Protein AF-A0A9N9BQC6-F1 (afdb_monomer)

Structure (mmCIF, N/CA/C/O backbone):
data_AF-A0A9N9BQC6-F1
#
_entry.id   AF-A0A9N9BQC6-F1
#
loop_
_atom_site.group_PDB
_atom_site.id
_atom_site.type_symbol
_atom_site.label_atom_id
_atom_site.label_alt_id
_atom_site.label_comp_id
_atom_site.label_asym_id
_atom_site.label_entity_id
_atom_site.label_seq_id
_atom_site.pdbx_PDB_ins_code
_atom_site.Cartn_x
_atom_site.Cartn_y
_atom_site.Cartn_z
_atom_site.occupancy
_atom_site.B_iso_or_equiv
_atom_site.auth_seq_id
_atom_site.auth_comp_id
_atom_site.auth_asym_id
_atom_site.auth_atom_id
_atom_site.pdbx_PDB_model_num
ATOM 1 N N . MET A 1 1 ? -3.089 3.682 -12.539 1.00 89.94 1 MET A N 1
ATOM 2 C CA . MET A 1 1 ? -2.833 3.115 -11.193 1.00 89.94 1 MET A CA 1
ATOM 3 C C . MET A 1 1 ? -2.821 1.589 -11.256 1.00 89.94 1 MET A C 1
ATOM 5 O O . MET A 1 1 ? -1.767 1.017 -11.018 1.00 89.94 1 MET A O 1
ATOM 9 N N . GLU A 1 2 ? -3.945 0.979 -11.651 1.00 93.81 2 GLU A N 1
ATOM 10 C CA . GLU A 1 2 ? -4.177 -0.428 -12.052 1.00 93.81 2 GLU A CA 1
ATOM 11 C C . GLU A 1 2 ? -3.036 -1.427 -11.804 1.00 93.81 2 GLU A C 1
ATOM 13 O O . GLU A 1 2 ? -3.035 -2.042 -10.744 1.00 93.81 2 GLU A O 1
ATOM 18 N N . LYS A 1 3 ? -2.029 -1.511 -12.689 1.00 95.06 3 LYS A N 1
ATOM 19 C CA . LYS A 1 3 ? -0.877 -2.435 -12.582 1.00 95.06 3 LYS A CA 1
ATOM 20 C C . LYS A 1 3 ? -0.222 -2.513 -11.191 1.00 95.06 3 LYS A C 1
ATOM 22 O O . LYS A 1 3 ? 0.252 -3.571 -10.793 1.00 95.06 3 LYS A O 1
ATOM 27 N N . ARG A 1 4 ? -0.201 -1.418 -10.416 1.00 94.94 4 ARG A N 1
ATOM 28 C CA . ARG A 1 4 ? 0.322 -1.412 -9.030 1.00 94.94 4 ARG A CA 1
ATOM 29 C C . ARG A 1 4 ? -0.627 -2.074 -8.020 1.00 94.94 4 ARG A C 1
ATOM 31 O O . ARG A 1 4 ? -0.155 -2.677 -7.064 1.00 94.94 4 ARG A O 1
ATOM 38 N N . LEU A 1 5 ? -1.939 -1.966 -8.227 1.00 96.00 5 LEU A N 1
ATOM 39 C CA . LEU A 1 5 ? -2.973 -2.595 -7.397 1.00 96.00 5 LEU A CA 1
ATOM 40 C C . LEU A 1 5 ? -3.122 -4.089 -7.711 1.00 96.00 5 LEU A C 1
ATOM 42 O O . LEU A 1 5 ? -3.321 -4.888 -6.805 1.00 96.00 5 LEU A O 1
ATOM 46 N N . GLU A 1 6 ? -2.975 -4.474 -8.979 1.00 94.44 6 GLU A N 1
ATOM 47 C CA . GLU A 1 6 ? -2.933 -5.881 -9.399 1.00 94.44 6 GLU A CA 1
ATOM 48 C C . GLU A 1 6 ? -1.739 -6.597 -8.745 1.00 94.44 6 GLU A C 1
ATOM 50 O O . GLU A 1 6 ? -1.896 -7.635 -8.102 1.00 94.44 6 GLU A O 1
ATOM 55 N N . LEU A 1 7 ? -0.551 -5.981 -8.801 1.00 93.75 7 LEU A N 1
ATOM 56 C CA . LEU A 1 7 ? 0.637 -6.482 -8.108 1.00 93.75 7 LEU A CA 1
ATOM 57 C C . LEU A 1 7 ? 0.471 -6.492 -6.577 1.00 93.75 7 LEU A C 1
ATOM 59 O O . LEU A 1 7 ? 0.868 -7.467 -5.942 1.00 93.75 7 LEU A O 1
ATOM 63 N N . SER A 1 8 ? -0.143 -5.473 -5.962 1.00 94.69 8 SER A N 1
ATOM 64 C CA . SER A 1 8 ? -0.345 -5.477 -4.504 1.00 94.69 8 SER A CA 1
ATOM 65 C C . SER A 1 8 ? -1.367 -6.526 -4.045 1.00 94.69 8 SER A C 1
ATOM 67 O O . SER A 1 8 ? -1.135 -7.175 -3.026 1.00 94.69 8 SER A O 1
ATOM 69 N N . LYS A 1 9 ? -2.429 -6.800 -4.820 1.00 95.25 9 LYS A N 1
ATOM 70 C CA . LYS A 1 9 ? -3.349 -7.930 -4.577 1.00 95.25 9 LYS A CA 1
ATOM 71 C C . LYS A 1 9 ? -2.626 -9.281 -4.610 1.00 95.25 9 LYS A C 1
ATOM 73 O O . LYS A 1 9 ? -2.943 -10.170 -3.816 1.00 95.25 9 LYS A O 1
ATOM 78 N N . ASN A 1 10 ? -1.632 -9.438 -5.482 1.00 93.38 10 ASN A N 1
ATOM 79 C CA . ASN A 1 10 ? -0.826 -10.658 -5.540 1.00 93.38 10 ASN A CA 1
ATOM 80 C C . ASN A 1 10 ? 0.089 -10.810 -4.310 1.00 93.38 10 ASN A C 1
ATOM 82 O O . ASN A 1 10 ? 0.260 -11.927 -3.830 1.00 93.38 10 ASN A O 1
ATOM 86 N N . LEU A 1 11 ? 0.607 -9.704 -3.760 1.00 95.00 11 LEU A N 1
ATOM 87 C CA . LEU A 1 11 ? 1.479 -9.691 -2.573 1.00 95.00 11 LEU A CA 1
ATOM 88 C C . LEU A 1 11 ? 0.736 -9.821 -1.227 1.00 95.00 11 LEU A C 1
ATOM 90 O O . LEU A 1 11 ? 1.334 -10.255 -0.244 1.00 95.00 11 LEU A O 1
ATOM 94 N N . LEU A 1 12 ? -0.546 -9.452 -1.153 1.00 95.38 12 LEU A N 1
ATOM 95 C CA . LEU A 1 12 ? -1.357 -9.624 0.060 1.00 95.38 12 LEU A CA 1
ATOM 96 C C . LEU A 1 12 ? -1.617 -11.110 0.376 1.00 95.38 12 LEU A C 1
ATOM 98 O O . LEU A 1 12 ? -1.884 -11.912 -0.522 1.00 95.38 12 LEU A O 1
ATOM 102 N N . LYS A 1 13 ? -1.644 -11.457 1.669 1.00 94.62 13 LYS A N 1
ATOM 103 C CA . LYS A 1 13 ? -2.303 -12.681 2.162 1.00 94.62 13 LYS A CA 1
ATOM 104 C C . LYS A 1 13 ? -3.829 -12.565 2.011 1.00 94.62 13 LYS A C 1
ATOM 106 O O . LYS A 1 13 ? -4.344 -11.456 1.883 1.00 94.62 13 LYS A O 1
ATOM 111 N N . ASP A 1 14 ? -4.560 -13.678 2.049 1.00 94.38 14 ASP A N 1
ATOM 112 C CA . ASP A 1 14 ? -6.025 -13.695 1.871 1.00 94.38 14 ASP A CA 1
ATOM 113 C C . ASP A 1 14 ? -6.797 -12.899 2.940 1.00 94.38 14 ASP A C 1
ATOM 115 O O . ASP A 1 14 ? -7.799 -12.257 2.629 1.00 94.38 14 ASP A O 1
ATOM 119 N N . ASP A 1 15 ? -6.309 -12.906 4.181 1.00 92.81 15 ASP A N 1
ATOM 120 C CA . ASP A 1 15 ? -6.756 -12.083 5.315 1.00 92.81 15 ASP A CA 1
ATOM 121 C C . ASP A 1 15 ? -6.269 -10.619 5.236 1.00 92.81 15 ASP A C 1
ATOM 123 O O . ASP A 1 15 ? -6.654 -9.779 6.049 1.00 92.81 15 ASP A O 1
ATOM 127 N N . GLY A 1 16 ? -5.432 -10.295 4.248 1.00 94.38 16 GLY A N 1
ATOM 128 C CA . GLY A 1 16 ? -4.809 -8.991 4.068 1.00 94.38 16 GLY A CA 1
ATOM 129 C C . GLY A 1 16 ? -5.772 -7.883 3.632 1.00 94.38 16 GLY A C 1
ATOM 130 O O . GLY A 1 16 ? -6.731 -8.100 2.885 1.00 94.38 16 GLY A O 1
ATOM 131 N N . VAL A 1 17 ? -5.457 -6.662 4.067 1.00 95.50 17 VAL A N 1
ATOM 132 C CA . VAL A 1 17 ? -6.222 -5.432 3.818 1.00 95.50 17 VAL A CA 1
ATOM 133 C C . VAL A 1 17 ? -5.331 -4.392 3.144 1.00 95.50 17 VAL A C 1
ATOM 135 O O . VAL A 1 17 ? -4.152 -4.268 3.476 1.00 95.50 17 VAL A O 1
ATOM 138 N N . ILE A 1 18 ? -5.902 -3.616 2.222 1.00 97.50 18 ILE A N 1
ATOM 139 C CA . ILE A 1 18 ? -5.273 -2.435 1.626 1.00 97.50 18 ILE A CA 1
ATOM 140 C C . ILE A 1 18 ? -6.043 -1.164 1.998 1.00 97.50 18 ILE A C 1
ATOM 142 O O . ILE A 1 18 ? -7.263 -1.084 1.844 1.00 97.50 18 ILE A O 1
ATOM 146 N N . PHE A 1 19 ? -5.300 -0.153 2.450 1.00 97.94 19 PHE A N 1
ATOM 147 C CA . PHE A 1 19 ? -5.783 1.202 2.707 1.00 97.94 19 PHE A CA 1
ATOM 148 C C . PHE A 1 19 ? -5.157 2.163 1.695 1.00 97.94 19 PHE A C 1
ATOM 150 O O . PHE A 1 19 ? -3.938 2.176 1.534 1.00 97.94 19 PHE A O 1
ATOM 157 N N . ILE A 1 20 ? -5.966 2.993 1.035 1.00 98.25 20 ILE A N 1
ATOM 158 C CA . ILE A 1 20 ? -5.485 3.938 0.019 1.00 98.25 20 ILE A CA 1
ATOM 159 C C . ILE A 1 20 ? -6.014 5.338 0.330 1.00 98.25 20 ILE A C 1
ATOM 161 O O . ILE A 1 20 ? -7.209 5.597 0.203 1.00 98.25 20 ILE A O 1
ATOM 165 N N . SER A 1 21 ? -5.119 6.245 0.731 1.00 97.06 21 SER A N 1
ATOM 166 C CA . SER A 1 21 ? -5.439 7.672 0.885 1.00 97.06 21 SER A CA 1
ATOM 167 C C . SER A 1 21 ? -5.648 8.327 -0.484 1.00 97.06 21 SER A C 1
ATOM 169 O O . SER A 1 21 ? -4.770 8.226 -1.339 1.00 97.06 21 SER A O 1
ATOM 171 N N . ILE A 1 22 ? -6.756 9.043 -0.676 1.00 96.81 22 ILE A N 1
ATOM 172 C CA . ILE A 1 22 ? -7.112 9.691 -1.943 1.00 96.81 22 ILE A CA 1
ATOM 173 C C . ILE A 1 22 ? -7.822 11.035 -1.720 1.00 96.81 22 ILE A C 1
ATOM 175 O O . ILE A 1 22 ? -8.500 11.242 -0.713 1.00 96.81 22 ILE A O 1
ATOM 179 N N . GLY A 1 23 ? -7.654 11.964 -2.664 1.00 93.31 23 GLY A N 1
ATOM 180 C CA . GLY A 1 23 ? -8.445 13.195 -2.721 1.00 93.31 23 GLY A CA 1
ATOM 181 C C . GLY A 1 23 ? -9.868 12.942 -3.226 1.00 93.31 23 GLY A C 1
ATOM 182 O O . GLY A 1 23 ? -10.173 11.881 -3.766 1.00 93.31 23 GLY A O 1
ATOM 183 N N . GLU A 1 24 ? -10.737 13.939 -3.081 1.00 91.44 24 GLU A N 1
ATOM 184 C CA . GLU A 1 24 ? -12.124 13.899 -3.568 1.00 91.44 24 GLU A CA 1
ATOM 185 C C . GLU A 1 24 ? -12.213 13.639 -5.082 1.00 91.44 24 GLU A C 1
ATOM 187 O O . GLU A 1 24 ? -13.051 12.863 -5.532 1.00 91.44 24 GLU A O 1
ATOM 192 N N . GLN A 1 25 ? -11.293 14.235 -5.847 1.00 92.38 25 GLN A N 1
ATOM 193 C CA . GLN A 1 25 ? -11.275 14.258 -7.313 1.00 92.38 25 GLN A CA 1
ATOM 194 C C . GLN A 1 25 ? -11.221 12.857 -7.938 1.00 92.38 25 GLN A C 1
ATOM 196 O O . GLN A 1 25 ? -11.857 12.607 -8.955 1.00 92.38 25 GLN A O 1
ATOM 201 N N . GLU A 1 26 ? -10.478 11.944 -7.311 1.00 96.06 26 GLU A N 1
ATOM 202 C CA . GLU A 1 26 ? -10.211 10.594 -7.825 1.00 96.06 26 GLU A CA 1
ATOM 203 C C . GLU A 1 26 ? -10.883 9.496 -6.986 1.00 96.06 26 GLU A C 1
ATOM 205 O O . GLU A 1 26 ? -10.674 8.310 -7.236 1.00 96.06 26 GLU A O 1
ATOM 210 N N . LEU A 1 27 ? -11.702 9.857 -5.987 1.00 96.94 27 LEU A N 1
ATOM 211 C CA . LEU A 1 27 ? -12.331 8.895 -5.077 1.00 96.94 27 LEU A CA 1
ATOM 212 C C . LEU A 1 27 ? -13.209 7.878 -5.823 1.00 96.94 27 LEU A C 1
ATOM 214 O O . LEU A 1 27 ? -13.118 6.676 -5.567 1.00 96.94 27 LEU A O 1
ATOM 218 N N . ALA A 1 28 ? -14.048 8.354 -6.748 1.00 97.50 28 ALA A N 1
ATOM 219 C CA . ALA A 1 28 ? -14.933 7.502 -7.539 1.00 97.50 28 ALA A CA 1
ATOM 220 C C . ALA A 1 28 ? -14.134 6.577 -8.471 1.00 97.50 28 ALA A C 1
ATOM 222 O O . ALA A 1 28 ? -14.326 5.360 -8.445 1.00 97.50 28 ALA A O 1
ATOM 223 N N . ASN A 1 29 ? -13.183 7.144 -9.220 1.00 97.69 29 ASN A N 1
ATOM 224 C CA . ASN A 1 29 ? -12.319 6.423 -10.156 1.00 97.69 29 ASN A CA 1
ATOM 225 C C . ASN A 1 29 ? -11.505 5.331 -9.445 1.00 97.69 29 ASN A C 1
ATOM 227 O O . ASN A 1 29 ? -11.464 4.185 -9.894 1.00 97.69 29 ASN A O 1
ATOM 231 N N . LEU A 1 30 ? -10.905 5.662 -8.296 1.00 98.19 30 LEU A N 1
ATOM 232 C CA . LEU A 1 30 ? -10.158 4.713 -7.479 1.00 98.19 30 LEU A CA 1
ATOM 233 C C . LEU A 1 30 ? -11.061 3.615 -6.909 1.00 98.19 30 LEU A C 1
ATOM 235 O O . LEU A 1 30 ? -10.663 2.455 -6.923 1.00 98.19 30 LEU A O 1
ATOM 239 N N . ASN A 1 31 ? -12.263 3.938 -6.422 1.00 98.12 31 ASN A N 1
ATOM 240 C CA . ASN A 1 31 ? -13.158 2.923 -5.867 1.00 98.12 31 ASN A CA 1
ATOM 241 C C . ASN A 1 31 ? -13.678 1.950 -6.941 1.00 98.12 31 ASN A C 1
ATOM 243 O O . ASN A 1 31 ? -13.741 0.750 -6.688 1.00 98.12 31 ASN A O 1
ATOM 247 N N . LEU A 1 32 ? -13.987 2.437 -8.149 1.00 97.88 32 LEU A N 1
ATOM 248 C CA . LEU A 1 32 ? -14.343 1.588 -9.294 1.00 97.88 32 LEU A CA 1
ATOM 249 C C . LEU A 1 32 ? -13.171 0.687 -9.712 1.00 97.88 32 LEU A C 1
ATOM 251 O O . LEU A 1 32 ? -13.346 -0.516 -9.902 1.00 97.88 32 LEU A O 1
ATOM 255 N N . LEU A 1 33 ? -11.959 1.242 -9.781 1.00 98.19 33 LEU A N 1
ATOM 256 C CA . LEU A 1 33 ? -10.749 0.485 -10.097 1.00 98.19 33 LEU A CA 1
ATOM 257 C C . LEU A 1 33 ? -10.419 -0.570 -9.026 1.00 98.19 33 LEU A C 1
ATOM 259 O O . LEU A 1 33 ? -10.071 -1.699 -9.364 1.00 98.19 33 LEU A O 1
ATOM 263 N N . CYS A 1 34 ? -10.559 -0.242 -7.740 1.00 98.25 34 CYS A N 1
ATOM 264 C CA . CYS A 1 34 ? -10.424 -1.221 -6.662 1.00 98.25 34 CYS A CA 1
ATOM 265 C C . CYS A 1 34 ? -11.523 -2.289 -6.726 1.00 98.25 34 CYS A C 1
ATOM 267 O O . CYS A 1 34 ? -11.229 -3.454 -6.488 1.00 98.25 34 CYS A O 1
ATOM 269 N N . GLY A 1 35 ? -12.745 -1.933 -7.129 1.00 97.69 35 GLY A N 1
ATOM 270 C CA . GLY A 1 35 ? -13.813 -2.886 -7.431 1.00 97.69 35 GLY A CA 1
ATOM 271 C C . GLY A 1 35 ? -13.430 -3.891 -8.519 1.00 97.69 35 GLY A C 1
ATOM 272 O O . GLY A 1 35 ? -13.573 -5.093 -8.309 1.00 97.69 35 GLY A O 1
ATOM 273 N N . LYS A 1 36 ? -12.853 -3.416 -9.634 1.00 97.50 36 LYS A N 1
ATOM 274 C CA . LYS A 1 36 ? -12.312 -4.267 -10.713 1.00 97.50 36 LYS A CA 1
ATOM 275 C C . LYS A 1 36 ? -11.181 -5.180 -10.222 1.00 97.50 36 LYS A C 1
ATOM 277 O O . LYS A 1 36 ? -11.172 -6.363 -10.542 1.00 97.50 36 LYS A O 1
ATOM 282 N N . VAL A 1 37 ? -10.221 -4.642 -9.464 1.00 97.19 37 VAL A N 1
ATOM 283 C CA . VAL A 1 37 ? -9.020 -5.389 -9.048 1.00 97.19 37 VAL A CA 1
ATOM 284 C C . VAL A 1 37 ? -9.310 -6.363 -7.903 1.00 97.19 37 VAL A C 1
ATOM 286 O O . VAL A 1 37 ? -8.919 -7.526 -7.978 1.00 97.19 37 VAL A O 1
ATOM 289 N N . PHE A 1 38 ? -9.976 -5.921 -6.836 1.00 96.94 38 PHE A N 1
ATOM 290 C CA . PHE A 1 38 ? -10.190 -6.695 -5.605 1.00 96.94 38 PHE A CA 1
ATOM 291 C C . PHE A 1 38 ? -11.531 -7.435 -5.560 1.00 96.94 38 PHE A C 1
ATOM 293 O O . PHE A 1 38 ? -11.636 -8.398 -4.806 1.00 96.94 38 PHE A O 1
ATOM 300 N N . GLY A 1 39 ? -12.513 -7.047 -6.377 1.00 97.00 39 GLY A N 1
ATOM 301 C CA . GLY A 1 39 ? -13.901 -7.502 -6.276 1.00 97.00 39 GLY A CA 1
ATOM 302 C C . GLY A 1 39 ? -14.712 -6.587 -5.355 1.00 97.00 39 GLY A C 1
ATOM 303 O O . GLY A 1 39 ? -14.292 -6.276 -4.235 1.00 97.00 39 GLY A O 1
ATOM 304 N N . HIS A 1 40 ? -15.880 -6.125 -5.812 1.00 96.00 40 HIS A N 1
ATOM 305 C CA . HIS A 1 40 ? -16.753 -5.235 -5.034 1.00 96.00 40 HIS A CA 1
ATOM 306 C C . HIS A 1 40 ? -17.267 -5.884 -3.738 1.00 96.00 40 HIS A C 1
ATOM 308 O O . HIS A 1 40 ? -17.511 -5.191 -2.753 1.00 96.00 40 HIS A O 1
ATOM 314 N N . GLU A 1 41 ? -17.378 -7.210 -3.694 1.00 96.62 41 GLU A N 1
ATOM 315 C CA . GLU A 1 41 ? -17.707 -7.976 -2.494 1.00 96.62 41 GLU A CA 1
ATOM 316 C C . GLU A 1 41 ? -16.627 -7.876 -1.403 1.00 96.62 41 GLU A C 1
ATOM 318 O O . GLU A 1 41 ? -16.941 -8.009 -0.219 1.00 96.62 41 GLU A O 1
ATOM 323 N N . ASN A 1 42 ? -15.378 -7.571 -1.781 1.00 97.56 42 ASN A N 1
ATOM 324 C CA . ASN A 1 42 ? -14.252 -7.380 -0.864 1.00 97.56 42 ASN A CA 1
ATOM 325 C C . ASN A 1 42 ? -14.077 -5.926 -0.390 1.00 97.56 42 ASN A C 1
ATOM 327 O O . ASN A 1 42 ? -13.179 -5.643 0.406 1.00 97.56 42 ASN A O 1
ATOM 331 N N . PHE A 1 43 ? -14.957 -5.011 -0.809 1.00 97.69 43 PHE A N 1
ATOM 332 C CA . PHE A 1 43 ? -15.029 -3.652 -0.271 1.00 97.69 43 PHE A CA 1
ATOM 333 C C . PHE A 1 43 ? -15.316 -3.669 1.236 1.00 97.69 43 PHE A C 1
ATOM 335 O O . PHE A 1 43 ? -16.248 -4.342 1.691 1.00 97.69 43 PHE A O 1
ATOM 342 N N . LEU A 1 44 ? -14.548 -2.908 2.019 1.00 94.00 44 LEU A N 1
ATOM 343 C CA . LEU A 1 44 ? -14.745 -2.780 3.465 1.00 94.00 44 LEU A CA 1
ATOM 344 C C . LEU A 1 44 ? -15.436 -1.462 3.815 1.00 94.00 44 LEU A C 1
ATOM 346 O O . LEU A 1 44 ? -16.521 -1.486 4.391 1.00 94.00 44 LEU A O 1
ATOM 350 N N . THR A 1 45 ? -14.828 -0.324 3.468 1.00 95.00 45 THR A N 1
ATOM 351 C CA . THR A 1 45 ? -15.406 1.009 3.702 1.00 95.00 45 THR A CA 1
ATOM 352 C C . THR A 1 45 ? -14.662 2.105 2.924 1.00 95.00 45 THR A C 1
ATOM 354 O O . THR A 1 45 ? -13.543 1.902 2.447 1.00 95.00 45 THR A O 1
ATOM 357 N N . ILE A 1 46 ? -15.265 3.292 2.839 1.00 97.44 46 ILE A N 1
ATOM 358 C CA . ILE A 1 46 ? -14.554 4.553 2.608 1.00 97.44 46 ILE A CA 1
ATOM 359 C C . ILE A 1 46 ? -14.613 5.327 3.924 1.00 97.44 46 ILE A C 1
ATOM 361 O O . ILE A 1 46 ? -15.700 5.599 4.442 1.00 97.44 46 ILE A O 1
ATOM 365 N N . MET A 1 47 ? -13.448 5.692 4.453 1.00 96.38 47 MET A N 1
ATOM 366 C CA . MET A 1 47 ? -13.337 6.584 5.605 1.00 96.38 47 MET A CA 1
ATOM 367 C C . MET A 1 47 ? -13.100 8.010 5.120 1.00 96.38 47 MET A C 1
ATOM 369 O O . MET A 1 47 ? -12.172 8.242 4.348 1.00 96.38 47 MET A O 1
ATOM 373 N N . ALA A 1 48 ? -13.904 8.969 5.573 1.00 96.25 48 ALA A N 1
ATOM 374 C CA . ALA A 1 48 ? -13.656 10.389 5.327 1.00 96.25 48 ALA A CA 1
ATOM 375 C C . ALA A 1 48 ? -12.886 10.990 6.514 1.00 96.25 48 ALA A C 1
ATOM 377 O O . ALA A 1 48 ? -13.249 10.770 7.670 1.00 96.25 48 ALA A O 1
ATOM 378 N N . ARG A 1 49 ? -11.811 11.733 6.245 1.00 94.94 49 ARG A N 1
ATOM 379 C CA . ARG A 1 49 ? -10.886 12.292 7.241 1.00 94.94 49 ARG A CA 1
ATOM 380 C C . ARG A 1 49 ? -10.825 13.806 7.115 1.00 94.94 49 ARG A C 1
ATOM 382 O O . ARG A 1 49 ? -10.514 14.314 6.042 1.00 94.94 49 ARG A O 1
ATOM 389 N N . ILE A 1 50 ? -11.008 14.530 8.220 1.00 93.12 50 ILE A N 1
ATOM 390 C CA . ILE A 1 50 ? -10.695 15.964 8.263 1.00 93.12 50 ILE A CA 1
ATOM 391 C C . ILE A 1 50 ? -9.171 16.101 8.211 1.00 93.12 50 ILE A C 1
ATOM 393 O O . ILE A 1 50 ? -8.469 15.739 9.154 1.00 93.12 50 ILE A O 1
ATOM 397 N N . SER A 1 51 ? -8.646 16.605 7.097 1.00 89.38 51 SER A N 1
ATOM 398 C CA . SER A 1 51 ? -7.205 16.664 6.838 1.00 89.38 51 SER A CA 1
ATOM 399 C C . SER A 1 51 ? -6.609 18.051 7.100 1.00 89.38 51 SER A C 1
ATOM 401 O O . SER A 1 51 ? -5.419 18.159 7.422 1.00 89.38 51 SER A O 1
ATOM 403 N N . LYS A 1 52 ? -7.438 19.107 7.055 1.00 87.56 52 LYS A N 1
ATOM 404 C CA . LYS A 1 52 ? -7.120 20.477 7.501 1.00 87.56 52 LYS A CA 1
ATOM 405 C C . LYS A 1 52 ? -8.373 21.209 8.012 1.00 87.56 52 LYS A C 1
ATOM 407 O O . LYS A 1 52 ? -9.439 21.106 7.420 1.00 87.56 52 LYS A O 1
ATOM 412 N N . THR A 1 53 ? -8.240 21.988 9.089 1.00 80.75 53 THR A N 1
ATOM 413 C CA . THR A 1 53 ? -9.373 22.678 9.752 1.00 80.75 53 THR A CA 1
ATOM 414 C C . THR A 1 53 ? -9.609 24.124 9.308 1.00 80.75 53 THR A C 1
ATOM 416 O O . THR A 1 53 ? -10.608 24.713 9.703 1.00 80.75 53 THR A O 1
ATOM 419 N N . ALA A 1 54 ? -8.696 24.732 8.545 1.00 65.25 54 ALA A N 1
ATOM 420 C CA . ALA A 1 54 ? -8.785 26.135 8.137 1.00 65.25 54 ALA A CA 1
ATOM 421 C C . ALA A 1 54 ? -8.230 26.317 6.717 1.00 65.25 54 ALA A C 1
ATOM 423 O O . ALA A 1 54 ? -7.039 26.113 6.490 1.00 65.25 54 ALA A O 1
ATOM 424 N N . SER A 1 55 ? -9.095 26.656 5.753 1.00 61.75 55 SER A N 1
ATOM 425 C CA . SER A 1 55 ? -8.711 26.929 4.358 1.00 61.75 55 SER A CA 1
ATOM 426 C C . SER A 1 55 ? -9.881 27.557 3.583 1.00 61.75 55 SER A C 1
ATOM 428 O O . SER A 1 55 ? -10.544 26.876 2.809 1.00 61.75 55 SER A O 1
ATOM 430 N N . ASN A 1 56 ? -10.142 28.860 3.752 1.00 69.00 56 ASN A N 1
ATOM 431 C CA . ASN A 1 56 ? -11.200 29.562 2.999 1.00 69.00 56 ASN A CA 1
ATOM 432 C C . ASN A 1 56 ? -10.787 29.902 1.545 1.00 69.00 56 ASN A C 1
ATOM 434 O O . ASN A 1 56 ? -11.104 30.967 1.030 1.00 69.00 56 ASN A O 1
ATOM 438 N N . GLN A 1 57 ? -10.018 29.017 0.903 1.00 72.25 57 GLN A N 1
ATOM 439 C CA . GLN A 1 57 ? -9.485 29.166 -0.460 1.00 72.25 57 GLN A CA 1
ATOM 440 C C . GLN A 1 57 ? -10.190 28.219 -1.447 1.00 72.25 57 GLN A C 1
ATOM 442 O O . GLN A 1 57 ? -9.583 27.677 -2.366 1.00 72.25 57 GLN A O 1
ATOM 447 N N . GLY A 1 58 ? -11.480 27.973 -1.220 1.00 71.69 58 GLY A N 1
ATOM 448 C CA . GLY A 1 58 ? -12.336 27.219 -2.128 1.00 71.69 58 GLY A CA 1
ATOM 449 C C . GLY A 1 58 ? -13.219 28.150 -2.953 1.00 71.69 58 GLY A C 1
ATOM 450 O O . GLY A 1 58 ? -13.753 29.114 -2.416 1.00 71.69 58 GLY A O 1
ATOM 451 N N . LYS A 1 59 ? -13.411 27.851 -4.245 1.00 78.62 59 LYS A N 1
ATOM 452 C CA . LYS A 1 59 ? -14.301 28.637 -5.123 1.00 78.62 59 LYS A CA 1
ATOM 453 C C . LYS A 1 59 ? -15.790 28.477 -4.769 1.00 78.62 59 LYS A C 1
ATOM 455 O O . LYS A 1 59 ? -16.568 29.397 -4.993 1.00 78.62 59 LYS A O 1
ATOM 460 N N . TYR A 1 60 ? -16.169 27.311 -4.243 1.00 83.88 60 TYR A N 1
ATOM 461 C CA . TYR A 1 60 ? -17.555 26.960 -3.896 1.00 83.88 60 TYR A CA 1
ATOM 462 C C . TYR A 1 60 ? -17.658 26.423 -2.463 1.00 83.88 60 TYR A C 1
ATOM 464 O O . TYR A 1 60 ? -18.446 26.920 -1.667 1.00 83.88 60 TYR A O 1
ATOM 472 N N . PHE A 1 61 ? -16.800 25.462 -2.111 1.00 83.56 61 PHE A N 1
ATOM 473 C CA . PHE A 1 61 ? -16.653 24.926 -0.758 1.00 83.56 61 PHE A CA 1
ATOM 474 C C . PHE A 1 61 ? -15.188 24.980 -0.344 1.00 83.56 61 PHE A C 1
ATOM 476 O O . PHE A 1 61 ? -14.316 24.738 -1.175 1.00 83.56 61 PHE A O 1
ATOM 483 N N . ALA A 1 62 ? -14.915 25.261 0.930 1.00 84.62 62 ALA A N 1
ATOM 484 C CA . ALA A 1 62 ? -13.585 25.153 1.522 1.00 84.62 62 ALA A CA 1
ATOM 485 C C . ALA A 1 62 ? -13.190 23.664 1.646 1.00 84.62 62 ALA A C 1
ATOM 487 O O . ALA A 1 62 ? -13.711 22.986 2.536 1.00 84.62 62 ALA A O 1
ATOM 488 N N . PRO A 1 63 ? -12.291 23.121 0.796 1.00 82.69 63 PRO A N 1
ATOM 489 C CA . PRO A 1 63 ? -11.968 21.699 0.845 1.00 82.69 63 PRO A CA 1
ATOM 490 C C . PRO A 1 63 ? -11.196 21.419 2.135 1.00 82.69 63 PRO A C 1
ATOM 492 O O . PRO A 1 63 ? -10.137 22.001 2.352 1.00 82.69 63 PRO A O 1
ATOM 495 N N . SER A 1 64 ? -11.721 20.562 3.007 1.00 89.25 64 SER A N 1
ATOM 496 C CA . SER A 1 64 ? -11.180 20.301 4.355 1.00 89.25 64 SER A CA 1
ATOM 497 C C . SER A 1 64 ? -10.911 18.821 4.634 1.00 89.25 64 SER A C 1
ATOM 499 O O . SER A 1 64 ? -10.195 18.491 5.585 1.00 89.25 64 SER A O 1
ATOM 501 N N . CYS A 1 65 ? -11.466 17.941 3.798 1.00 90.19 65 CYS A N 1
ATOM 502 C CA . CYS A 1 65 ? -11.420 16.496 3.953 1.00 90.19 65 CYS A CA 1
ATOM 503 C C . CYS A 1 65 ? -10.601 15.827 2.843 1.00 90.19 65 CYS A C 1
ATOM 505 O O . CYS A 1 65 ? -10.467 16.355 1.740 1.00 90.19 65 CYS A O 1
ATOM 507 N N . ASP A 1 66 ? -10.081 14.644 3.144 1.00 93.69 66 ASP A N 1
ATOM 508 C CA . ASP A 1 66 ? -9.682 13.638 2.160 1.00 93.69 66 ASP A CA 1
ATOM 509 C C . ASP A 1 66 ? -10.183 12.255 2.611 1.00 93.69 66 ASP A C 1
ATOM 511 O O . ASP A 1 66 ? -10.841 12.133 3.648 1.00 93.69 66 ASP A O 1
ATOM 515 N N . TYR A 1 67 ? -9.964 11.225 1.798 1.00 97.38 67 TYR A N 1
ATOM 516 C CA . TYR A 1 67 ? -10.625 9.930 1.941 1.00 97.38 67 TYR A CA 1
ATOM 517 C C . TYR A 1 67 ? -9.619 8.785 2.021 1.00 97.38 67 TYR A C 1
ATOM 519 O O . TYR A 1 67 ? -8.497 8.886 1.528 1.00 97.38 67 TYR A O 1
ATOM 527 N N . ILE A 1 68 ? -10.029 7.674 2.628 1.00 98.06 68 ILE A N 1
ATOM 528 C CA . ILE A 1 68 ? -9.247 6.441 2.710 1.00 98.06 68 ILE A CA 1
ATOM 529 C C . ILE A 1 68 ? -10.142 5.291 2.255 1.00 98.06 68 ILE A C 1
ATOM 531 O O . ILE A 1 68 ? -11.088 4.912 2.947 1.00 98.06 68 ILE A O 1
ATOM 535 N N . VAL A 1 69 ? -9.851 4.759 1.070 1.00 98.19 69 VAL A N 1
ATOM 536 C CA . VAL A 1 69 ? -10.537 3.600 0.487 1.00 98.19 69 VAL A CA 1
ATOM 537 C C . VAL A 1 69 ? -9.956 2.329 1.109 1.00 98.19 69 VAL A C 1
ATOM 539 O O . VAL A 1 69 ? -8.734 2.197 1.185 1.00 98.19 69 VAL A O 1
ATOM 542 N N . CYS A 1 70 ? -10.812 1.412 1.562 1.00 97.12 70 CYS A N 1
ATOM 543 C CA . CYS A 1 70 ? -10.416 0.194 2.269 1.00 97.12 70 CYS A CA 1
ATOM 544 C C . CYS A 1 70 ? -11.027 -1.061 1.617 1.00 97.12 70 CYS A C 1
ATOM 546 O O . CYS A 1 70 ? -12.251 -1.164 1.486 1.00 97.12 70 CYS A O 1
ATOM 548 N N . TYR A 1 71 ? -10.173 -2.013 1.226 1.00 97.94 71 TYR A N 1
ATOM 549 C CA . TYR A 1 71 ? -10.543 -3.297 0.610 1.00 97.94 71 TYR A CA 1
ATOM 550 C C . TYR A 1 71 ? -9.783 -4.461 1.258 1.00 97.94 71 TYR A C 1
ATOM 552 O O . TYR A 1 71 ? -8.635 -4.315 1.675 1.00 97.94 71 TYR A O 1
ATOM 560 N N . ALA A 1 72 ? -10.415 -5.631 1.291 1.00 96.75 72 ALA A N 1
ATOM 561 C CA . ALA A 1 72 ? -9.781 -6.909 1.603 1.00 96.75 72 ALA A CA 1
ATOM 562 C C . ALA A 1 72 ? -9.175 -7.557 0.345 1.00 96.75 72 ALA A C 1
ATOM 564 O O . ALA A 1 72 ? -9.603 -7.258 -0.772 1.00 96.75 72 ALA A O 1
ATOM 565 N N . LYS A 1 73 ? -8.276 -8.537 0.514 1.00 96.44 73 LYS A N 1
ATOM 566 C CA . LYS A 1 73 ? -8.049 -9.565 -0.518 1.00 96.44 73 LYS A CA 1
ATOM 567 C C . LYS A 1 73 ? -9.185 -10.590 -0.538 1.00 96.44 73 LYS A C 1
ATOM 569 O O . LYS A 1 73 ? -9.683 -10.910 -1.611 1.00 96.44 73 LYS A O 1
ATOM 574 N N . ASN A 1 74 ? -9.618 -11.063 0.632 1.00 96.12 74 ASN A N 1
ATOM 575 C CA . ASN A 1 74 ? -10.815 -11.883 0.798 1.00 96.12 74 ASN A CA 1
ATOM 576 C C . ASN A 1 74 ? -11.544 -11.498 2.095 1.00 96.12 74 ASN A C 1
ATOM 578 O O . ASN A 1 74 ? -11.152 -11.878 3.198 1.00 96.12 74 ASN A O 1
ATOM 582 N N . LYS A 1 75 ? -12.655 -10.765 1.975 1.00 94.38 75 LYS A N 1
ATOM 583 C CA . LYS A 1 75 ? -13.421 -10.239 3.119 1.00 94.38 75 LYS A CA 1
ATOM 584 C C . LYS A 1 75 ? -13.972 -11.329 4.046 1.00 94.38 75 LYS A C 1
ATOM 586 O O . LYS A 1 75 ? -14.201 -11.060 5.218 1.00 94.38 75 LYS A O 1
ATOM 591 N N . LYS A 1 76 ? -14.137 -12.564 3.555 1.00 94.00 76 LYS A N 1
ATOM 592 C CA . LYS A 1 76 ? -14.579 -13.724 4.353 1.00 94.00 76 LYS A CA 1
ATOM 593 C C . LYS A 1 76 ? -13.458 -14.341 5.207 1.00 94.00 76 LYS A C 1
ATOM 595 O O . LYS A 1 76 ? -13.729 -15.267 5.963 1.00 94.00 76 LYS A O 1
ATOM 600 N N . ARG A 1 77 ? -12.209 -13.880 5.058 1.00 92.38 77 ARG A N 1
ATOM 601 C CA . ARG A 1 77 ? -11.029 -14.344 5.812 1.00 92.38 77 ARG A CA 1
ATOM 602 C C . ARG A 1 77 ? -10.552 -13.359 6.883 1.00 92.38 77 ARG A C 1
ATOM 604 O O . ARG A 1 77 ? -9.673 -13.716 7.656 1.00 92.38 77 ARG A O 1
ATOM 611 N N . ILE A 1 78 ? -11.111 -12.149 6.933 1.00 88.75 78 ILE A N 1
ATOM 612 C CA . ILE A 1 78 ? -10.730 -11.134 7.920 1.00 88.75 78 ILE A CA 1
ATOM 613 C C . ILE A 1 78 ? -11.308 -11.484 9.289 1.00 88.75 78 ILE A C 1
ATOM 615 O O . ILE A 1 78 ? -12.519 -11.638 9.440 1.00 88.75 78 ILE A O 1
ATOM 619 N N . ASP A 1 79 ? -10.438 -11.526 10.293 1.00 83.69 79 ASP A N 1
ATOM 620 C CA . ASP A 1 79 ? -10.847 -11.531 11.692 1.00 83.69 79 ASP A CA 1
ATOM 621 C C . ASP A 1 79 ? -11.361 -10.140 12.111 1.00 83.69 79 ASP A C 1
ATOM 623 O O . ASP A 1 79 ? -10.668 -9.126 11.995 1.00 83.69 79 ASP A O 1
ATOM 627 N N . THR A 1 80 ? -12.600 -10.100 12.606 1.00 76.56 80 THR A N 1
ATOM 628 C CA . THR A 1 80 ? -13.271 -8.885 13.084 1.00 76.56 80 THR A CA 1
ATOM 629 C C . THR A 1 80 ? -13.176 -8.674 14.599 1.00 76.56 80 THR A C 1
ATOM 631 O O . THR A 1 80 ? -13.825 -7.757 15.111 1.00 76.56 80 THR A O 1
ATOM 634 N N . SER A 1 81 ? -12.398 -9.489 15.321 1.00 72.12 81 SER A N 1
ATOM 635 C CA . SER A 1 81 ? -12.175 -9.362 16.771 1.00 72.12 81 SER A CA 1
ATOM 636 C C . SER A 1 81 ? -11.598 -7.996 17.160 1.00 72.12 81 SER A C 1
ATOM 638 O O . SER A 1 81 ? -12.094 -7.369 18.087 1.00 72.12 81 SER A O 1
ATOM 640 N N . ASN A 1 82 ? -10.640 -7.474 16.388 1.00 67.31 82 ASN A N 1
ATOM 641 C CA . ASN A 1 82 ? -10.004 -6.172 16.623 1.00 67.31 82 ASN A CA 1
ATOM 642 C C . ASN A 1 82 ? -10.764 -4.981 16.001 1.00 67.31 82 ASN A C 1
ATOM 644 O O . ASN A 1 82 ? -10.319 -3.839 16.101 1.00 67.31 82 ASN A O 1
ATOM 648 N N . PHE A 1 83 ? -11.915 -5.201 15.352 1.00 72.44 83 PHE A N 1
ATOM 649 C CA . PHE A 1 83 ? -12.716 -4.116 14.767 1.00 72.44 83 PHE A CA 1
ATOM 650 C C . PHE A 1 83 ? -13.529 -3.384 15.847 1.00 72.44 83 PHE A C 1
ATOM 652 O O . PHE A 1 83 ? -14.758 -3.469 15.863 1.00 72.44 83 PHE A O 1
ATOM 659 N N . TYR A 1 84 ? -12.848 -2.654 16.734 1.00 75.81 84 TYR A N 1
ATOM 660 C CA . TYR A 1 84 ? -13.453 -1.814 17.771 1.00 75.81 84 TYR A CA 1
ATOM 661 C C . TYR A 1 84 ? -12.708 -0.476 17.963 1.00 75.81 84 TYR A C 1
ATOM 663 O O . TYR A 1 84 ? -11.530 -0.342 17.634 1.00 75.81 84 TYR A O 1
ATOM 671 N N . ASP A 1 85 ? -13.418 0.536 18.461 1.00 78.38 85 ASP A N 1
ATOM 672 C CA . ASP A 1 85 ? -12.921 1.840 18.915 1.00 78.38 85 ASP A CA 1
ATOM 673 C C . ASP A 1 85 ? -12.933 1.926 20.449 1.00 78.38 85 ASP A C 1
ATOM 675 O O . ASP A 1 85 ? -13.721 1.252 21.117 1.00 78.38 85 ASP A O 1
ATOM 679 N N . GLU A 1 86 ? -12.069 2.784 20.996 1.00 78.31 86 GLU A N 1
ATOM 680 C CA . GLU A 1 86 ? -12.013 3.080 22.430 1.00 78.31 86 GLU A CA 1
ATOM 681 C C . GLU A 1 86 ? -13.337 3.675 22.931 1.00 78.31 86 GLU A C 1
ATOM 683 O O . GLU A 1 86 ? -13.989 4.487 22.264 1.00 78.31 86 GLU A O 1
ATOM 688 N N . ILE A 1 87 ? -13.721 3.299 24.149 1.00 83.50 87 ILE A N 1
ATOM 689 C CA . ILE A 1 87 ? -14.922 3.818 24.797 1.00 83.50 87 ILE A CA 1
ATOM 690 C C . ILE A 1 87 ? -14.548 5.101 25.527 1.00 83.50 87 ILE A C 1
ATOM 692 O O . ILE A 1 87 ? -13.768 5.080 26.475 1.00 83.50 87 ILE A O 1
ATOM 696 N N . ASN A 1 88 ? -15.142 6.220 25.116 1.00 85.75 88 ASN A N 1
ATOM 697 C CA . ASN A 1 88 ? -15.036 7.457 25.877 1.00 85.75 88 ASN A CA 1
ATOM 698 C C . ASN A 1 88 ? -15.838 7.323 27.187 1.00 85.75 88 ASN A C 1
ATOM 700 O O . ASN A 1 88 ? -17.065 7.468 27.186 1.00 85.75 88 ASN A O 1
ATOM 704 N N . GLU A 1 89 ? -15.133 7.030 28.283 1.00 89.06 89 GLU A N 1
ATOM 705 C CA . GLU A 1 89 ? -15.706 6.892 29.623 1.00 89.06 89 GLU A CA 1
ATOM 706 C C . GLU A 1 89 ? -16.311 8.195 30.168 1.00 89.06 89 GLU A C 1
ATOM 708 O O . GLU A 1 89 ? -17.260 8.121 30.947 1.00 89.06 89 GLU A O 1
ATOM 713 N N . ASP A 1 90 ? -15.842 9.373 29.738 1.00 89.19 90 ASP A N 1
ATOM 714 C CA . ASP A 1 90 ? -16.330 10.681 30.218 1.00 89.19 90 ASP A CA 1
ATOM 715 C C . ASP A 1 90 ? -17.814 10.913 29.884 1.00 89.19 90 ASP A C 1
ATOM 717 O O . ASP A 1 90 ? -18.465 11.786 30.453 1.00 89.19 90 ASP A O 1
ATOM 721 N N . LEU A 1 91 ? -18.369 10.127 28.955 1.00 86.69 91 LEU A N 1
ATOM 722 C CA . LEU A 1 91 ? -19.785 10.158 28.588 1.00 86.69 91 LEU A CA 1
ATOM 723 C C . LEU A 1 91 ? -20.677 9.379 29.575 1.00 86.69 91 LEU A C 1
ATOM 725 O O . LEU A 1 91 ? -21.892 9.554 29.550 1.00 86.69 91 LEU A O 1
ATOM 729 N N . TYR A 1 92 ? -20.097 8.541 30.441 1.00 90.75 92 TYR A N 1
ATOM 730 C CA . TYR A 1 92 ? -20.793 7.700 31.422 1.00 90.75 92 TYR A CA 1
ATOM 731 C C . TYR A 1 92 ? -20.705 8.359 32.805 1.00 90.75 92 TYR A C 1
ATOM 733 O O . TYR A 1 92 ? -19.870 8.007 33.644 1.00 90.75 92 TYR A O 1
ATOM 741 N N . THR A 1 93 ? -21.540 9.386 32.985 1.00 92.06 93 THR A N 1
ATOM 742 C CA . THR A 1 93 ? -21.522 10.339 34.112 1.00 92.06 93 THR A CA 1
ATOM 743 C C . THR A 1 93 ? -22.519 10.023 35.228 1.00 92.06 93 THR A C 1
ATOM 745 O O . THR A 1 93 ? -22.582 10.757 36.213 1.00 92.06 93 THR A O 1
ATOM 748 N N . LYS A 1 94 ? -23.318 8.961 35.081 1.00 91.06 94 LYS A N 1
ATOM 749 C CA . LYS A 1 94 ? -24.335 8.520 36.049 1.00 91.06 94 LYS A CA 1
ATOM 750 C C . LYS A 1 94 ? -24.037 7.101 36.511 1.00 91.06 94 LYS A C 1
ATOM 752 O O . LYS A 1 94 ? -23.291 6.388 35.848 1.00 91.06 94 LYS A O 1
ATOM 757 N N . GLU A 1 95 ? -24.619 6.693 37.630 1.00 94.19 95 GLU A N 1
ATOM 758 C CA . GLU A 1 95 ? -24.367 5.394 38.259 1.00 94.19 95 GLU A CA 1
ATOM 759 C C . GLU A 1 95 ? -25.629 4.885 38.972 1.00 94.19 95 GLU A C 1
ATOM 761 O O . GLU A 1 95 ? -26.453 5.682 39.430 1.00 94.19 95 GLU A O 1
ATOM 766 N N . ASP A 1 96 ? -25.817 3.566 38.997 1.00 92.25 96 ASP A N 1
ATOM 767 C CA . ASP A 1 96 ? -26.814 2.865 39.815 1.00 92.25 96 ASP A CA 1
ATOM 768 C C . ASP A 1 96 ? -26.279 1.489 40.257 1.00 92.25 96 ASP A C 1
ATOM 770 O O . ASP A 1 96 ? -25.087 1.221 40.140 1.00 92.25 96 ASP A O 1
ATOM 774 N N . GLU A 1 97 ? -27.144 0.618 40.780 1.00 92.44 97 GLU A N 1
ATOM 775 C CA . GLU A 1 97 ? -26.801 -0.737 41.244 1.00 92.44 97 GLU A CA 1
ATOM 776 C C . GLU A 1 97 ? -26.134 -1.635 40.178 1.00 92.44 97 GLU A C 1
ATOM 778 O O . GLU A 1 97 ? -25.441 -2.585 40.531 1.00 92.44 97 GLU A O 1
ATOM 783 N N . ASN A 1 98 ? -26.282 -1.308 38.888 1.00 87.75 98 ASN A N 1
ATOM 784 C CA . ASN A 1 98 ? -25.643 -1.992 37.757 1.00 87.75 98 ASN A CA 1
ATOM 785 C C . ASN A 1 98 ? -24.389 -1.240 37.243 1.00 87.75 98 ASN A C 1
ATOM 787 O O . ASN A 1 98 ? -23.865 -1.544 36.169 1.00 87.75 98 ASN A O 1
ATOM 791 N N . GLY A 1 99 ? -23.903 -0.246 37.993 1.00 92.00 99 GLY A N 1
ATOM 792 C CA . GLY A 1 99 ? -22.693 0.526 37.707 1.00 92.00 99 GLY A CA 1
ATOM 793 C C . GLY A 1 99 ? -22.913 1.769 36.837 1.00 92.00 99 GLY A C 1
ATOM 794 O O . GLY A 1 99 ? -24.023 2.293 36.697 1.00 92.00 99 GLY A O 1
ATOM 795 N N . ARG A 1 100 ? -21.814 2.283 36.269 1.00 94.44 100 ARG A N 1
ATOM 796 C CA . ARG A 1 100 ? -21.796 3.539 35.502 1.00 94.44 100 ARG A CA 1
ATOM 797 C C . ARG A 1 100 ? -22.558 3.429 34.179 1.00 94.44 100 ARG A C 1
ATOM 799 O O . ARG A 1 100 ? -22.344 2.496 33.407 1.00 94.44 100 ARG A O 1
ATOM 806 N N . TYR A 1 101 ? -23.391 4.422 33.872 1.00 90.31 101 TYR A N 1
ATOM 807 C CA . TYR A 1 101 ? -24.193 4.499 32.650 1.00 90.31 101 TYR A CA 1
ATOM 808 C C . TYR A 1 101 ? -24.264 5.908 32.048 1.00 90.31 101 TYR A C 1
ATOM 810 O O . TYR A 1 101 ? -23.908 6.917 32.661 1.00 90.31 101 TYR A O 1
ATOM 818 N N . ARG A 1 102 ? -24.775 5.952 30.816 1.00 88.62 102 ARG A N 1
ATOM 819 C CA . ARG A 1 102 ? -25.219 7.157 30.104 1.00 88.62 102 ARG A CA 1
ATOM 820 C C . ARG A 1 102 ? -26.664 6.999 29.640 1.00 88.62 102 ARG A C 1
ATOM 822 O O . ARG A 1 102 ? -27.086 5.888 29.323 1.00 88.62 102 ARG A O 1
ATOM 829 N N . ASP A 1 103 ? -27.405 8.099 29.591 1.00 80.69 103 ASP A N 1
ATOM 830 C CA . ASP A 1 103 ? -28.831 8.157 29.235 1.00 80.69 103 ASP A CA 1
ATOM 831 C C . ASP A 1 103 ? -29.163 9.231 28.179 1.00 80.69 103 ASP A C 1
ATOM 833 O O . ASP A 1 103 ? -30.327 9.479 27.871 1.00 80.69 103 ASP A O 1
ATOM 837 N N . ASP A 1 104 ? -28.143 9.832 27.563 1.00 72.75 104 ASP A N 1
ATOM 838 C CA . ASP A 1 104 ? -28.272 10.739 26.416 1.00 72.75 104 ASP A CA 1
ATOM 839 C C . ASP A 1 104 ? -28.597 10.008 25.097 1.00 72.75 104 ASP A C 1
ATOM 841 O O . ASP A 1 104 ? -28.792 10.642 24.057 1.00 72.75 104 ASP A O 1
ATOM 845 N N . ILE A 1 105 ? -28.678 8.671 25.123 1.00 68.44 105 ILE A N 1
ATOM 846 C CA . ILE A 1 105 ? -29.121 7.875 23.980 1.00 68.44 105 ILE A CA 1
ATOM 847 C C . ILE A 1 105 ? -30.610 8.127 23.754 1.00 68.44 105 ILE A C 1
ATOM 849 O O . ILE A 1 105 ? -31.479 7.570 24.431 1.00 68.44 105 ILE A O 1
ATOM 853 N N . ALA A 1 106 ? -30.886 8.954 22.745 1.00 60.72 106 ALA A N 1
ATOM 854 C CA . ALA A 1 106 ? -32.221 9.175 22.224 1.00 60.72 106 ALA A CA 1
ATOM 855 C C . ALA A 1 106 ? -32.869 7.834 21.849 1.00 60.72 106 ALA A C 1
ATOM 857 O O . ALA A 1 106 ? -32.430 7.124 20.942 1.00 60.72 106 ALA A O 1
ATOM 858 N N . LEU A 1 107 ? -33.946 7.526 22.568 1.00 58.47 107 LEU A N 1
ATOM 859 C CA . LEU A 1 107 ? -34.739 6.305 22.460 1.00 58.47 107 LEU A CA 1
ATOM 860 C C . LEU A 1 107 ? -35.338 6.097 21.056 1.00 58.47 107 LEU A C 1
ATOM 862 O O . LEU A 1 107 ? -35.552 4.970 20.620 1.00 58.47 107 LEU A O 1
ATOM 866 N N . TYR A 1 108 ? -35.568 7.196 20.333 1.00 58.53 108 TYR A N 1
ATOM 867 C CA . TYR A 1 108 ? -35.809 7.185 18.896 1.00 58.53 108 TYR A CA 1
ATOM 868 C C . TYR A 1 108 ? -34.493 7.420 18.147 1.00 58.53 108 TYR A C 1
ATOM 870 O O . TYR A 1 108 ? -33.966 8.534 18.138 1.00 58.53 108 TYR A O 1
ATOM 878 N N . GLN A 1 109 ? -34.003 6.387 17.461 1.00 55.38 109 GLN A N 1
ATOM 879 C CA . GLN A 1 109 ? -32.978 6.527 16.428 1.00 55.38 109 GLN A CA 1
ATOM 880 C C . GLN A 1 109 ? -33.650 6.599 15.052 1.00 55.38 109 GLN A C 1
ATOM 882 O O . GLN A 1 109 ? -34.532 5.800 14.732 1.00 55.38 109 GLN A O 1
ATOM 887 N N . SER A 1 110 ? -33.238 7.560 14.227 1.00 48.59 110 SER A N 1
ATOM 888 C CA . SER A 1 110 ? -33.836 7.854 12.921 1.00 48.59 110 SER A CA 1
ATOM 889 C C . SER A 1 110 ? -33.472 6.816 11.852 1.00 48.59 110 SER A C 1
ATOM 891 O O . SER A 1 110 ? -32.630 7.043 10.985 1.00 48.59 110 SER A O 1
ATOM 893 N N . GLY A 1 111 ? -34.153 5.669 11.884 1.00 51.16 111 GLY A N 1
ATOM 894 C CA . GLY A 1 111 ? -34.123 4.693 10.797 1.00 51.16 111 GLY A CA 1
ATOM 895 C C . GLY A 1 111 ? -34.722 5.253 9.499 1.00 51.16 111 GLY A C 1
ATOM 896 O O . GLY A 1 111 ? -35.737 5.945 9.515 1.00 51.16 111 GLY A O 1
ATOM 897 N N . LEU A 1 112 ? -34.135 4.895 8.352 1.00 41.91 112 LEU A N 1
ATOM 898 C CA . LEU A 1 112 ? -34.537 5.368 7.012 1.00 41.91 112 LEU A CA 1
ATOM 899 C C . LEU A 1 112 ? -35.922 4.875 6.528 1.00 41.91 112 LEU A C 1
ATOM 901 O O . LEU A 1 112 ? -36.308 5.145 5.395 1.00 41.91 112 LEU A O 1
ATOM 905 N N . THR A 1 113 ? -36.676 4.135 7.348 1.00 41.28 113 THR A N 1
ATOM 906 C CA . THR A 1 113 ? -37.985 3.568 6.977 1.00 41.28 113 THR A CA 1
ATOM 907 C C . THR A 1 113 ? -39.005 3.764 8.094 1.00 41.28 113 THR A C 1
ATOM 909 O O . THR A 1 113 ? -38.734 3.438 9.250 1.00 41.28 113 THR A O 1
ATOM 912 N N . LYS A 1 114 ? -40.212 4.238 7.753 1.00 49.31 114 LYS A N 1
ATOM 913 C CA . LYS A 1 114 ? -41.363 4.154 8.663 1.00 49.31 114 LYS A CA 1
ATOM 914 C C . LYS A 1 114 ? -41.725 2.681 8.848 1.00 49.31 114 LYS A C 1
ATOM 916 O O . LYS A 1 114 ? -42.042 2.007 7.872 1.00 49.31 114 LYS A O 1
ATOM 921 N N . ARG A 1 115 ? -41.719 2.199 10.090 1.00 54.44 115 ARG A N 1
ATOM 922 C CA . ARG A 1 115 ? -42.198 0.860 10.458 1.00 54.44 115 ARG A CA 1
ATOM 923 C C . ARG A 1 115 ? -43.334 1.007 11.464 1.00 54.44 115 ARG A C 1
ATOM 925 O O . ARG A 1 115 ? -43.149 1.612 12.516 1.00 54.44 115 ARG A O 1
ATOM 932 N N . SER A 1 116 ? -44.511 0.488 11.126 1.00 48.44 116 SER A N 1
ATOM 933 C CA . SER A 1 116 ? -45.739 0.636 11.923 1.00 48.44 116 SER A CA 1
ATOM 934 C C . SER A 1 116 ? -45.658 -0.026 13.302 1.00 48.44 116 SER A C 1
ATOM 936 O O . SER A 1 116 ? -46.329 0.420 14.224 1.00 48.44 116 SER A O 1
ATOM 938 N N . ASN A 1 117 ? -44.805 -1.040 13.460 1.00 57.56 117 ASN A N 1
ATOM 939 C CA . ASN A 1 117 ? -44.588 -1.773 14.708 1.00 57.56 117 ASN A CA 1
ATOM 940 C C . ASN A 1 117 ? -43.537 -1.149 15.652 1.00 57.56 117 ASN A C 1
ATOM 942 O O . ASN A 1 117 ? -43.244 -1.746 16.681 1.00 57.56 117 ASN A O 1
ATOM 946 N N . LEU A 1 118 ? -42.963 0.018 15.326 1.00 55.75 118 LEU A N 1
ATOM 947 C CA . LEU A 1 118 ? -41.997 0.726 16.187 1.00 55.75 118 LEU A CA 1
ATOM 948 C C . LEU A 1 118 ? -42.611 1.903 16.970 1.00 55.75 118 LEU A C 1
ATOM 950 O O . LEU A 1 118 ? -41.880 2.708 17.546 1.00 55.75 118 LEU A O 1
ATOM 954 N N . ARG A 1 119 ? -43.943 2.039 16.981 1.00 65.06 119 ARG A N 1
ATOM 955 C CA . ARG A 1 119 ? -44.654 3.094 17.717 1.00 65.06 119 ARG A CA 1
ATOM 956 C C . ARG A 1 119 ? -45.848 2.511 18.463 1.00 65.06 119 ARG A C 1
ATOM 958 O O . ARG A 1 119 ? -46.766 1.976 17.850 1.00 65.06 119 ARG A O 1
ATOM 965 N N . TYR A 1 120 ? -45.805 2.636 19.780 1.00 64.31 120 TYR A N 1
ATOM 966 C CA . TYR A 1 120 ? -46.677 1.978 20.737 1.00 64.31 120 TYR A CA 1
ATOM 967 C C . TYR A 1 120 ? -46.856 2.919 21.969 1.00 64.31 120 TYR A C 1
ATOM 969 O O . TYR A 1 120 ? -46.314 4.018 21.945 1.00 64.31 120 TYR A O 1
ATOM 977 N N . TYR A 1 121 ? -47.659 2.595 22.994 1.00 69.44 121 TYR A N 1
ATOM 978 C CA . TYR A 1 121 ? -47.922 3.475 24.168 1.00 69.44 121 TYR A CA 1
ATOM 979 C C . TYR A 1 121 ? -46.844 3.513 25.299 1.00 69.44 121 TYR A C 1
ATOM 981 O O . TYR A 1 121 ? -45.852 4.203 25.123 1.00 69.44 121 TYR A O 1
ATOM 989 N N . ILE A 1 122 ? -46.953 2.730 26.386 1.00 68.31 122 ILE A N 1
ATOM 990 C CA . ILE A 1 122 ? -46.223 2.743 27.690 1.00 68.31 122 ILE A CA 1
ATOM 991 C C . ILE A 1 122 ? -46.975 3.430 28.823 1.00 68.31 122 ILE A C 1
ATOM 993 O O . ILE A 1 122 ? -47.301 4.612 28.758 1.00 68.31 122 ILE A O 1
ATOM 997 N N . GLN A 1 123 ? -47.121 2.661 29.903 1.00 74.81 123 GLN A N 1
ATOM 998 C CA . GLN A 1 123 ? -47.584 3.065 31.219 1.00 74.81 123 GLN A CA 1
ATOM 999 C C . GLN A 1 123 ? -46.419 3.601 32.067 1.00 74.81 123 GLN A C 1
ATOM 1001 O O . GLN A 1 123 ? -45.445 2.898 32.337 1.00 74.81 123 GLN A O 1
ATOM 1006 N N . CYS A 1 124 ? -46.515 4.859 32.493 1.00 73.94 124 CYS A N 1
ATOM 1007 C CA . CYS A 1 124 ? -45.629 5.459 33.486 1.00 73.94 124 CYS A CA 1
ATOM 1008 C C . CYS A 1 124 ? -45.990 4.988 34.914 1.00 73.94 124 CYS A C 1
ATOM 1010 O O . CYS A 1 124 ? -47.077 4.447 35.124 1.00 73.94 124 CYS A O 1
ATOM 1012 N N . PRO A 1 125 ? -45.122 5.208 35.926 1.00 79.31 125 PRO A N 1
ATOM 1013 C CA . PRO A 1 125 ? -45.356 4.736 37.300 1.00 79.31 125 PRO A CA 1
ATOM 1014 C C . PRO A 1 125 ? -46.610 5.290 38.002 1.00 79.31 125 PRO A C 1
ATOM 1016 O O . PRO A 1 125 ? -47.008 4.756 39.031 1.00 79.31 125 PRO A O 1
ATOM 1019 N N . ASP A 1 126 ? -47.226 6.351 37.474 1.00 79.31 126 ASP A N 1
ATOM 1020 C CA . ASP A 1 126 ? -48.507 6.907 37.939 1.00 79.31 126 ASP A CA 1
ATOM 1021 C C . ASP A 1 126 ? -49.731 6.352 37.181 1.00 79.31 126 ASP A C 1
ATOM 1023 O O . ASP A 1 126 ? -50.855 6.800 37.394 1.00 79.31 126 ASP A O 1
ATOM 1027 N N . GLY A 1 127 ? -49.523 5.391 36.276 1.00 74.88 127 GLY A N 1
ATOM 1028 C CA . GLY A 1 127 ? -50.552 4.817 35.414 1.00 74.88 127 GLY A CA 1
ATOM 1029 C C . GLY A 1 127 ? -50.851 5.618 34.142 1.00 74.88 127 GLY A C 1
ATOM 1030 O O . GLY A 1 127 ? -51.656 5.158 33.333 1.00 74.88 127 GLY A O 1
ATOM 1031 N N . SER A 1 128 ? -50.224 6.781 33.926 1.00 73.50 128 SER A N 1
ATOM 1032 C CA . SER A 1 128 ? -50.431 7.571 32.705 1.00 73.50 128 SER A CA 1
ATOM 1033 C C . SER A 1 128 ? -49.817 6.898 31.468 1.00 73.50 128 SER A C 1
ATOM 1035 O O . SER A 1 128 ? -48.801 6.213 31.566 1.00 73.50 128 SER A O 1
ATOM 1037 N N . LEU A 1 129 ? -50.440 7.082 30.296 1.00 66.81 129 LEU A N 1
ATOM 1038 C CA . LEU A 1 129 ? -49.948 6.552 29.017 1.00 66.81 129 LEU A CA 1
ATOM 1039 C C . LEU A 1 129 ? -49.248 7.631 28.185 1.00 66.81 129 LEU A C 1
ATOM 1041 O O . LEU A 1 129 ? -49.696 8.779 28.141 1.00 66.81 129 LEU A O 1
ATOM 1045 N N . VAL A 1 130 ? -48.186 7.238 27.483 1.00 66.12 130 VAL A N 1
ATOM 1046 C CA . VAL A 1 130 ? -47.347 8.107 26.635 1.00 66.12 130 VAL A CA 1
ATOM 1047 C C . VAL A 1 130 ? -47.191 7.507 25.227 1.00 66.12 130 VAL A C 1
ATOM 1049 O O . VAL A 1 130 ? -47.679 6.410 25.001 1.00 66.12 130 VAL A O 1
ATOM 1052 N N . ILE A 1 131 ? -46.620 8.221 24.245 1.00 64.88 131 ILE A N 1
ATOM 1053 C CA . ILE A 1 131 ? -46.398 7.701 22.873 1.00 64.88 131 ILE A CA 1
ATOM 1054 C C . ILE A 1 131 ? -45.265 8.476 22.150 1.00 64.88 131 ILE A C 1
ATOM 1056 O O . ILE A 1 131 ? -45.161 9.691 22.355 1.00 64.88 131 ILE A O 1
ATOM 1060 N N . PRO A 1 132 ? -44.450 7.851 21.263 1.00 63.00 132 PRO A N 1
ATOM 1061 C CA . PRO A 1 132 ? -43.413 8.535 20.475 1.00 63.00 132 PRO A CA 1
ATOM 1062 C C . PRO A 1 132 ? -43.943 9.640 19.550 1.00 63.00 132 PRO A C 1
ATOM 1064 O O . PRO A 1 132 ? -45.083 9.533 19.081 1.00 63.00 132 PRO A O 1
ATOM 1067 N N . PRO A 1 133 ? -43.132 10.645 19.164 1.00 58.09 133 PRO A N 1
ATOM 1068 C CA . PRO A 1 133 ? -43.506 11.591 18.114 1.00 58.09 133 PRO A CA 1
ATOM 1069 C C . PRO A 1 133 ? -43.647 10.878 16.759 1.00 58.09 133 PRO A C 1
ATOM 1071 O O . PRO A 1 133 ? -42.798 10.081 16.365 1.00 58.09 133 PRO A O 1
ATOM 1074 N N . GLY A 1 134 ? -44.722 11.164 16.020 1.00 59.72 134 GLY A N 1
ATOM 1075 C CA . GLY A 1 134 ? -44.966 10.579 14.698 1.00 59.72 134 GLY A CA 1
ATOM 1076 C C . GLY A 1 134 ? -46.431 10.654 14.262 1.00 59.72 134 GLY A C 1
ATOM 1077 O O . GLY A 1 134 ? -47.319 10.848 15.088 1.00 59.72 134 GLY A O 1
ATOM 1078 N N . SER A 1 135 ? -46.688 10.499 12.959 1.00 56.38 135 SER A N 1
ATOM 1079 C CA . SER A 1 135 ? -48.027 10.679 12.365 1.00 56.38 135 SER A CA 1
ATOM 1080 C C . SER A 1 135 ? -48.807 9.394 12.064 1.00 56.38 135 SER A C 1
ATOM 1082 O O . SER A 1 135 ? -50.004 9.466 11.815 1.00 56.38 135 SER A O 1
ATOM 1084 N N . SER A 1 136 ? -48.179 8.215 12.104 1.00 53.78 136 SER A N 1
ATOM 1085 C CA . SER A 1 136 ? -48.876 6.925 11.984 1.00 53.78 136 SER A CA 1
ATOM 1086 C C . SER A 1 136 ? -49.251 6.385 13.364 1.00 53.78 136 SER A C 1
ATOM 1088 O O . SER A 1 136 ? -48.387 6.307 14.238 1.00 53.78 136 SER A O 1
ATOM 1090 N N . LEU A 1 137 ? -50.511 5.998 13.563 1.00 52.69 137 LEU A N 1
ATOM 1091 C CA . LEU A 1 137 ? -50.975 5.284 14.758 1.00 52.69 137 LEU A CA 1
ATOM 1092 C C . LEU A 1 137 ? -50.960 3.763 14.509 1.00 52.69 137 LEU A C 1
ATOM 1094 O O . LEU A 1 137 ? -51.247 3.347 13.383 1.00 52.69 137 LEU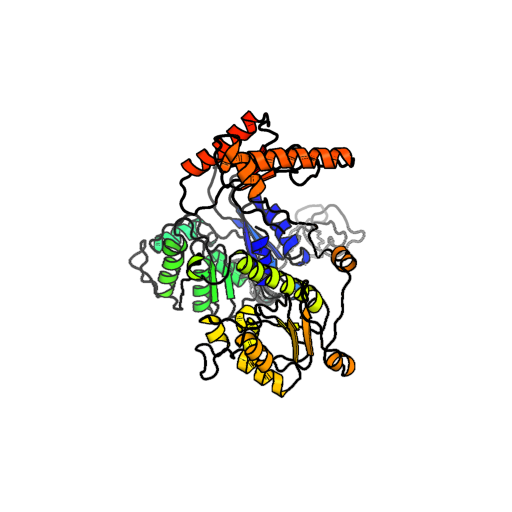 A O 1
ATOM 1098 N N . PRO A 1 138 ? -50.654 2.928 15.520 1.00 47.50 138 PRO A N 1
ATOM 1099 C CA . PRO A 1 138 ? -50.985 1.506 15.475 1.00 47.50 138 PRO A CA 1
ATOM 1100 C C . PRO A 1 138 ? -52.517 1.305 15.544 1.00 47.50 138 PRO A C 1
ATOM 1102 O O . PRO A 1 138 ? -53.214 2.155 16.103 1.00 47.50 138 PRO A O 1
ATOM 1105 N N . PRO A 1 139 ? -53.061 0.193 15.012 1.00 45.59 139 PRO A N 1
ATOM 1106 C CA . PRO A 1 139 ? -54.500 -0.092 15.061 1.00 45.59 139 PRO A CA 1
ATOM 1107 C C . PRO A 1 139 ? -55.011 -0.494 16.460 1.00 45.59 139 PRO A C 1
ATOM 1109 O O . PRO A 1 139 ? -56.211 -0.420 16.705 1.00 45.59 139 PRO A O 1
ATOM 1112 N N . GLU A 1 140 ? -54.125 -0.882 17.386 1.00 50.59 140 GLU A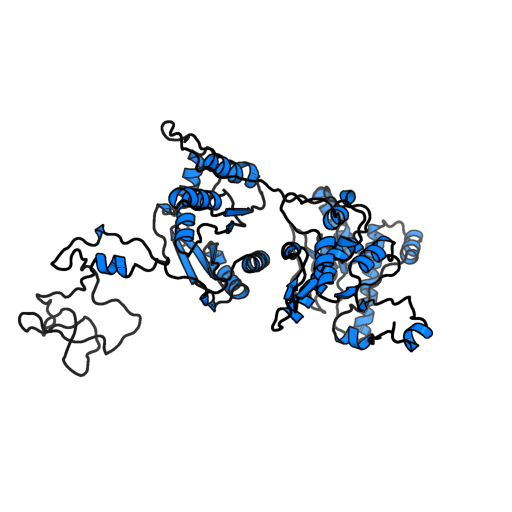 N 1
ATOM 1113 C CA . GLU A 1 140 ? -54.444 -1.172 18.793 1.00 50.59 140 GLU A CA 1
ATOM 1114 C C . GLU A 1 140 ? -53.669 -0.254 19.754 1.00 50.59 140 GLU A C 1
ATOM 1116 O O . GLU A 1 140 ? -52.547 0.166 19.463 1.00 50.59 140 GLU A O 1
ATOM 1121 N N . LYS A 1 141 ? -54.237 0.014 20.939 1.00 51.91 141 LYS A N 1
ATOM 1122 C CA . LYS A 1 141 ? -53.605 0.824 21.995 1.00 51.91 141 LYS A CA 1
ATOM 1123 C C . LYS A 1 141 ? -52.847 -0.047 23.010 1.00 51.91 141 LYS A C 1
ATOM 1125 O O . LYS A 1 141 ? -53.452 -0.528 23.962 1.00 51.91 141 LYS A O 1
ATOM 1130 N N . LYS A 1 142 ? -51.536 -0.218 22.802 1.00 53.69 142 LYS A N 1
ATOM 1131 C CA . LYS A 1 142 ? -50.535 -0.801 23.730 1.00 53.69 142 LYS A CA 1
ATOM 1132 C C . LYS A 1 142 ? -49.155 -0.193 23.426 1.00 53.69 142 LYS A C 1
ATOM 1134 O O . LYS A 1 142 ? -48.924 0.098 22.260 1.00 53.69 142 LYS A O 1
ATOM 1139 N N . GLU A 1 143 ? -48.242 0.026 24.381 1.00 31.80 143 GLU A N 1
ATOM 1140 C CA . GLU A 1 143 ? -46.952 -0.713 24.497 1.00 31.80 143 GLU A CA 1
ATOM 1141 C C . GLU A 1 143 ? -45.550 0.008 24.526 1.00 31.80 143 GLU A C 1
ATOM 1143 O O . GLU A 1 143 ? -44.584 -0.649 24.912 1.00 31.80 143 GLU A O 1
ATOM 1148 N N . GLY A 1 144 ? -45.330 1.265 24.086 1.00 38.22 144 GLY A N 1
ATOM 1149 C CA . GLY A 1 144 ? -43.959 1.826 23.930 1.00 38.22 144 GLY A CA 1
ATOM 1150 C C . GLY A 1 144 ? -43.656 3.261 23.403 1.00 38.22 144 GLY A C 1
ATOM 1151 O O . GLY A 1 144 ? -43.593 3.480 22.190 1.00 38.22 144 GLY A O 1
ATOM 1152 N N . LEU A 1 145 ? -43.091 4.083 24.314 1.00 36.38 145 LEU A N 1
ATOM 1153 C CA . LEU A 1 145 ? -42.042 5.132 24.155 1.00 36.38 145 LEU A CA 1
ATOM 1154 C C . LEU A 1 145 ? -42.580 6.637 24.060 1.00 36.38 145 LEU A C 1
ATOM 1156 O O . LEU A 1 145 ? -43.742 6.834 24.395 1.00 36.38 145 LEU A O 1
ATOM 1160 N N . PRO A 1 146 ? -41.834 7.761 23.809 1.00 42.78 146 PRO A N 1
ATOM 1161 C CA . PRO A 1 146 ? -41.989 9.033 24.598 1.00 42.78 146 PRO A CA 1
ATOM 1162 C C . PRO A 1 146 ? -42.438 10.341 23.861 1.00 42.78 146 PRO A C 1
ATOM 1164 O O . PRO A 1 146 ? -42.077 10.519 22.707 1.00 42.78 146 PRO A O 1
ATOM 1167 N N . VAL A 1 147 ? -43.026 11.423 24.424 1.00 51.41 147 VAL A N 1
ATOM 1168 C CA . VAL A 1 147 ? -43.797 11.719 25.665 1.00 51.41 147 VAL A CA 1
ATOM 1169 C C . VAL A 1 147 ? -44.651 13.016 25.498 1.00 51.41 147 VAL A C 1
ATOM 1171 O O . VAL A 1 147 ? -44.344 14.083 26.041 1.00 51.41 147 VAL A O 1
ATOM 1174 N N . LEU A 1 148 ? -45.766 12.941 24.764 1.00 51.12 148 LEU A N 1
ATOM 1175 C CA . LEU A 1 148 ? -46.909 13.846 24.996 1.00 51.12 148 LEU A CA 1
ATOM 1176 C C . LEU A 1 148 ? -47.955 13.115 25.848 1.00 51.12 148 LEU A C 1
ATOM 1178 O O . LEU A 1 148 ? -48.039 11.887 25.788 1.00 51.12 148 LEU A O 1
ATOM 1182 N N . ASN A 1 149 ? -48.726 13.853 26.647 1.00 53.78 149 ASN A N 1
ATOM 1183 C CA . ASN A 1 149 ? -49.896 13.318 27.337 1.00 53.78 149 ASN A CA 1
ATOM 1184 C C . ASN A 1 149 ? -51.075 13.152 26.352 1.00 53.78 149 ASN A C 1
ATOM 1186 O O . ASN A 1 149 ? -50.963 13.478 25.168 1.00 53.78 149 ASN A O 1
ATOM 1190 N N . GLN A 1 150 ? -52.218 12.663 26.841 1.00 52.88 150 GLN A N 1
ATOM 1191 C CA . GLN A 1 150 ? -53.389 12.363 26.002 1.00 52.88 150 GLN A CA 1
ATOM 1192 C C . GLN A 1 150 ? -53.953 13.590 25.255 1.00 52.88 150 GLN A C 1
ATOM 1194 O O . GLN A 1 150 ? -54.551 13.424 24.195 1.00 52.88 150 GLN A O 1
ATOM 1199 N N . ASP A 1 151 ? -53.696 14.801 25.759 1.00 57.34 151 ASP A N 1
ATOM 1200 C CA . ASP A 1 151 ? -54.163 16.078 25.203 1.00 57.34 151 ASP A CA 1
ATOM 1201 C C . ASP A 1 151 ? -53.129 16.749 24.273 1.00 57.34 151 ASP A C 1
ATOM 1203 O O . ASP A 1 151 ? -53.364 17.844 23.767 1.00 57.34 151 ASP A O 1
ATOM 1207 N N . GLY A 1 152 ? -51.955 16.135 24.068 1.00 57.97 152 GLY A N 1
ATOM 1208 C CA . GLY A 1 152 ? -50.855 16.720 23.291 1.00 57.97 152 GLY A CA 1
ATOM 1209 C C . GLY A 1 152 ? -49.925 17.661 24.073 1.00 57.97 152 GLY A C 1
ATOM 1210 O O . GLY A 1 152 ? -49.062 18.296 23.468 1.00 57.97 152 GLY A O 1
ATOM 1211 N N . ASN A 1 153 ? -50.047 17.742 25.401 1.00 61.94 153 ASN A N 1
ATOM 1212 C CA . ASN A 1 153 ? -49.157 18.530 26.259 1.00 61.94 153 ASN A CA 1
ATOM 1213 C C . ASN A 1 153 ? -47.882 17.754 26.633 1.00 61.94 153 ASN A C 1
ATOM 1215 O O . ASN A 1 153 ? -47.869 16.524 26.671 1.00 61.94 153 ASN A O 1
ATOM 1219 N N . LYS A 1 154 ? -46.795 18.465 26.956 1.00 57.53 154 LYS A N 1
ATOM 1220 C CA . LYS A 1 154 ? -45.523 17.861 27.399 1.00 57.53 154 LYS A CA 1
ATOM 1221 C C . LYS A 1 154 ? -45.730 17.038 28.681 1.00 57.53 154 LYS A C 1
ATOM 1223 O O . LYS A 1 154 ? -46.136 17.596 29.698 1.00 57.53 154 LYS A O 1
ATOM 1228 N N . SER A 1 155 ? -45.429 15.736 28.646 1.00 63.50 155 SER A N 1
ATOM 1229 C CA . SER A 1 155 ? -45.594 14.868 29.823 1.00 63.50 155 SER A CA 1
ATOM 1230 C C . SER A 1 155 ? -44.567 15.165 30.928 1.00 63.50 155 SER A C 1
ATOM 1232 O O . SER A 1 155 ? -43.495 15.724 30.685 1.00 63.50 155 SER A O 1
ATOM 1234 N N . LYS A 1 156 ? -44.910 14.759 32.155 1.00 64.94 156 LYS A N 1
ATOM 1235 C CA . LYS A 1 156 ? -44.080 14.843 33.368 1.00 64.94 156 LYS A CA 1
ATOM 1236 C C . LYS A 1 156 ? -42.901 13.862 33.346 1.00 64.94 156 LYS A C 1
ATOM 1238 O O . LYS A 1 156 ? -41.857 14.147 33.928 1.00 64.94 156 LYS A O 1
ATOM 1243 N N . TYR A 1 157 ? -43.077 12.715 32.695 1.00 62.94 157 TYR A N 1
ATOM 1244 C CA . TYR A 1 157 ? -42.055 11.678 32.565 1.00 62.94 157 TYR A CA 1
ATOM 1245 C C . TYR A 1 157 ? -41.262 11.853 31.266 1.00 62.94 157 TYR A C 1
ATOM 1247 O O . TYR A 1 157 ? -41.737 12.456 30.306 1.00 62.94 157 TYR A O 1
ATOM 1255 N N . ASN A 1 158 ? -40.054 11.296 31.230 1.00 62.69 158 ASN A N 1
ATOM 1256 C CA . ASN A 1 158 ? -39.256 11.139 30.019 1.00 62.69 158 ASN A CA 1
ATOM 1257 C C . ASN A 1 158 ? -38.687 9.716 29.987 1.00 62.69 158 ASN A C 1
ATOM 1259 O O . ASN A 1 158 ? -38.455 9.136 31.047 1.00 62.69 158 ASN A O 1
ATOM 1263 N N . ILE A 1 159 ? -38.460 9.162 28.795 1.00 67.31 159 ILE A N 1
ATOM 1264 C CA . ILE A 1 159 ? -37.948 7.797 28.629 1.00 67.31 159 ILE A CA 1
ATOM 1265 C C . ILE A 1 159 ? -36.648 7.853 27.832 1.00 67.31 159 ILE A C 1
ATOM 1267 O O . ILE A 1 159 ? -36.570 8.480 26.776 1.00 67.31 159 ILE A O 1
ATOM 1271 N N . TYR A 1 160 ? -35.636 7.176 28.358 1.00 69.19 160 TYR A N 1
ATOM 1272 C CA . TYR A 1 160 ? -34.279 7.099 27.838 1.00 69.19 160 TYR A CA 1
ATOM 1273 C C . TYR A 1 160 ? -33.780 5.655 27.922 1.00 69.19 160 TYR A C 1
ATOM 1275 O O . TYR A 1 160 ? -34.267 4.869 28.736 1.00 69.19 160 TYR A O 1
ATOM 1283 N N . THR A 1 161 ? -32.788 5.299 27.108 1.00 77.50 161 THR A N 1
ATOM 1284 C CA . THR A 1 161 ? -32.090 4.014 27.241 1.00 77.50 161 THR A CA 1
ATOM 1285 C C . THR A 1 161 ? -30.830 4.217 28.071 1.00 77.50 161 THR A C 1
ATOM 1287 O O . THR A 1 161 ? -29.932 4.944 27.646 1.00 77.50 161 THR A O 1
ATOM 1290 N N . LYS A 1 162 ? -30.729 3.552 29.229 1.00 85.31 162 LYS A N 1
ATOM 1291 C CA . LYS A 1 162 ? -29.448 3.437 29.937 1.00 85.31 162 LYS A CA 1
ATOM 1292 C C . LYS A 1 162 ? -28.513 2.545 29.121 1.00 85.31 162 LYS A C 1
ATOM 1294 O O . LYS A 1 162 ? -28.849 1.398 28.839 1.00 85.31 162 LYS A O 1
ATOM 1299 N N . SER A 1 163 ? -27.346 3.059 28.751 1.00 87.62 163 SER A N 1
ATOM 1300 C CA . SER A 1 163 ? -26.236 2.248 28.246 1.00 87.62 163 SER A CA 1
ATOM 1301 C C . SER A 1 163 ? -25.165 2.199 29.321 1.00 87.62 163 SER A C 1
ATOM 1303 O O . SER A 1 163 ? -24.544 3.220 29.616 1.00 87.62 163 SER A O 1
ATOM 1305 N N . TYR A 1 164 ? -24.957 1.018 29.892 1.00 90.75 164 TYR A N 1
ATOM 1306 C CA . TYR A 1 164 ? -23.944 0.774 30.913 1.00 90.75 164 TYR A CA 1
ATOM 1307 C C . TYR A 1 164 ? -22.540 0.709 30.304 1.00 90.75 164 TYR A C 1
ATOM 1309 O O . TYR A 1 164 ? -22.368 0.348 29.137 1.00 90.75 164 TYR A O 1
ATOM 1317 N N . LEU A 1 165 ? -21.542 1.113 31.087 1.00 90.50 165 LEU A N 1
ATOM 1318 C CA . LEU A 1 165 ? -20.148 1.199 30.663 1.00 90.50 165 LEU A CA 1
ATOM 1319 C C . LEU A 1 165 ? -19.520 -0.188 30.498 1.00 90.50 165 LEU A C 1
ATOM 1321 O O . LEU A 1 165 ? -18.908 -0.459 29.468 1.00 90.50 165 LEU A O 1
ATOM 1325 N N . GLU A 1 166 ? -19.715 -1.078 31.472 1.00 89.94 166 GLU A N 1
ATOM 1326 C CA . GLU A 1 166 ? -19.098 -2.409 31.458 1.00 89.94 166 GLU A CA 1
ATOM 1327 C C . GLU A 1 166 ? -19.688 -3.294 30.349 1.00 89.94 166 GLU A C 1
ATOM 1329 O O . GLU A 1 166 ? -18.933 -3.843 29.552 1.00 89.94 166 GLU A O 1
ATOM 1334 N N . THR A 1 167 ? -21.012 -3.277 30.143 1.00 87.25 167 THR A N 1
ATOM 1335 C CA . THR A 1 167 ? -21.651 -3.914 28.971 1.00 87.25 167 THR A CA 1
ATOM 1336 C C . THR A 1 167 ? -21.062 -3.413 27.648 1.00 87.25 167 THR A C 1
ATOM 1338 O O . THR A 1 167 ? -20.912 -4.171 26.695 1.00 87.25 167 THR A O 1
ATOM 1341 N N . ARG A 1 168 ? -20.680 -2.130 27.564 1.00 85.81 168 ARG A N 1
ATOM 1342 C CA . ARG A 1 168 ? -20.037 -1.577 26.362 1.00 85.81 168 ARG A CA 1
ATOM 1343 C C . ARG A 1 168 ? -18.570 -1.972 26.228 1.00 85.81 168 ARG A C 1
ATOM 1345 O O . ARG A 1 168 ? -18.113 -2.069 25.092 1.00 85.81 168 ARG A O 1
ATOM 1352 N N . LYS A 1 169 ? -17.856 -2.227 27.330 1.00 86.56 169 LYS A N 1
ATOM 1353 C CA . LYS A 1 169 ? -16.505 -2.823 27.328 1.00 86.56 169 LYS A CA 1
ATOM 1354 C C . LYS A 1 169 ? -16.532 -4.276 26.853 1.00 86.56 169 LYS A C 1
ATOM 1356 O O . LYS A 1 169 ? -15.617 -4.681 26.146 1.00 86.56 169 LYS A O 1
ATOM 1361 N N . GLU A 1 170 ? -17.593 -5.014 27.173 1.00 85.12 170 GLU A N 1
ATOM 1362 C CA . GLU A 1 170 ? -17.829 -6.384 26.699 1.00 85.12 170 GLU A CA 1
ATOM 1363 C C . GLU A 1 170 ? -18.256 -6.436 25.218 1.00 85.12 170 GLU A C 1
ATOM 1365 O O . GLU A 1 170 ? -17.684 -7.192 24.437 1.00 85.12 170 GLU A O 1
ATOM 1370 N N . GLU A 1 171 ? -19.233 -5.619 24.799 1.00 82.88 171 GLU A N 1
ATOM 1371 C CA . GLU A 1 171 ? -19.714 -5.572 23.404 1.00 82.88 171 GLU A CA 1
ATOM 1372 C C . GLU A 1 171 ? -18.696 -4.960 22.423 1.00 82.88 171 GLU A C 1
ATOM 1374 O O . GLU A 1 171 ? -18.640 -5.344 21.247 1.00 82.88 171 GLU A O 1
ATOM 1379 N N . GLY A 1 172 ? -17.944 -3.960 22.896 1.00 79.62 172 GLY A N 1
ATOM 1380 C CA . GLY A 1 172 ? -17.120 -3.054 22.100 1.00 79.62 172 GLY A CA 1
ATOM 1381 C C . GLY A 1 172 ? -17.926 -2.071 21.228 1.00 79.62 172 GLY A C 1
ATOM 1382 O O . GLY A 1 172 ? -19.098 -2.270 20.903 1.00 79.62 172 GLY A O 1
ATOM 1383 N N . ILE A 1 173 ? -17.289 -0.978 20.791 1.00 80.12 173 ILE A N 1
ATOM 1384 C CA . ILE A 1 173 ? -17.887 0.004 19.864 1.00 80.12 173 ILE A CA 1
ATOM 1385 C C . ILE A 1 173 ? -17.302 -0.198 18.466 1.00 80.12 173 ILE A C 1
ATOM 1387 O O . ILE A 1 173 ? -16.095 -0.081 18.299 1.00 80.12 173 ILE A O 1
ATOM 1391 N N . LYS A 1 174 ? -18.110 -0.491 17.437 1.00 81.25 174 LYS A N 1
ATOM 1392 C CA . LYS A 1 174 ? -17.585 -0.637 16.063 1.00 81.25 174 LYS A CA 1
ATOM 1393 C C . LYS A 1 174 ? -17.024 0.696 15.527 1.00 81.25 174 LYS A C 1
ATOM 1395 O O . LYS A 1 174 ? -17.656 1.734 15.740 1.00 81.25 174 LYS A O 1
ATOM 1400 N N . PRO A 1 175 ? -15.858 0.683 14.845 1.00 81.94 175 PRO A N 1
ATOM 1401 C CA . PRO A 1 175 ? -15.116 1.901 14.552 1.00 81.94 175 PRO A CA 1
ATOM 1402 C C . PRO A 1 175 ? -15.821 2.791 13.528 1.00 81.94 175 PRO A C 1
ATOM 1404 O O . PRO A 1 175 ? -16.440 2.308 12.576 1.00 81.94 175 PRO A O 1
ATOM 1407 N N . ARG A 1 176 ? -15.723 4.111 13.713 1.00 85.19 176 ARG A N 1
ATOM 1408 C CA . ARG A 1 176 ? -16.401 5.083 12.839 1.00 85.19 176 ARG A CA 1
ATOM 1409 C C . ARG A 1 176 ? -15.595 5.364 11.575 1.00 85.19 176 ARG A C 1
ATOM 1411 O O . ARG A 1 176 ? -14.434 5.747 11.644 1.00 85.19 176 ARG A O 1
ATOM 1418 N N . ASN A 1 177 ? -16.250 5.349 10.414 1.00 87.38 177 ASN A N 1
ATOM 1419 C CA . ASN A 1 177 ? -15.635 5.743 9.142 1.00 87.38 177 ASN A CA 1
ATOM 1420 C C . ASN A 1 177 ? -15.569 7.274 8.920 1.00 87.38 177 ASN A C 1
ATOM 1422 O O . ASN A 1 177 ? -15.507 7.735 7.780 1.00 87.38 177 ASN A O 1
ATOM 1426 N N . PHE A 1 178 ? -15.570 8.071 9.995 1.00 91.12 178 PHE A N 1
ATOM 1427 C CA . PHE A 1 178 ? -15.444 9.527 9.933 1.00 91.12 178 PHE A CA 1
ATOM 1428 C C . PHE A 1 178 ? -14.417 10.031 10.954 1.00 91.12 178 PHE A C 1
ATOM 1430 O O . PHE A 1 178 ? -14.669 10.077 12.159 1.00 91.12 178 PHE A O 1
ATOM 1437 N N . LEU A 1 179 ? -13.231 10.381 10.455 1.00 92.56 179 LEU A N 1
ATOM 1438 C CA . LEU A 1 179 ? -12.027 10.647 11.238 1.00 92.56 179 LEU A CA 1
ATOM 1439 C C . LEU A 1 179 ? -11.857 12.158 11.464 1.00 92.56 179 LEU A C 1
ATOM 1441 O O . LEU A 1 179 ? -11.275 12.869 10.641 1.00 92.56 179 LEU A O 1
ATOM 1445 N N . ILE A 1 180 ? -12.385 12.644 12.590 1.00 91.06 180 ILE A N 1
ATOM 1446 C CA . ILE A 1 180 ? -12.449 14.078 12.941 1.00 91.06 180 ILE A CA 1
ATOM 1447 C C . ILE A 1 180 ? -11.368 14.550 13.932 1.00 91.06 180 ILE A C 1
ATOM 1449 O O . ILE A 1 180 ? -11.292 15.738 14.247 1.00 91.06 180 ILE A O 1
ATOM 1453 N N . ASP A 1 181 ? -10.549 13.635 14.456 1.00 89.88 181 ASP A N 1
ATOM 1454 C CA . ASP A 1 181 ? -9.554 13.935 15.491 1.00 89.88 181 ASP A CA 1
ATOM 1455 C C . ASP A 1 181 ? -8.424 14.844 14.960 1.00 89.88 181 ASP A C 1
ATOM 1457 O O . ASP A 1 181 ? -7.817 14.600 13.913 1.00 89.88 181 ASP A O 1
ATOM 1461 N N . LYS A 1 182 ? -8.087 15.885 15.733 1.00 91.12 182 LYS A N 1
ATOM 1462 C CA . LYS A 1 182 ? -7.021 16.858 15.441 1.00 91.12 182 LYS A CA 1
ATOM 1463 C C . LYS A 1 182 ? -5.608 16.243 15.416 1.00 91.12 182 LYS A C 1
ATOM 1465 O O . LYS A 1 182 ? -4.669 16.942 15.012 1.00 91.12 182 LYS A O 1
ATOM 1470 N N . LYS A 1 183 ? -5.429 14.978 15.825 1.00 92.88 183 LYS A N 1
ATOM 1471 C CA . LYS A 1 183 ? -4.194 14.199 15.604 1.00 92.88 183 LYS A CA 1
ATOM 1472 C C . LYS A 1 183 ? -4.014 13.770 14.142 1.00 92.88 183 LYS A C 1
ATOM 1474 O O . LYS A 1 183 ? -2.887 13.689 13.669 1.00 92.88 183 LYS A O 1
ATOM 1479 N N . PHE A 1 184 ? -5.103 13.605 13.387 1.00 94.06 184 PHE A N 1
ATOM 1480 C CA . PHE A 1 184 ? -5.070 13.140 11.996 1.00 94.06 184 PHE A CA 1
ATOM 1481 C C . PHE A 1 184 ? -4.850 14.246 10.947 1.00 94.06 184 PHE A C 1
ATOM 1483 O O . PHE A 1 184 ? -4.808 13.946 9.755 1.00 94.06 184 PHE A O 1
ATOM 1490 N N . LEU A 1 185 ? -4.678 15.511 11.346 1.00 92.38 185 LEU A N 1
ATOM 1491 C CA . LEU A 1 185 ? -4.476 16.638 10.423 1.00 92.38 185 LEU A CA 1
ATOM 1492 C C . LEU A 1 185 ? -3.103 16.575 9.732 1.00 92.38 185 LEU A C 1
ATOM 1494 O O . LEU A 1 185 ? -2.087 16.369 10.393 1.00 92.38 185 LEU A O 1
ATOM 1498 N N . ASN A 1 186 ? -3.037 16.868 8.428 1.00 89.06 186 ASN A N 1
ATOM 1499 C CA . ASN A 1 186 ? -1.786 16.834 7.645 1.00 89.06 186 ASN A CA 1
ATOM 1500 C C . ASN A 1 186 ? -0.692 17.746 8.236 1.00 89.06 186 ASN A C 1
ATOM 1502 O O . ASN A 1 186 ? 0.483 17.386 8.242 1.00 89.06 186 ASN A O 1
ATOM 1506 N N . ARG A 1 187 ? -1.079 18.886 8.829 1.00 89.81 187 ARG A N 1
ATOM 1507 C CA . ARG A 1 187 ? -0.150 19.782 9.535 1.00 89.81 187 ARG A CA 1
ATOM 1508 C C . ARG A 1 187 ? 0.633 19.074 10.652 1.00 89.81 187 ARG A C 1
ATOM 1510 O O . ARG A 1 187 ? 1.782 19.428 10.872 1.00 89.81 187 ARG A O 1
ATOM 1517 N N . ARG A 1 188 ? 0.066 18.067 11.332 1.00 92.31 188 ARG A N 1
ATOM 1518 C CA . ARG A 1 188 ? 0.774 17.320 12.391 1.00 92.31 188 ARG A CA 1
ATOM 1519 C C . ARG A 1 188 ? 1.974 16.549 11.843 1.00 92.31 188 ARG A C 1
ATOM 1521 O O . ARG A 1 188 ? 3.026 16.579 12.470 1.00 92.31 188 ARG A O 1
ATOM 1528 N N . GLY A 1 189 ? 1.848 15.933 10.665 1.00 91.06 189 GLY A N 1
ATOM 1529 C CA . GLY A 1 189 ? 2.958 15.240 10.006 1.00 91.06 189 GLY A CA 1
ATOM 1530 C C . GLY A 1 189 ? 4.081 16.195 9.590 1.00 91.06 189 GLY A C 1
ATOM 1531 O O . GLY A 1 189 ? 5.246 15.933 9.880 1.00 91.06 189 GLY A O 1
ATOM 1532 N N . THR A 1 190 ? 3.740 17.333 8.975 1.00 91.31 190 THR A N 1
ATOM 1533 C CA . THR A 1 190 ? 4.729 18.353 8.576 1.00 91.31 190 THR A CA 1
ATOM 1534 C C . THR A 1 190 ? 5.389 19.038 9.780 1.00 91.31 190 THR A C 1
ATOM 1536 O O . THR A 1 190 ? 6.614 19.139 9.819 1.00 91.31 190 THR A O 1
ATOM 1539 N N . ASP A 1 191 ? 4.621 19.456 10.793 1.00 91.25 191 ASP A N 1
ATOM 1540 C CA . ASP A 1 191 ? 5.173 20.059 12.017 1.00 91.25 191 ASP A CA 1
ATOM 1541 C C . ASP A 1 191 ? 6.067 19.052 12.778 1.00 91.25 191 ASP A C 1
ATOM 1543 O O . ASP A 1 191 ? 7.077 19.450 13.359 1.00 91.25 191 ASP A O 1
ATOM 1547 N N . TYR A 1 192 ? 5.753 17.747 12.737 1.00 92.00 192 TYR A N 1
ATOM 1548 C CA . TYR A 1 192 ? 6.576 16.697 13.348 1.00 92.00 192 TYR A CA 1
ATOM 1549 C C . TYR A 1 192 ? 7.925 16.504 12.639 1.00 92.00 192 TYR A C 1
ATOM 1551 O O . TYR A 1 192 ? 8.957 16.494 13.316 1.00 92.00 192 TYR A O 1
ATOM 1559 N N . LEU A 1 193 ? 7.953 16.422 11.301 1.00 92.62 193 LEU A N 1
ATOM 1560 C CA . LEU A 1 193 ? 9.206 16.307 10.536 1.00 92.62 193 LEU A CA 1
ATOM 1561 C C . LEU A 1 193 ? 10.174 17.462 10.831 1.00 92.62 193 LEU A C 1
ATOM 1563 O O . LEU A 1 193 ? 11.372 17.235 11.012 1.00 92.62 193 LEU A O 1
ATOM 1567 N N . LYS A 1 194 ? 9.653 18.680 11.021 1.00 92.00 194 LYS A N 1
ATOM 1568 C CA . LYS A 1 194 ? 10.471 19.841 11.404 1.00 92.00 194 LYS A CA 1
ATOM 1569 C C . LYS A 1 194 ? 11.151 19.671 12.767 1.00 92.00 194 LYS A C 1
ATOM 1571 O O . LYS A 1 194 ? 12.254 20.177 12.951 1.00 92.00 194 LYS A O 1
ATOM 1576 N N . THR A 1 195 ? 10.585 18.887 13.694 1.00 90.44 195 THR A N 1
ATOM 1577 C CA . THR A 1 195 ? 11.261 18.547 14.967 1.00 90.44 195 THR A CA 1
ATOM 1578 C C . THR A 1 195 ? 12.421 17.560 14.804 1.00 90.44 195 THR A C 1
ATOM 1580 O O . THR A 1 195 ? 13.349 17.594 15.610 1.00 90.44 195 THR A O 1
ATOM 1583 N N . LEU A 1 196 ? 12.415 16.748 13.738 1.00 90.50 196 LEU A N 1
ATOM 1584 C CA . LEU A 1 196 ? 13.535 15.892 13.314 1.00 90.50 196 LEU A CA 1
ATOM 1585 C C . LEU A 1 196 ? 14.596 16.665 12.505 1.00 90.50 196 LEU A C 1
ATOM 1587 O O . LEU A 1 196 ? 15.610 16.088 12.096 1.00 90.50 196 LEU A O 1
ATOM 1591 N N . GLY A 1 197 ? 14.363 17.952 12.221 1.00 90.62 197 GLY A N 1
ATOM 1592 C CA . GLY A 1 197 ? 15.189 18.736 11.308 1.00 90.62 197 GLY A CA 1
ATOM 1593 C C . GLY A 1 197 ? 15.142 18.214 9.870 1.00 90.62 197 GLY A C 1
ATOM 1594 O O . GLY A 1 197 ? 16.190 18.140 9.237 1.00 90.62 197 GLY A O 1
ATOM 1595 N N . LEU A 1 198 ? 13.961 17.798 9.405 1.00 92.25 198 LEU A N 1
ATOM 1596 C CA . LEU A 1 198 ? 13.660 17.432 8.019 1.00 92.25 198 LEU A CA 1
ATOM 1597 C C . LEU A 1 198 ? 12.535 18.348 7.518 1.00 92.25 198 LEU A C 1
ATOM 1599 O O . LEU A 1 198 ? 11.615 18.638 8.287 1.00 92.25 198 LEU A O 1
ATOM 1603 N N . ASP A 1 199 ? 12.571 18.777 6.256 1.00 88.50 199 ASP A N 1
ATOM 1604 C CA . ASP A 1 199 ? 11.440 19.476 5.634 1.00 88.50 199 ASP A CA 1
ATOM 1605 C C . ASP A 1 199 ? 10.877 18.646 4.481 1.00 88.50 199 ASP A C 1
ATOM 1607 O O . ASP A 1 199 ? 11.607 18.184 3.610 1.00 88.50 199 ASP A O 1
ATOM 1611 N N . PHE A 1 200 ? 9.567 18.417 4.517 1.00 89.50 200 PHE A N 1
ATOM 1612 C CA . PHE A 1 200 ? 8.824 17.717 3.474 1.00 89.50 200 PHE A CA 1
ATOM 1613 C C . PHE A 1 200 ? 7.335 18.077 3.603 1.00 89.50 200 PHE A C 1
ATOM 1615 O O . PHE A 1 200 ? 6.725 17.857 4.665 1.00 89.50 200 PHE A O 1
ATOM 1622 N N . PRO A 1 201 ? 6.717 18.646 2.557 1.00 84.94 201 PRO A N 1
ATOM 1623 C CA . PRO A 1 201 ? 5.331 19.081 2.618 1.00 84.94 201 PRO A CA 1
ATOM 1624 C C . PRO A 1 201 ? 4.370 17.882 2.595 1.00 84.94 201 PRO A C 1
ATOM 1626 O O . PRO A 1 201 ? 4.684 16.806 2.102 1.00 84.94 201 PRO A O 1
ATOM 1629 N N . TYR A 1 202 ? 3.163 18.064 3.134 1.00 81.38 202 TYR A N 1
ATOM 1630 C CA . TYR A 1 202 ? 2.051 17.098 3.041 1.00 81.38 202 TYR A CA 1
ATOM 1631 C C . TYR A 1 202 ? 2.285 15.690 3.634 1.00 81.38 202 TYR A C 1
ATOM 1633 O O . TYR A 1 202 ? 1.464 14.794 3.409 1.00 81.38 202 TYR A O 1
ATOM 1641 N N . SER A 1 203 ? 3.339 15.490 4.439 1.00 92.25 203 SER A N 1
ATOM 1642 C CA . SER A 1 203 ? 3.547 14.254 5.209 1.00 92.25 203 SER A CA 1
ATOM 1643 C C . SER A 1 203 ? 2.280 13.860 5.969 1.00 92.25 203 SER A C 1
ATOM 1645 O O . SER A 1 203 ? 1.728 14.658 6.730 1.00 92.25 203 SER A O 1
ATOM 1647 N N . LYS A 1 204 ? 1.850 12.601 5.833 1.00 95.06 204 LYS A N 1
ATOM 1648 C CA . LYS A 1 204 ? 0.800 12.054 6.699 1.00 95.06 204 LYS A CA 1
ATOM 1649 C C . LYS A 1 204 ? 1.283 12.065 8.165 1.00 95.06 204 LYS A C 1
ATOM 1651 O O . LYS A 1 204 ? 2.485 11.916 8.407 1.00 95.06 204 LYS A O 1
ATOM 1656 N N . PRO A 1 205 ? 0.388 12.273 9.146 1.00 95.00 205 PRO A N 1
ATOM 1657 C CA . PRO A 1 205 ? 0.703 12.041 10.552 1.00 95.00 205 PRO A CA 1
ATOM 1658 C C . PRO A 1 205 ? 0.786 10.536 10.829 1.00 95.00 205 PRO A C 1
ATOM 1660 O O . PRO A 1 205 ? 0.015 9.755 10.268 1.00 95.00 205 PRO A O 1
ATOM 1663 N N . LYS A 1 206 ? 1.706 10.122 11.703 1.00 95.50 206 LYS A N 1
ATOM 1664 C CA . LYS A 1 206 ? 1.896 8.702 12.052 1.00 95.50 206 LYS A CA 1
ATOM 1665 C C . LYS A 1 206 ? 0.718 8.145 12.839 1.00 95.50 206 LYS A C 1
ATOM 1667 O O . LYS A 1 206 ? 0.372 6.986 12.670 1.00 95.50 206 LYS A O 1
ATOM 1672 N N . GLU A 1 207 ? 0.054 8.999 13.609 1.00 95.75 207 GLU A N 1
ATOM 1673 C CA . GLU A 1 207 ? -1.137 8.697 14.397 1.00 95.75 207 GLU A CA 1
ATOM 1674 C C . GLU A 1 207 ? -2.278 8.173 13.512 1.00 95.75 207 GLU A C 1
ATOM 1676 O O . GLU A 1 207 ? -3.038 7.316 13.948 1.00 95.75 207 GLU A O 1
ATOM 1681 N N . LEU A 1 208 ? -2.367 8.625 12.251 1.00 96.00 208 LEU A N 1
ATOM 1682 C CA . LEU A 1 208 ? -3.310 8.068 11.277 1.00 96.00 208 LEU A CA 1
ATOM 1683 C C . LEU A 1 208 ? -2.929 6.642 10.869 1.00 96.00 208 LEU A C 1
ATOM 1685 O O . LEU A 1 208 ? -3.794 5.778 10.826 1.00 96.00 208 LEU A O 1
ATOM 1689 N N . ILE A 1 209 ? -1.657 6.392 10.551 1.00 97.00 209 ILE A N 1
ATOM 1690 C CA . ILE A 1 209 ? -1.219 5.068 10.089 1.00 97.00 209 ILE A CA 1
ATOM 1691 C C . ILE A 1 209 ? -1.297 4.046 11.226 1.00 97.00 209 ILE A C 1
ATOM 1693 O O . ILE A 1 209 ? -1.759 2.935 11.003 1.00 97.00 209 ILE A O 1
ATOM 1697 N N . ILE A 1 210 ? -0.938 4.452 12.447 1.00 95.25 210 ILE A N 1
ATOM 1698 C CA . ILE A 1 210 ? -1.145 3.682 13.680 1.00 95.25 210 ILE A CA 1
ATOM 1699 C C . ILE A 1 210 ? -2.622 3.285 13.806 1.00 95.25 210 ILE A C 1
ATOM 1701 O O . ILE A 1 210 ? -2.923 2.098 13.821 1.00 95.25 210 ILE A O 1
ATOM 1705 N N . HIS A 1 211 ? -3.541 4.253 13.749 1.00 93.12 211 HIS A N 1
ATOM 1706 C CA . HIS A 1 211 ? -4.981 3.992 13.822 1.00 93.12 211 HIS A CA 1
ATOM 1707 C C . HIS A 1 211 ? -5.481 3.019 12.738 1.00 93.12 211 HIS A C 1
ATOM 1709 O O . HIS A 1 211 ? -6.276 2.132 13.032 1.00 93.12 211 HIS A O 1
ATOM 1715 N N . LEU A 1 212 ? -5.006 3.133 11.491 1.00 93.50 212 LEU A N 1
ATOM 1716 C CA . LEU A 1 212 ? -5.370 2.196 10.416 1.00 93.50 212 LEU A CA 1
ATOM 1717 C C . LEU A 1 212 ? -4.851 0.770 10.677 1.00 93.50 212 LEU A C 1
ATOM 1719 O O . LEU A 1 212 ? -5.565 -0.195 10.413 1.00 93.50 212 LEU A O 1
ATOM 1723 N N . LEU A 1 213 ? -3.628 0.642 11.200 1.00 92.81 213 LEU A N 1
ATOM 1724 C CA . LEU A 1 213 ? -3.007 -0.638 11.557 1.00 92.81 213 LEU A CA 1
ATOM 1725 C C . LEU A 1 213 ? -3.689 -1.297 12.771 1.00 92.81 213 LEU A C 1
ATOM 1727 O O . LEU A 1 213 ? -3.806 -2.518 12.807 1.00 92.81 213 LEU A O 1
ATOM 1731 N N . GLU A 1 214 ? -4.192 -0.502 13.717 1.00 88.38 214 GLU A N 1
ATOM 1732 C CA . GLU A 1 214 ? -4.983 -0.954 14.872 1.00 88.38 214 GLU A CA 1
ATOM 1733 C C . GLU A 1 214 ? -6.389 -1.450 14.486 1.00 88.38 214 GLU A C 1
ATOM 1735 O O . GLU A 1 214 ? -6.961 -2.269 15.202 1.00 88.38 214 GLU A O 1
ATOM 1740 N N . LYS A 1 215 ? -6.973 -0.980 13.370 1.00 85.88 215 LYS A N 1
ATOM 1741 C CA . LYS A 1 215 ? -8.335 -1.374 12.935 1.00 85.88 215 LYS A CA 1
ATOM 1742 C C . LYS A 1 215 ? -8.392 -2.650 12.097 1.00 85.88 215 LYS A C 1
ATOM 1744 O O . LYS A 1 215 ? -9.427 -2.939 11.502 1.00 85.88 215 LYS A O 1
ATOM 1749 N N . VAL A 1 216 ? -7.316 -3.427 12.055 1.00 85.38 216 VAL A N 1
ATOM 1750 C CA . VAL A 1 216 ? -7.277 -4.756 11.433 1.00 85.38 216 VAL A CA 1
ATOM 1751 C C . VAL A 1 216 ? -6.640 -5.763 12.383 1.00 85.38 216 VAL A C 1
ATOM 1753 O O . VAL A 1 216 ? -5.887 -5.405 13.288 1.00 85.38 216 VAL A O 1
ATOM 1756 N N . HIS A 1 217 ? -6.909 -7.052 12.175 1.00 84.38 217 HIS A N 1
ATOM 1757 C CA . HIS A 1 217 ? -6.085 -8.084 12.790 1.00 84.38 217 HIS A CA 1
ATOM 1758 C C . HIS A 1 217 ? -4.674 -8.002 12.182 1.00 84.38 217 HIS A C 1
ATOM 1760 O O . HIS A 1 217 ? -4.460 -8.416 11.044 1.00 84.38 217 HIS A O 1
ATOM 1766 N N . LEU A 1 218 ? -3.718 -7.436 12.924 1.00 88.56 218 LEU A N 1
ATOM 1767 C CA . LEU A 1 218 ? -2.331 -7.270 12.489 1.00 88.56 218 LEU A CA 1
ATOM 1768 C C . LEU A 1 218 ? -1.398 -8.169 13.321 1.00 88.56 218 LEU A C 1
ATOM 1770 O O . LEU A 1 218 ? -1.012 -7.779 14.431 1.00 88.56 218 LEU A O 1
ATOM 1774 N N . PRO A 1 219 ? -0.997 -9.350 12.806 1.00 91.12 219 PRO A N 1
ATOM 1775 C CA . PRO A 1 219 ? -0.118 -10.277 13.516 1.00 91.12 219 PRO A CA 1
ATOM 1776 C C . PRO A 1 219 ? 1.176 -9.622 14.006 1.00 91.12 219 PRO A C 1
ATOM 1778 O O . PRO A 1 219 ? 1.673 -8.662 13.409 1.00 91.12 219 PRO A O 1
ATOM 1781 N N . LYS A 1 220 ? 1.759 -10.140 15.093 1.00 94.06 220 LYS A N 1
ATOM 1782 C CA . LYS A 1 220 ? 2.987 -9.571 15.679 1.00 94.06 220 LYS A CA 1
ATOM 1783 C C . LYS A 1 220 ? 4.242 -9.777 14.823 1.00 94.06 220 LYS A C 1
ATOM 1785 O O . LYS A 1 220 ? 5.262 -9.180 15.133 1.00 94.06 220 LYS A O 1
ATOM 1790 N N . ASP A 1 221 ? 4.172 -10.558 13.753 1.00 94.88 221 ASP A N 1
ATOM 1791 C CA . ASP A 1 221 ? 5.223 -10.804 12.757 1.00 94.88 221 ASP A CA 1
ATOM 1792 C C . ASP A 1 221 ? 4.876 -10.242 11.358 1.00 94.88 221 ASP A C 1
ATOM 1794 O O . ASP A 1 221 ? 5.608 -10.475 10.393 1.00 94.88 221 ASP A O 1
ATOM 1798 N N . ALA A 1 222 ? 3.758 -9.513 11.236 1.00 95.50 222 ALA A N 1
ATOM 1799 C CA . ALA A 1 222 ? 3.200 -9.062 9.962 1.00 95.50 222 ALA A CA 1
ATOM 1800 C C . ALA A 1 222 ? 4.169 -8.210 9.124 1.00 95.50 222 ALA A C 1
ATOM 1802 O O . ALA A 1 222 ? 5.002 -7.475 9.656 1.00 95.50 222 ALA A O 1
ATOM 1803 N N . ILE A 1 223 ? 4.003 -8.265 7.799 1.00 97.19 223 ILE A N 1
ATOM 1804 C CA . ILE A 1 223 ? 4.736 -7.434 6.838 1.00 97.19 223 ILE A CA 1
ATOM 1805 C C . ILE A 1 223 ? 3.796 -6.341 6.322 1.00 97.19 223 ILE A C 1
ATOM 1807 O O . ILE A 1 223 ? 2.765 -6.641 5.723 1.00 97.19 223 ILE A O 1
ATOM 1811 N N . ILE A 1 224 ? 4.163 -5.080 6.541 1.00 98.12 224 ILE A N 1
ATOM 1812 C CA . ILE A 1 224 ? 3.444 -3.897 6.065 1.00 98.12 224 ILE A CA 1
ATOM 1813 C C . ILE A 1 224 ? 4.167 -3.367 4.821 1.00 98.12 224 ILE A C 1
ATOM 1815 O O . ILE A 1 224 ? 5.348 -3.031 4.888 1.00 98.12 224 ILE A O 1
ATOM 1819 N N . LEU A 1 225 ? 3.472 -3.276 3.687 1.00 98.06 225 LEU A N 1
ATOM 1820 C CA . LEU A 1 225 ? 4.013 -2.730 2.439 1.00 98.06 225 LEU A CA 1
ATOM 1821 C C . LEU A 1 225 ? 3.406 -1.353 2.150 1.00 98.06 225 LEU A C 1
ATOM 1823 O O . LEU A 1 225 ? 2.189 -1.227 2.037 1.00 98.06 225 LEU A O 1
ATOM 1827 N N . ASP A 1 226 ? 4.258 -0.351 1.949 1.00 98.25 226 ASP A N 1
ATOM 1828 C CA . ASP A 1 226 ? 3.869 0.975 1.467 1.00 98.25 226 ASP A CA 1
ATOM 1829 C C . ASP A 1 226 ? 4.695 1.337 0.227 1.00 98.25 226 ASP A C 1
ATOM 1831 O O . ASP A 1 226 ? 5.861 1.725 0.309 1.00 98.25 226 ASP A O 1
ATOM 1835 N N . PHE A 1 227 ? 4.079 1.180 -0.945 1.00 96.12 227 PHE A N 1
ATOM 1836 C CA . PHE A 1 227 ? 4.698 1.457 -2.243 1.00 96.12 227 PHE A CA 1
ATOM 1837 C C . PHE A 1 227 ? 4.521 2.915 -2.718 1.00 96.12 227 PHE A C 1
ATOM 1839 O O . PHE A 1 227 ? 4.801 3.219 -3.878 1.00 96.12 227 PHE A O 1
ATOM 1846 N N . PHE A 1 228 ? 4.075 3.813 -1.829 1.00 95.81 228 PHE A N 1
ATOM 1847 C CA . PHE A 1 228 ? 4.038 5.269 -2.017 1.00 95.81 228 PHE A CA 1
ATOM 1848 C C . PHE A 1 228 ? 4.524 5.993 -0.742 1.00 95.81 228 PHE A C 1
ATOM 1850 O O . PHE A 1 228 ? 3.972 7.015 -0.332 1.00 95.81 228 PHE A O 1
ATOM 1857 N N . ALA A 1 229 ? 5.588 5.470 -0.122 1.00 95.19 229 ALA A N 1
ATOM 1858 C CA . ALA A 1 229 ? 5.976 5.768 1.260 1.00 95.19 229 ALA A CA 1
ATOM 1859 C C . ALA A 1 229 ? 6.273 7.246 1.571 1.00 95.19 229 ALA A C 1
ATOM 1861 O O . ALA A 1 229 ? 6.182 7.662 2.732 1.00 95.19 229 ALA A O 1
ATOM 1862 N N . GLY A 1 230 ? 6.647 8.040 0.561 1.00 94.44 230 GLY A N 1
ATOM 1863 C CA . GLY A 1 230 ? 6.949 9.466 0.698 1.00 94.44 230 GLY A CA 1
ATOM 1864 C C . GLY A 1 230 ? 7.958 9.724 1.819 1.00 94.44 230 GLY A C 1
ATOM 1865 O O . GLY A 1 230 ? 9.074 9.224 1.787 1.00 94.44 230 GLY A O 1
ATOM 1866 N N . SER A 1 231 ? 7.539 10.449 2.856 1.00 95.69 231 SER A N 1
ATOM 1867 C CA . SER A 1 231 ? 8.347 10.751 4.045 1.00 95.69 231 SER A CA 1
ATOM 1868 C C . SER A 1 231 ? 8.574 9.584 5.019 1.00 95.69 231 SER A C 1
ATOM 1870 O O . SER A 1 231 ? 9.009 9.826 6.143 1.00 95.69 231 SER A O 1
ATOM 1872 N N . GLY A 1 232 ? 8.217 8.343 4.681 1.00 96.56 232 GLY A N 1
ATOM 1873 C CA . GLY A 1 232 ? 8.466 7.161 5.517 1.00 96.56 232 GLY A CA 1
ATOM 1874 C C . GLY A 1 232 ? 7.575 7.014 6.757 1.00 96.56 232 GLY A C 1
ATOM 1875 O O . GLY A 1 232 ? 7.907 6.259 7.670 1.00 96.56 232 GLY A O 1
ATOM 1876 N N . THR A 1 233 ? 6.437 7.717 6.806 1.00 97.69 233 THR A N 1
ATOM 1877 C CA . THR A 1 233 ? 5.508 7.720 7.961 1.00 97.69 233 THR A CA 1
ATOM 1878 C C . THR A 1 233 ? 5.078 6.309 8.388 1.00 97.69 233 THR A C 1
ATOM 1880 O O . THR A 1 233 ? 4.980 6.032 9.582 1.00 97.69 233 THR A O 1
ATOM 1883 N N . THR A 1 234 ? 4.860 5.407 7.428 1.00 98.25 234 THR A N 1
ATOM 1884 C CA . THR A 1 234 ? 4.414 4.029 7.682 1.00 98.25 234 THR A CA 1
ATOM 1885 C C . THR A 1 234 ? 5.472 3.185 8.399 1.00 98.25 234 THR A C 1
ATOM 1887 O O . THR A 1 234 ? 5.130 2.432 9.308 1.00 98.25 234 THR A O 1
ATOM 1890 N N . GLY A 1 235 ? 6.761 3.362 8.083 1.00 97.69 235 GLY A N 1
ATOM 1891 C CA . GLY A 1 235 ? 7.844 2.679 8.801 1.00 97.69 235 GLY A CA 1
ATOM 1892 C C . GLY A 1 235 ? 7.955 3.137 10.259 1.00 97.69 235 GLY A C 1
ATOM 1893 O O . GLY A 1 235 ? 8.109 2.310 11.153 1.00 97.69 235 GLY A O 1
ATOM 1894 N N . GLU A 1 236 ? 7.780 4.436 10.532 1.00 97.12 236 GLU A N 1
ATOM 1895 C CA . GLU A 1 236 ? 7.750 4.952 11.909 1.00 97.12 236 GLU A CA 1
ATOM 1896 C C . GLU A 1 236 ? 6.557 4.408 12.713 1.00 97.12 236 GLU A C 1
ATOM 1898 O O . GLU A 1 236 ? 6.722 4.044 13.877 1.00 97.12 236 GLU A O 1
ATOM 1903 N N . ALA A 1 237 ? 5.369 4.319 12.104 1.00 97.56 237 ALA A N 1
ATOM 1904 C CA . ALA A 1 237 ? 4.194 3.736 12.751 1.00 97.56 237 ALA A CA 1
ATOM 1905 C C . ALA A 1 237 ? 4.440 2.274 13.168 1.00 97.56 237 ALA A C 1
ATOM 1907 O O . ALA A 1 237 ? 4.145 1.899 14.302 1.00 97.56 237 ALA A O 1
ATOM 1908 N N . VAL A 1 238 ? 5.056 1.473 12.290 1.00 97.75 238 VAL A N 1
ATOM 1909 C CA . VAL A 1 238 ? 5.419 0.076 12.581 1.00 97.75 238 VAL A CA 1
ATOM 1910 C C . VAL A 1 238 ? 6.505 -0.020 13.660 1.00 97.75 238 VAL A C 1
ATOM 1912 O O . VAL A 1 238 ? 6.378 -0.843 14.564 1.00 97.75 238 VAL A O 1
ATOM 1915 N N . LEU A 1 239 ? 7.534 0.839 13.638 1.00 97.00 239 LEU A N 1
ATOM 1916 C CA . LEU A 1 239 ? 8.559 0.887 14.695 1.00 97.00 239 LEU A CA 1
ATOM 1917 C C . LEU A 1 239 ? 7.958 1.209 16.072 1.00 97.00 239 LEU A C 1
ATOM 1919 O O . LEU A 1 239 ? 8.309 0.560 17.058 1.00 97.00 239 LEU A O 1
ATOM 1923 N N . LYS A 1 240 ? 7.018 2.161 16.142 1.00 95.31 240 LYS A N 1
ATOM 1924 C CA . LYS A 1 240 ? 6.327 2.513 17.391 1.00 95.31 240 LYS A CA 1
ATOM 1925 C C . LYS A 1 240 ? 5.465 1.353 17.912 1.00 95.31 240 LYS A C 1
ATOM 1927 O O . LYS A 1 240 ? 5.603 0.983 19.075 1.00 95.31 240 LYS A O 1
ATOM 1932 N N . LEU A 1 241 ? 4.665 0.716 17.053 1.00 95.00 241 LEU A N 1
ATOM 1933 C CA . LEU A 1 241 ? 3.851 -0.450 17.432 1.00 95.00 241 LEU A CA 1
ATOM 1934 C C . LEU A 1 241 ? 4.702 -1.677 17.825 1.00 95.00 241 LEU A C 1
ATOM 1936 O O . LEU A 1 241 ? 4.319 -2.440 18.713 1.00 95.00 241 LEU A O 1
ATOM 1940 N N . ASN A 1 242 ? 5.887 -1.856 17.230 1.00 95.62 242 ASN A N 1
ATOM 1941 C CA . ASN A 1 242 ? 6.858 -2.863 17.675 1.00 95.62 242 ASN A CA 1
ATOM 1942 C C . ASN A 1 242 ? 7.335 -2.604 19.109 1.00 95.62 242 ASN A C 1
ATOM 1944 O O . ASN A 1 242 ? 7.381 -3.538 19.912 1.00 95.62 242 ASN A O 1
ATOM 1948 N N . GLN A 1 243 ? 7.648 -1.348 19.439 1.00 93.94 243 GLN A N 1
ATOM 1949 C CA . GLN A 1 243 ? 8.099 -0.944 20.770 1.00 93.94 243 GLN A CA 1
ATOM 1950 C C . GLN A 1 243 ? 6.991 -1.066 21.830 1.00 93.94 243 GLN A C 1
ATOM 1952 O O . GLN A 1 243 ? 7.253 -1.556 22.928 1.00 93.94 243 GLN A O 1
ATOM 1957 N N . GLU A 1 244 ? 5.764 -0.651 21.509 1.00 92.94 244 GLU A N 1
ATOM 1958 C CA . GLU A 1 244 ? 4.638 -0.622 22.453 1.00 92.94 244 GLU A CA 1
ATOM 1959 C C . GLU A 1 244 ? 4.034 -2.014 22.697 1.00 92.94 244 GLU A C 1
ATOM 1961 O O . GLU A 1 244 ? 3.859 -2.420 23.845 1.00 92.94 244 GLU A O 1
ATOM 1966 N N . GLU A 1 245 ? 3.792 -2.804 21.645 1.00 93.50 245 GLU A N 1
ATOM 1967 C CA . GLU A 1 245 ? 3.204 -4.146 21.781 1.00 93.50 245 GLU A CA 1
ATOM 1968 C C . GLU A 1 245 ? 4.234 -5.264 22.011 1.00 93.50 245 GLU A C 1
ATOM 1970 O O . GLU A 1 245 ? 3.846 -6.433 22.138 1.00 93.50 245 GLU A O 1
ATOM 1975 N N . LYS A 1 246 ? 5.537 -4.949 22.013 1.00 92.69 246 LYS A N 1
ATOM 1976 C CA . LYS A 1 246 ? 6.640 -5.930 21.951 1.00 92.69 246 LYS A CA 1
ATOM 1977 C C . LYS A 1 246 ? 6.462 -6.885 20.762 1.00 92.69 246 LYS A C 1
ATOM 1979 O O . LYS A 1 246 ? 6.418 -8.105 20.924 1.00 92.69 246 LYS A O 1
ATOM 1984 N N . SER A 1 247 ? 6.282 -6.317 19.570 1.00 94.50 247 SER A N 1
ATOM 1985 C CA . SER A 1 247 ? 6.092 -7.064 18.320 1.00 94.50 247 SER A CA 1
ATOM 1986 C C . SER A 1 247 ? 7.332 -7.014 17.410 1.00 94.50 247 SER A C 1
ATOM 1988 O O . SER A 1 247 ? 8.334 -6.372 17.724 1.00 94.50 247 SER A O 1
ATOM 1990 N N . GLN A 1 248 ? 7.316 -7.812 16.343 1.00 95.25 248 GLN A N 1
ATOM 1991 C CA . GLN A 1 248 ? 8.403 -8.064 15.385 1.00 95.25 248 GLN A CA 1
ATOM 1992 C C . GLN A 1 248 ? 7.930 -7.812 13.941 1.00 95.25 248 GLN A C 1
ATOM 1994 O O . GLN A 1 248 ? 8.366 -8.473 12.993 1.00 95.25 248 GLN A O 1
ATOM 1999 N N . ARG A 1 249 ? 6.994 -6.871 13.773 1.00 96.69 249 ARG A N 1
ATOM 2000 C CA . ARG A 1 249 ? 6.404 -6.519 12.483 1.00 96.69 249 ARG A CA 1
ATOM 2001 C C . ARG A 1 249 ? 7.450 -5.853 11.599 1.00 96.69 249 ARG A C 1
ATOM 2003 O O . ARG A 1 249 ? 8.265 -5.053 12.061 1.00 96.69 249 ARG A O 1
ATOM 2010 N N . LYS A 1 250 ? 7.424 -6.179 10.315 1.00 97.56 250 LYS A N 1
ATOM 2011 C CA . LYS A 1 250 ? 8.384 -5.716 9.310 1.00 97.56 250 LYS A CA 1
ATOM 2012 C C . LYS A 1 250 ? 7.697 -4.718 8.394 1.00 97.56 250 LYS A C 1
ATOM 2014 O O . LYS A 1 250 ? 6.503 -4.839 8.135 1.00 97.56 250 LYS A O 1
ATOM 2019 N N . PHE A 1 251 ? 8.445 -3.759 7.866 1.00 98.00 251 PHE A N 1
ATOM 2020 C CA . PHE A 1 251 ? 7.942 -2.848 6.843 1.00 98.00 251 PHE A CA 1
ATOM 2021 C C . PHE A 1 251 ? 8.795 -2.924 5.577 1.00 98.00 251 PHE A C 1
ATOM 2023 O O . PHE A 1 251 ? 10.005 -3.132 5.638 1.00 98.00 251 PHE A O 1
ATOM 2030 N N . ILE A 1 252 ? 8.151 -2.732 4.432 1.00 98.12 252 ILE A N 1
ATOM 2031 C CA . ILE A 1 252 ? 8.784 -2.521 3.132 1.00 98.12 252 ILE A CA 1
ATOM 2032 C C . ILE A 1 252 ? 8.258 -1.182 2.625 1.00 98.12 252 ILE A C 1
ATOM 2034 O O . ILE A 1 252 ? 7.048 -1.003 2.489 1.00 98.12 252 ILE A O 1
ATOM 2038 N N . LEU A 1 253 ? 9.162 -0.236 2.380 1.00 97.94 253 LEU A N 1
ATOM 2039 C CA . LEU A 1 253 ? 8.831 1.082 1.846 1.00 97.94 253 LEU A CA 1
ATOM 2040 C C . LEU A 1 253 ? 9.402 1.218 0.438 1.00 97.94 253 LEU A C 1
ATOM 2042 O O . LEU A 1 253 ? 10.565 0.886 0.210 1.00 97.94 253 LEU A O 1
ATOM 2046 N N . CYS A 1 254 ? 8.610 1.748 -0.490 1.00 95.69 254 CYS A N 1
ATOM 2047 C CA . CYS A 1 254 ? 9.079 2.126 -1.819 1.00 95.69 254 CYS A CA 1
ATOM 2048 C C . CYS A 1 254 ? 8.649 3.558 -2.150 1.00 95.69 254 CYS A C 1
ATOM 2050 O O . CYS A 1 254 ? 7.557 4.006 -1.798 1.00 95.69 254 CYS A O 1
ATOM 2052 N N . THR A 1 255 ? 9.522 4.267 -2.857 1.00 91.56 255 THR A N 1
ATOM 2053 C CA . THR A 1 255 ? 9.295 5.601 -3.419 1.00 91.56 255 THR A CA 1
ATOM 2054 C C . THR A 1 255 ? 9.926 5.645 -4.814 1.00 91.56 255 THR A C 1
ATOM 2056 O O . THR A 1 255 ? 10.826 4.858 -5.101 1.00 91.56 255 THR A O 1
ATOM 2059 N N . ASN A 1 256 ? 9.460 6.537 -5.690 1.00 88.25 256 ASN A N 1
ATOM 2060 C CA . ASN A 1 256 ? 10.092 6.780 -6.996 1.00 88.25 256 ASN A CA 1
ATOM 2061 C C . ASN A 1 256 ? 11.402 7.584 -6.888 1.00 88.25 256 ASN A C 1
ATOM 2063 O O . ASN A 1 256 ? 12.098 7.739 -7.884 1.00 88.25 256 ASN A O 1
ATOM 2067 N N . ASN A 1 257 ? 11.710 8.089 -5.690 1.00 89.00 257 ASN A N 1
ATOM 2068 C CA . ASN A 1 257 ? 12.858 8.935 -5.372 1.00 89.00 257 ASN A CA 1
ATOM 2069 C C . ASN A 1 257 ? 12.958 10.257 -6.161 1.00 89.00 257 ASN A C 1
ATOM 2071 O O . ASN A 1 257 ? 14.021 10.864 -6.287 1.00 89.00 257 ASN A O 1
ATOM 2075 N N . GLU A 1 258 ? 11.826 10.738 -6.663 1.00 86.69 258 GLU A N 1
ATOM 2076 C CA . GLU A 1 258 ? 11.707 12.079 -7.225 1.00 86.69 258 GLU A CA 1
ATOM 2077 C C . GLU A 1 258 ? 12.087 13.116 -6.157 1.00 86.69 258 GLU A C 1
ATOM 2079 O O . GLU A 1 258 ? 11.600 13.052 -5.031 1.00 86.69 258 GLU A O 1
ATOM 2084 N N . GLY A 1 259 ? 13.010 14.030 -6.471 1.00 87.31 259 GLY A N 1
ATOM 2085 C CA . GLY A 1 259 ? 13.511 15.011 -5.501 1.00 87.31 259 GLY A CA 1
ATOM 2086 C C . GLY A 1 259 ? 14.254 14.416 -4.293 1.00 87.31 259 GLY A C 1
ATOM 2087 O O . GLY A 1 259 ? 14.175 14.997 -3.217 1.00 87.31 259 GLY A O 1
ATOM 2088 N N . GLN A 1 260 ? 14.931 13.267 -4.445 1.00 90.50 260 GLN A N 1
ATOM 2089 C CA . GLN A 1 260 ? 15.741 12.611 -3.395 1.00 90.50 260 GLN A CA 1
ATOM 2090 C C . GLN A 1 260 ? 14.964 12.262 -2.107 1.00 90.50 260 GLN A C 1
ATOM 2092 O O . GLN A 1 260 ? 15.524 12.156 -1.013 1.00 90.50 260 GLN A O 1
ATOM 2097 N N . ILE A 1 261 ? 13.644 12.063 -2.215 1.00 92.19 261 ILE A N 1
ATOM 2098 C CA . ILE A 1 261 ? 12.762 11.739 -1.081 1.00 92.19 261 ILE A CA 1
ATOM 2099 C C . ILE A 1 261 ? 13.237 10.495 -0.306 1.00 92.19 261 ILE A C 1
ATOM 2101 O O . ILE A 1 261 ? 12.983 10.400 0.897 1.00 92.19 261 ILE A O 1
ATOM 2105 N N . ALA A 1 262 ? 13.924 9.547 -0.950 1.00 92.62 262 ALA A N 1
ATOM 2106 C CA . ALA A 1 262 ? 14.494 8.382 -0.287 1.00 92.62 262 ALA A CA 1
ATOM 2107 C C . ALA A 1 262 ? 15.676 8.764 0.618 1.00 92.62 262 ALA A C 1
ATOM 2109 O O . ALA A 1 262 ? 15.599 8.526 1.826 1.00 92.62 262 ALA A O 1
ATOM 2110 N N . GLU A 1 263 ? 16.733 9.365 0.062 1.00 92.12 263 GLU A N 1
ATOM 2111 C CA . GLU A 1 263 ? 17.986 9.653 0.773 1.00 92.12 263 GLU A CA 1
ATOM 2112 C C . GLU A 1 263 ? 17.904 10.863 1.707 1.00 92.12 263 GLU A C 1
ATOM 2114 O O . GLU A 1 263 ? 18.580 10.858 2.732 1.00 92.12 263 GLU A O 1
ATOM 2119 N N . GLU A 1 264 ? 17.093 11.881 1.401 1.00 93.62 264 GLU A N 1
ATOM 2120 C CA . GLU A 1 264 ? 17.050 13.132 2.178 1.00 93.62 264 GLU A CA 1
ATOM 2121 C C . GLU A 1 264 ? 15.907 13.179 3.206 1.00 93.62 264 GLU A C 1
ATOM 2123 O O . GLU A 1 264 ? 16.020 13.872 4.221 1.00 93.62 264 GLU A O 1
ATOM 2128 N N . VAL A 1 265 ? 14.823 12.413 3.007 1.00 94.94 265 VAL A N 1
ATOM 2129 C CA . VAL A 1 265 ? 13.635 12.455 3.886 1.00 94.94 265 VAL A CA 1
ATOM 2130 C C . VAL A 1 265 ? 13.308 11.098 4.510 1.00 94.94 265 VAL A C 1
ATOM 2132 O O . VAL A 1 265 ? 13.281 10.978 5.736 1.00 94.94 265 VAL A O 1
ATOM 2135 N N . CYS A 1 266 ? 13.039 10.072 3.701 1.00 95.88 266 CYS A N 1
ATOM 2136 C CA . CYS A 1 266 ? 12.502 8.792 4.164 1.00 95.88 266 CYS A CA 1
ATOM 2137 C C . CYS A 1 266 ? 13.520 8.000 4.995 1.00 95.88 266 CYS A C 1
ATOM 2139 O O . CYS A 1 266 ? 13.228 7.615 6.131 1.00 95.88 266 CYS A O 1
ATOM 2141 N N . TYR A 1 267 ? 14.720 7.777 4.453 1.00 95.81 267 TYR A N 1
ATOM 2142 C CA . TYR A 1 267 ? 15.784 7.054 5.144 1.00 95.81 267 TYR A CA 1
ATOM 2143 C C . TYR A 1 267 ? 16.290 7.833 6.378 1.00 95.81 267 TYR A C 1
ATOM 2145 O O . TYR A 1 267 ? 16.277 7.248 7.465 1.00 95.81 267 TYR A O 1
ATOM 2153 N N . PRO A 1 268 ? 16.599 9.150 6.313 1.00 95.75 268 PRO A N 1
ATOM 2154 C CA . PRO A 1 268 ? 17.013 9.919 7.490 1.00 95.75 268 PRO A CA 1
ATOM 2155 C C . PRO A 1 268 ? 15.946 10.029 8.577 1.00 95.75 268 PRO A C 1
ATOM 2157 O O . PRO A 1 268 ? 16.294 10.150 9.752 1.00 95.75 268 PRO A O 1
ATOM 2160 N N . ARG A 1 269 ? 14.649 9.988 8.235 1.00 96.31 269 ARG A N 1
ATOM 2161 C CA . ARG A 1 269 ? 13.589 9.880 9.246 1.00 96.31 269 ARG A CA 1
ATOM 2162 C C . ARG A 1 269 ? 13.714 8.565 9.996 1.00 96.31 269 ARG A C 1
ATOM 2164 O O . ARG A 1 269 ? 13.854 8.589 11.214 1.00 96.31 269 ARG A O 1
ATOM 2171 N N . LEU A 1 270 ? 13.664 7.436 9.289 1.00 97.44 270 LEU A N 1
ATOM 2172 C CA . LEU A 1 270 ? 13.698 6.121 9.930 1.00 97.44 270 LEU A CA 1
ATOM 2173 C C . LEU A 1 270 ? 14.990 5.904 10.715 1.00 97.44 270 LEU A C 1
ATOM 2175 O O . LEU A 1 270 ? 14.932 5.421 11.839 1.00 97.44 270 LEU A O 1
ATOM 2179 N N . GLU A 1 271 ? 16.133 6.335 10.185 1.00 96.31 271 GLU A N 1
ATOM 2180 C CA . GLU A 1 271 ? 17.409 6.283 10.895 1.00 96.31 271 GLU A CA 1
ATOM 2181 C C . GLU A 1 271 ? 17.362 7.048 12.230 1.00 96.31 271 GLU A C 1
ATOM 2183 O O . GLU A 1 271 ? 17.788 6.508 13.254 1.00 96.31 271 GLU A O 1
ATOM 2188 N N . LYS A 1 272 ? 16.783 8.259 12.255 1.00 95.50 272 LYS A N 1
ATOM 2189 C CA . LYS A 1 272 ? 16.583 9.045 13.487 1.00 95.50 272 LYS A CA 1
ATOM 2190 C C . LYS A 1 272 ? 15.617 8.370 14.466 1.00 95.50 272 LYS A C 1
ATOM 2192 O O . LYS A 1 272 ? 15.868 8.405 15.665 1.00 95.50 272 LYS A O 1
ATOM 2197 N N . ILE A 1 273 ? 14.546 7.723 13.994 1.00 95.81 273 ILE A N 1
ATOM 2198 C CA . ILE A 1 273 ? 13.631 6.964 14.871 1.00 95.81 273 ILE A CA 1
ATOM 2199 C C . ILE A 1 273 ? 14.320 5.720 15.456 1.00 95.81 273 ILE A C 1
ATOM 2201 O O . ILE A 1 273 ? 14.164 5.432 16.641 1.00 95.81 273 ILE A O 1
ATOM 2205 N N . ILE A 1 274 ? 15.107 4.998 14.655 1.00 95.81 274 ILE A N 1
ATOM 2206 C CA . ILE A 1 274 ? 15.810 3.773 15.063 1.00 95.81 274 ILE A CA 1
ATOM 2207 C C . ILE A 1 274 ? 16.921 4.086 16.075 1.00 95.81 274 ILE A C 1
ATOM 2209 O O . ILE A 1 274 ? 16.985 3.443 17.123 1.00 95.81 274 ILE A O 1
ATOM 2213 N N . LYS A 1 275 ? 17.776 5.078 15.783 1.00 94.69 275 LYS A N 1
ATOM 2214 C CA . LYS A 1 275 ? 18.941 5.449 16.610 1.00 94.69 275 LYS A CA 1
ATOM 2215 C C . LYS A 1 275 ? 18.587 6.347 17.802 1.00 94.69 275 LYS A C 1
ATOM 2217 O O . LYS A 1 275 ? 19.262 6.286 18.827 1.00 94.69 275 LYS A O 1
ATOM 2222 N N . GLY A 1 276 ? 17.526 7.143 17.686 1.00 93.12 276 GLY A N 1
ATOM 2223 C CA . GLY A 1 276 ? 17.198 8.229 18.609 1.00 93.12 276 GLY A CA 1
ATOM 2224 C C . GLY A 1 276 ? 17.656 9.591 18.084 1.00 93.12 276 GLY A C 1
ATOM 2225 O O . GLY A 1 276 ? 18.490 9.679 17.180 1.00 93.12 276 GLY A O 1
ATOM 2226 N N . TYR A 1 277 ? 17.076 10.667 18.619 1.00 91.38 277 TYR A N 1
ATOM 2227 C CA . TYR A 1 277 ? 17.301 12.028 18.124 1.00 91.38 277 TYR A CA 1
ATOM 2228 C C . TYR A 1 277 ? 17.018 13.111 19.174 1.00 91.38 277 TYR A C 1
ATOM 2230 O O . TYR A 1 277 ? 16.167 12.948 20.045 1.00 91.38 277 TYR A O 1
ATOM 2238 N N . VAL A 1 278 ? 17.675 14.265 19.030 1.00 86.81 278 VAL A N 1
ATOM 2239 C CA . VAL A 1 278 ? 17.387 15.483 19.807 1.00 86.81 278 VAL A CA 1
ATOM 2240 C C . VAL A 1 278 ? 16.402 16.368 19.034 1.00 86.81 278 VAL A C 1
ATOM 2242 O O . VAL A 1 278 ? 16.499 16.534 17.815 1.00 86.81 278 VAL A O 1
ATOM 2245 N N . LYS A 1 279 ? 15.409 16.905 19.743 1.00 83.38 279 LYS A N 1
ATOM 2246 C CA . LYS A 1 279 ? 14.186 17.503 19.189 1.00 83.38 279 LYS A CA 1
ATOM 2247 C C . LYS A 1 279 ? 14.319 19.019 18.989 1.00 83.38 279 LYS A C 1
ATOM 2249 O O . LYS A 1 279 ? 14.036 19.788 19.899 1.00 83.38 279 LYS A O 1
ATOM 2254 N N . LYS A 1 280 ? 14.651 19.469 17.771 1.00 73.88 280 LYS A N 1
ATOM 2255 C CA . LYS A 1 280 ? 15.117 20.849 17.464 1.00 73.88 280 LYS A CA 1
ATOM 2256 C C . LYS A 1 280 ? 14.248 22.047 17.915 1.00 73.88 280 LYS A C 1
ATOM 2258 O O . LYS A 1 280 ? 14.725 23.172 17.837 1.00 73.88 280 LYS A O 1
ATOM 2263 N N . ASN A 1 281 ? 13.004 21.841 18.360 1.00 66.44 281 ASN A N 1
ATOM 2264 C CA . ASN A 1 281 ? 12.040 22.909 18.683 1.00 66.44 281 ASN A CA 1
ATOM 2265 C C . ASN A 1 281 ? 11.484 22.862 20.129 1.00 66.44 281 ASN A C 1
ATOM 2267 O O . ASN A 1 281 ? 10.512 23.559 20.425 1.00 66.44 281 ASN A O 1
ATOM 2271 N N . LYS A 1 282 ? 12.043 22.036 21.027 1.00 57.62 282 LYS A N 1
ATOM 2272 C CA . LYS A 1 282 ? 11.769 22.055 22.480 1.00 57.62 282 LYS A CA 1
ATOM 2273 C C . LYS A 1 282 ? 13.033 21.637 23.238 1.00 57.62 282 LYS A C 1
ATOM 2275 O O . LYS A 1 282 ? 13.690 20.712 22.779 1.00 57.62 282 LYS A O 1
ATOM 2280 N N . VAL A 1 283 ? 13.309 22.306 24.370 1.00 58.62 283 VAL A N 1
ATOM 2281 C CA . VAL A 1 283 ? 14.450 22.098 25.301 1.00 58.62 283 VAL A CA 1
ATOM 2282 C C . VAL A 1 283 ? 15.010 20.679 25.213 1.00 58.62 283 VAL A C 1
ATOM 2284 O O . VAL A 1 283 ? 14.269 19.754 25.530 1.00 58.62 283 VAL A O 1
ATOM 2287 N N . ASP A 1 284 ? 16.266 20.552 24.765 1.00 63.50 284 ASP A N 1
ATOM 2288 C CA . ASP A 1 284 ? 16.896 19.385 24.114 1.00 63.50 284 ASP A CA 1
ATOM 2289 C C . ASP A 1 284 ? 16.443 17.992 24.587 1.00 63.50 284 ASP A C 1
ATOM 2291 O O . ASP A 1 284 ? 17.145 17.242 25.268 1.00 63.50 284 ASP A O 1
ATOM 2295 N N . GLU A 1 285 ? 15.235 17.625 24.163 1.00 78.12 285 GLU A N 1
ATOM 2296 C CA . GLU A 1 285 ? 14.561 16.394 24.552 1.00 78.12 285 GLU A CA 1
ATOM 2297 C C . GLU A 1 285 ? 15.158 15.245 23.733 1.00 78.12 285 GLU A C 1
ATOM 2299 O O . GLU A 1 285 ? 14.843 15.075 22.551 1.00 78.12 285 GLU A O 1
ATOM 2304 N N . ASN A 1 286 ? 16.075 14.496 24.349 1.00 84.69 286 ASN A N 1
ATOM 2305 C CA . ASN A 1 286 ? 16.758 13.372 23.718 1.00 84.69 286 ASN A CA 1
ATOM 2306 C C . ASN A 1 286 ? 15.832 12.146 23.663 1.00 84.69 286 ASN A C 1
ATOM 2308 O O . ASN A 1 286 ? 15.654 11.422 24.646 1.00 84.69 286 ASN A O 1
ATOM 2312 N N . ILE A 1 287 ? 15.216 11.928 22.503 1.00 89.88 287 ILE A N 1
ATOM 2313 C CA . ILE A 1 287 ? 14.305 10.816 22.249 1.00 89.88 287 ILE A CA 1
ATOM 2314 C C . ILE A 1 287 ? 15.127 9.545 22.038 1.00 89.88 287 ILE A C 1
ATOM 2316 O O . ILE A 1 287 ? 15.821 9.401 21.030 1.00 89.88 287 ILE A O 1
ATOM 2320 N N . LYS A 1 288 ? 15.022 8.601 22.980 1.00 91.62 288 LYS A N 1
ATOM 2321 C CA . LYS A 1 288 ? 15.627 7.267 22.867 1.00 91.62 288 LYS A CA 1
ATOM 2322 C C . LYS A 1 288 ? 15.117 6.555 21.608 1.00 91.62 288 LYS A C 1
ATOM 2324 O O . LYS A 1 288 ? 13.912 6.505 21.376 1.00 91.62 288 LYS A O 1
ATOM 2329 N N . GLY A 1 289 ? 16.035 5.972 20.837 1.00 92.19 289 GLY A N 1
ATOM 2330 C CA . GLY A 1 289 ? 15.701 5.220 19.629 1.00 92.19 289 GLY A CA 1
ATOM 2331 C C . GLY A 1 289 ? 14.808 4.006 19.891 1.00 92.19 289 GLY A C 1
ATOM 2332 O O . GLY A 1 289 ? 14.951 3.324 20.910 1.00 92.19 289 GLY A O 1
ATOM 2333 N N . ALA A 1 290 ? 13.912 3.724 18.945 1.00 91.00 290 ALA A N 1
ATOM 2334 C CA . ALA A 1 290 ? 13.030 2.556 18.961 1.00 91.00 290 ALA A CA 1
ATOM 2335 C C . ALA A 1 290 ? 13.782 1.233 18.704 1.00 91.00 290 ALA A C 1
ATOM 2337 O O . ALA A 1 290 ? 13.263 0.158 19.002 1.00 91.00 290 ALA A O 1
ATOM 2338 N N . GLY A 1 291 ? 15.009 1.300 18.171 1.00 88.12 291 GLY A N 1
ATOM 2339 C CA . GLY A 1 291 ? 15.766 0.134 17.722 1.00 88.12 291 GLY A CA 1
ATOM 2340 C C . GLY A 1 291 ? 15.249 -0.442 16.399 1.00 88.12 291 GLY A C 1
ATOM 2341 O O . GLY A 1 291 ? 14.484 0.196 15.679 1.00 88.12 291 GLY A O 1
ATOM 2342 N N . GLY A 1 292 ? 15.703 -1.654 16.071 1.00 88.38 292 GLY A N 1
ATOM 2343 C CA . GLY A 1 292 ? 15.482 -2.291 14.769 1.00 88.38 292 GLY A CA 1
ATOM 2344 C C . GLY A 1 292 ? 16.629 -2.056 13.779 1.00 88.38 292 GLY A C 1
ATOM 2345 O O . GLY A 1 292 ? 17.617 -1.390 14.084 1.00 88.38 292 GLY A O 1
ATOM 2346 N N . ASN A 1 293 ? 16.504 -2.640 12.589 1.00 90.00 293 ASN A N 1
ATOM 2347 C CA . ASN A 1 293 ? 17.470 -2.541 11.498 1.00 90.00 293 ASN A CA 1
ATOM 2348 C C . ASN A 1 293 ? 16.810 -1.966 10.237 1.00 90.00 293 ASN A C 1
ATOM 2350 O O . ASN A 1 293 ? 15.626 -2.180 9.988 1.00 90.00 293 ASN A O 1
ATOM 2354 N N . LEU A 1 294 ? 17.597 -1.261 9.424 1.00 91.81 294 LEU A N 1
ATOM 2355 C CA . LEU A 1 294 ? 17.171 -0.691 8.148 1.00 91.81 294 LEU A CA 1
ATOM 2356 C C . LEU A 1 294 ? 18.175 -1.093 7.068 1.00 91.81 294 LEU A C 1
ATOM 2358 O O . LEU A 1 294 ? 19.380 -1.105 7.313 1.00 91.81 294 LEU A O 1
ATOM 2362 N N . GLN A 1 295 ? 17.679 -1.428 5.881 1.00 89.44 295 GLN A N 1
ATOM 2363 C CA . GLN A 1 295 ? 18.494 -1.685 4.696 1.00 89.44 295 GLN A CA 1
ATOM 2364 C C . GLN A 1 295 ? 18.002 -0.775 3.575 1.00 89.44 295 GLN A C 1
ATOM 2366 O O . GLN A 1 295 ? 16.795 -0.663 3.361 1.00 89.44 295 GLN A O 1
ATOM 2371 N N . TYR A 1 296 ? 18.932 -0.120 2.882 1.00 87.81 296 TYR A N 1
ATOM 2372 C CA . TYR A 1 296 ? 18.626 0.659 1.689 1.00 87.81 296 TYR A CA 1
ATOM 2373 C C . TYR A 1 296 ? 18.890 -0.181 0.440 1.00 87.81 296 TYR A C 1
ATOM 2375 O O . TYR A 1 296 ? 19.925 -0.840 0.341 1.00 87.81 296 TYR A O 1
ATOM 2383 N N . PHE A 1 297 ? 17.955 -0.145 -0.506 1.00 86.25 297 PHE A N 1
ATOM 2384 C CA . PHE A 1 297 ? 18.067 -0.806 -1.800 1.00 86.25 297 PHE A CA 1
ATOM 2385 C C . PHE A 1 297 ? 17.641 0.180 -2.884 1.00 86.25 297 PHE A C 1
ATOM 2387 O O . PHE A 1 297 ? 16.524 0.693 -2.851 1.00 86.25 297 PHE A O 1
ATOM 2394 N N . GLN A 1 298 ? 18.519 0.408 -3.855 1.00 81.56 298 GLN A N 1
ATOM 2395 C CA . GLN A 1 298 ? 18.221 1.178 -5.055 1.00 81.56 298 GLN A CA 1
ATOM 2396 C C . GLN A 1 298 ? 18.010 0.213 -6.225 1.00 81.56 298 GLN A C 1
ATOM 2398 O O . GLN A 1 298 ? 18.749 -0.759 -6.380 1.00 81.56 298 GLN A O 1
ATOM 2403 N N . THR A 1 299 ? 17.002 0.486 -7.053 1.00 75.94 299 THR A N 1
ATOM 2404 C CA . THR A 1 299 ? 16.872 -0.175 -8.359 1.00 75.94 299 THR A CA 1
ATOM 2405 C C . THR A 1 299 ? 17.758 0.562 -9.358 1.00 75.94 299 THR A C 1
ATOM 2407 O O . THR A 1 299 ? 17.561 1.752 -9.586 1.00 75.94 299 THR A O 1
ATOM 2410 N N . ASP A 1 300 ? 18.753 -0.132 -9.907 1.00 59.28 300 ASP A N 1
ATOM 2411 C CA . ASP A 1 300 ? 19.651 0.393 -10.940 1.00 59.28 300 ASP A CA 1
ATOM 2412 C C . ASP A 1 300 ? 19.341 -0.266 -12.292 1.00 59.28 300 ASP A C 1
ATOM 2414 O O . ASP A 1 300 ? 18.928 -1.430 -12.354 1.00 59.28 300 ASP A O 1
ATOM 2418 N N . LEU A 1 301 ? 19.549 0.472 -13.382 1.00 57.88 301 LEU A N 1
ATOM 2419 C CA . LEU A 1 301 ? 19.448 -0.068 -14.732 1.00 57.88 301 LEU A CA 1
ATOM 2420 C C . LEU A 1 301 ? 20.746 -0.813 -15.047 1.00 57.88 301 LEU A C 1
ATOM 2422 O O . LEU A 1 301 ? 21.774 -0.208 -15.349 1.00 57.88 301 LEU A O 1
ATOM 2426 N N . ILE A 1 302 ? 20.698 -2.147 -14.993 1.00 43.06 302 ILE A N 1
ATOM 2427 C CA . ILE A 1 302 ? 21.842 -2.990 -15.351 1.00 43.06 302 ILE A CA 1
ATOM 2428 C C . ILE A 1 302 ? 22.178 -2.754 -16.827 1.00 43.06 302 ILE A C 1
ATOM 2430 O O . ILE A 1 302 ? 21.513 -3.282 -17.717 1.00 43.06 302 ILE A O 1
ATOM 2434 N N . ALA A 1 303 ? 23.223 -1.959 -17.068 1.00 41.16 303 ALA A N 1
ATOM 2435 C CA . ALA A 1 303 ? 23.709 -1.640 -18.403 1.00 41.16 303 ALA A CA 1
ATOM 2436 C C . ALA A 1 303 ? 23.913 -2.921 -19.226 1.00 41.16 303 ALA A C 1
ATOM 2438 O O . ALA A 1 303 ? 24.617 -3.839 -18.797 1.00 41.16 303 ALA A O 1
ATOM 2439 N N . VAL A 1 304 ? 23.311 -2.957 -20.416 1.00 38.56 304 VAL A N 1
ATOM 2440 C CA . VAL A 1 304 ? 23.278 -4.113 -21.330 1.00 38.56 304 VAL A CA 1
ATOM 2441 C C . VAL A 1 304 ? 24.687 -4.648 -21.633 1.00 38.56 304 VAL A C 1
ATOM 2443 O O . VAL A 1 304 ? 24.919 -5.859 -21.683 1.00 38.56 304 VAL A O 1
ATOM 2446 N N . GLU A 1 305 ? 25.657 -3.738 -21.714 1.00 39.34 305 GLU A N 1
ATOM 2447 C CA . GLU A 1 305 ? 27.097 -3.991 -21.836 1.00 39.34 305 GLU A CA 1
ATOM 2448 C C . GLU A 1 305 ? 27.656 -4.926 -20.746 1.00 39.34 305 GLU A C 1
ATOM 2450 O O . GLU A 1 305 ? 28.485 -5.786 -21.035 1.00 39.34 305 GLU A O 1
ATOM 2455 N N . LYS A 1 306 ? 27.182 -4.829 -19.496 1.00 38.06 306 LYS A N 1
ATOM 2456 C CA . LYS A 1 306 ? 27.629 -5.683 -18.375 1.00 38.06 306 LYS A CA 1
ATOM 2457 C C . LYS A 1 306 ? 27.023 -7.092 -18.403 1.00 38.06 306 LYS A C 1
ATOM 2459 O O . LYS A 1 306 ? 27.446 -7.950 -17.631 1.00 38.06 306 LYS A O 1
ATOM 2464 N N . LEU A 1 307 ? 26.059 -7.347 -19.289 1.00 40.00 307 LEU A N 1
ATOM 2465 C CA . LEU A 1 307 ? 25.442 -8.660 -19.511 1.00 40.00 307 LEU A CA 1
ATOM 2466 C C . LEU A 1 307 ? 26.047 -9.400 -20.723 1.00 40.00 307 LEU A C 1
ATOM 2468 O O . LEU A 1 307 ? 25.527 -10.453 -21.105 1.00 40.00 307 LEU A O 1
ATOM 2472 N N . THR A 1 308 ? 27.052 -8.835 -21.401 1.00 34.66 308 THR A N 1
ATOM 2473 C CA . THR A 1 308 ? 27.521 -9.233 -22.747 1.00 34.66 308 THR A CA 1
ATOM 2474 C C . THR A 1 308 ? 27.968 -10.695 -22.880 1.00 34.66 308 THR A C 1
ATOM 2476 O O . THR A 1 308 ? 29.081 -11.066 -22.525 1.00 34.66 308 THR A O 1
ATOM 2479 N N . ASN A 1 309 ? 27.067 -11.521 -23.429 1.00 41.62 309 ASN A N 1
ATOM 2480 C CA . ASN A 1 309 ? 27.337 -12.645 -24.351 1.00 41.62 309 ASN A CA 1
ATOM 2481 C C . ASN A 1 309 ? 26.027 -13.301 -24.866 1.00 41.62 309 ASN A C 1
ATOM 2483 O O . ASN A 1 309 ? 25.976 -14.493 -25.157 1.00 41.62 309 ASN A O 1
ATOM 2487 N N . ILE A 1 310 ? 24.938 -12.527 -24.945 1.00 43.69 310 ILE A N 1
ATOM 2488 C CA . ILE A 1 310 ? 23.622 -12.920 -25.477 1.00 43.69 310 ILE A CA 1
ATOM 2489 C C . ILE A 1 310 ? 23.079 -11.678 -26.204 1.00 43.69 310 ILE A C 1
ATOM 2491 O O . ILE A 1 310 ? 23.227 -10.584 -25.664 1.00 43.69 310 ILE A O 1
ATOM 2495 N N . SER A 1 311 ? 22.500 -11.810 -27.403 1.00 46.84 311 SER A N 1
ATOM 2496 C CA . SER A 1 311 ? 21.884 -10.674 -28.111 1.00 46.84 311 SER A CA 1
ATOM 2497 C C . SER A 1 311 ? 20.591 -10.218 -27.428 1.00 46.84 311 SER A C 1
ATOM 2499 O O . SER A 1 311 ? 19.924 -11.010 -26.758 1.00 46.84 311 SER A O 1
ATOM 2501 N N . ASP A 1 312 ? 20.226 -8.946 -27.585 1.00 41.50 312 ASP A N 1
ATOM 2502 C CA . ASP A 1 312 ? 19.088 -8.372 -26.858 1.00 41.50 312 ASP A CA 1
ATOM 2503 C C . ASP A 1 312 ? 17.732 -8.916 -27.296 1.00 41.50 312 ASP A C 1
ATOM 2505 O O . ASP A 1 312 ? 16.881 -9.134 -26.437 1.00 41.50 312 ASP A O 1
ATOM 2509 N N . GLU A 1 313 ? 17.578 -9.286 -28.570 1.00 43.56 313 GLU A N 1
ATOM 2510 C CA . GLU A 1 313 ? 16.447 -10.095 -29.044 1.00 43.56 313 GLU A CA 1
ATOM 2511 C C . GLU A 1 313 ? 16.296 -11.357 -28.186 1.00 43.56 313 GLU A C 1
ATOM 2513 O O . GLU A 1 313 ? 15.253 -11.568 -27.571 1.00 43.56 313 GLU A O 1
ATOM 2518 N N . LYS A 1 314 ? 17.377 -12.140 -28.035 1.00 39.31 314 LYS A N 1
ATOM 2519 C CA . LYS A 1 314 ? 17.381 -13.353 -27.209 1.00 39.31 314 LYS A CA 1
ATOM 2520 C C . LYS A 1 314 ? 17.153 -13.054 -25.730 1.00 39.31 314 LYS A C 1
ATOM 2522 O O . LYS A 1 314 ? 16.480 -13.833 -25.068 1.00 39.31 314 LYS A O 1
ATOM 2527 N N . ARG A 1 315 ? 17.664 -11.952 -25.167 1.00 43.69 315 ARG A N 1
ATOM 2528 C CA . ARG A 1 315 ? 17.390 -11.599 -23.756 1.00 43.69 315 ARG A CA 1
ATOM 2529 C C . ARG A 1 315 ? 15.924 -11.228 -23.520 1.00 43.69 315 ARG A C 1
ATOM 2531 O O . ARG A 1 315 ? 15.353 -11.649 -22.510 1.00 43.69 315 ARG A O 1
ATOM 2538 N N . HIS A 1 316 ? 15.329 -10.461 -24.429 1.00 43.44 316 HIS A N 1
ATOM 2539 C CA . HIS A 1 316 ? 13.933 -10.039 -24.345 1.00 43.44 316 HIS A CA 1
ATOM 2540 C C . HIS A 1 316 ? 12.999 -11.241 -24.543 1.00 43.44 316 HIS A C 1
ATOM 2542 O O . HIS A 1 316 ? 12.113 -11.477 -23.722 1.00 43.44 316 HIS A O 1
ATOM 2548 N N . GLU A 1 317 ? 13.292 -12.069 -25.549 1.00 40.94 317 GLU A N 1
ATOM 2549 C CA . GLU A 1 317 ? 12.667 -13.366 -25.815 1.00 40.94 317 GLU A CA 1
ATOM 2550 C C . GLU A 1 317 ? 12.717 -14.288 -24.584 1.00 40.94 317 GLU A C 1
ATOM 2552 O O . GLU A 1 317 ? 11.684 -14.771 -24.125 1.00 40.94 317 GLU A O 1
ATOM 2557 N N . LEU A 1 318 ? 13.893 -14.476 -23.976 1.00 39.44 318 LEU A N 1
ATOM 2558 C CA . LEU A 1 318 ? 14.087 -15.341 -22.803 1.00 39.44 318 LEU A CA 1
ATOM 2559 C C . LEU A 1 318 ? 13.401 -14.853 -21.526 1.00 39.44 318 LEU A C 1
ATOM 2561 O O . LEU A 1 318 ? 13.251 -15.639 -20.585 1.00 39.44 318 LEU A O 1
ATOM 2565 N N . THR A 1 319 ? 13.025 -13.579 -21.466 1.00 44.28 319 THR A N 1
ATOM 2566 C CA . THR A 1 319 ? 12.352 -12.996 -20.303 1.00 44.28 319 THR A CA 1
ATOM 2567 C C . THR A 1 319 ? 10.838 -13.009 -20.504 1.00 44.28 319 THR A C 1
ATOM 2569 O O . THR A 1 319 ? 10.114 -13.446 -19.608 1.00 44.28 319 THR A O 1
ATOM 2572 N N . GLU A 1 320 ? 10.355 -12.639 -21.694 1.00 44.66 320 GLU A N 1
ATOM 2573 C CA . GLU A 1 320 ? 8.920 -12.609 -21.990 1.00 44.66 320 GLU A CA 1
ATOM 2574 C C . GLU A 1 320 ? 8.341 -13.960 -22.414 1.00 44.66 320 GLU A C 1
ATOM 2576 O O . GLU A 1 320 ? 7.321 -14.336 -21.843 1.00 44.66 320 GLU A O 1
ATOM 2581 N N . LYS A 1 321 ? 8.973 -14.760 -23.294 1.00 46.28 321 LYS A N 1
ATOM 2582 C CA . LYS A 1 321 ? 8.457 -16.113 -23.618 1.00 46.28 321 LYS A CA 1
ATOM 2583 C C . LYS A 1 321 ? 8.425 -17.002 -22.375 1.00 46.28 321 LYS A C 1
ATOM 2585 O O . LYS A 1 321 ? 7.435 -17.682 -22.125 1.00 46.28 321 LYS A O 1
ATOM 2590 N N . ALA A 1 322 ? 9.457 -16.935 -21.528 1.00 44.41 322 ALA A N 1
ATOM 2591 C CA . ALA A 1 322 ? 9.469 -17.661 -20.256 1.00 44.41 322 ALA A CA 1
ATOM 2592 C C . ALA A 1 322 ? 8.354 -17.190 -19.299 1.00 44.41 322 ALA A C 1
ATOM 2594 O O . ALA A 1 322 ? 7.775 -18.011 -18.589 1.00 44.41 322 ALA A O 1
ATOM 2595 N N . GLY A 1 323 ? 8.023 -15.893 -19.298 1.00 50.56 323 GLY A N 1
ATOM 2596 C CA . GLY A 1 323 ? 6.856 -15.356 -18.597 1.00 50.56 323 GLY A CA 1
ATOM 2597 C C . GLY A 1 323 ? 5.532 -15.828 -19.206 1.00 50.56 323 GLY A C 1
ATOM 2598 O O . GLY A 1 323 ? 4.635 -16.235 -18.475 1.00 50.56 323 GLY A O 1
ATOM 2599 N N . GLN A 1 324 ? 5.418 -15.845 -20.535 1.00 56.16 324 GLN A N 1
ATOM 2600 C CA . GLN A 1 324 ? 4.223 -16.250 -21.272 1.00 56.16 324 GLN A CA 1
ATOM 2601 C C . GLN A 1 324 ? 3.910 -17.739 -21.074 1.00 56.16 324 GLN A C 1
ATOM 2603 O O . GLN A 1 324 ? 2.790 -18.067 -20.680 1.00 56.16 324 GLN A O 1
ATOM 2608 N N . SER A 1 325 ? 4.887 -18.634 -21.271 1.00 60.66 325 SER A N 1
ATOM 2609 C CA . SER A 1 325 ? 4.725 -20.071 -21.013 1.00 60.66 325 SER A CA 1
ATOM 2610 C C . SER A 1 325 ? 4.435 -20.330 -19.528 1.00 60.66 325 SER A C 1
ATOM 2612 O O . SER A 1 325 ? 3.514 -21.084 -19.224 1.00 60.66 325 SER A O 1
ATOM 2614 N N . LYS A 1 326 ? 5.105 -19.640 -18.585 1.00 64.81 326 LYS A N 1
ATOM 2615 C CA . LYS A 1 326 ? 4.777 -19.748 -17.148 1.00 64.81 326 LYS A CA 1
ATOM 2616 C C . LYS A 1 326 ? 3.344 -19.304 -16.839 1.00 64.81 326 LYS A C 1
ATOM 2618 O O . LYS A 1 326 ? 2.655 -19.994 -16.096 1.00 64.81 326 LYS A O 1
ATOM 2623 N N . ASN A 1 327 ? 2.891 -18.177 -17.386 1.00 61.69 327 ASN A N 1
ATOM 2624 C CA . ASN A 1 327 ? 1.558 -17.633 -17.116 1.00 61.69 327 ASN A CA 1
ATOM 2625 C C . ASN A 1 327 ? 0.455 -18.513 -17.723 1.00 61.69 327 ASN A C 1
ATOM 2627 O O . ASN A 1 327 ? -0.529 -18.787 -17.041 1.00 61.69 327 ASN A O 1
ATOM 2631 N N . LYS A 1 328 ? 0.654 -19.039 -18.941 1.00 67.50 328 LYS A N 1
ATOM 2632 C CA . LYS A 1 328 ? -0.243 -20.041 -19.540 1.00 67.50 328 LYS A CA 1
ATOM 2633 C C . LYS A 1 328 ? -0.301 -21.313 -18.686 1.00 67.50 328 LYS A C 1
ATOM 2635 O O . LYS A 1 328 ? -1.390 -21.765 -18.352 1.00 67.50 328 LYS A O 1
ATOM 2640 N N . LEU A 1 329 ? 0.843 -21.856 -18.257 1.00 68.50 329 LEU A N 1
ATOM 2641 C CA . LEU A 1 329 ? 0.891 -23.015 -17.349 1.00 68.50 329 LEU A CA 1
ATOM 2642 C C . LEU A 1 329 ? 0.207 -22.732 -15.999 1.00 68.50 329 LEU A C 1
ATOM 2644 O O . LEU A 1 329 ? -0.451 -23.613 -15.453 1.00 68.50 329 LEU A O 1
ATOM 2648 N N . TYR A 1 330 ? 0.332 -21.512 -15.469 1.00 64.56 330 TYR A N 1
ATOM 2649 C CA . TYR A 1 330 ? -0.338 -21.098 -14.234 1.00 64.56 330 TYR A CA 1
ATOM 2650 C C . TYR A 1 330 ? -1.863 -21.116 -14.403 1.00 64.56 330 TYR A C 1
ATOM 2652 O O . TYR A 1 330 ? -2.546 -21.698 -13.565 1.00 64.56 330 TYR A O 1
ATOM 2660 N N . GLN A 1 331 ? -2.382 -20.541 -15.494 1.00 63.50 331 GLN A N 1
ATOM 2661 C CA . GLN A 1 331 ? -3.811 -20.561 -15.829 1.00 63.50 331 GLN A CA 1
ATOM 2662 C C . GLN A 1 331 ? -4.328 -21.997 -16.006 1.00 63.50 331 GLN A C 1
ATOM 2664 O O . GLN A 1 331 ? -5.298 -22.379 -15.364 1.00 63.50 331 GLN A O 1
ATOM 2669 N N . TYR A 1 332 ? -3.649 -22.823 -16.808 1.00 64.94 332 TYR A N 1
ATOM 2670 C CA . TYR A 1 332 ? -4.110 -24.185 -17.114 1.00 64.94 332 TYR A CA 1
ATOM 2671 C C . TYR A 1 332 ? -4.060 -25.172 -15.937 1.00 64.94 332 TYR A C 1
ATOM 2673 O O . TYR A 1 332 ? -4.810 -26.147 -15.958 1.00 64.94 332 TYR A O 1
ATOM 2681 N N . PHE A 1 333 ? -3.187 -24.971 -14.940 1.00 64.19 333 PHE A N 1
ATOM 2682 C CA . PHE A 1 333 ? -3.009 -25.944 -13.852 1.00 64.19 333 PHE A CA 1
ATOM 2683 C C . PHE A 1 333 ? -3.458 -25.464 -12.470 1.00 64.19 333 PHE A C 1
ATOM 2685 O O . PHE A 1 333 ? -4.019 -26.269 -11.726 1.00 64.19 333 PHE A O 1
ATOM 2692 N N . ASN A 1 334 ? -3.291 -24.183 -12.123 1.00 59.00 334 ASN A N 1
ATOM 2693 C CA . ASN A 1 334 ? -3.714 -23.694 -10.806 1.00 59.00 334 ASN A CA 1
ATOM 2694 C C . ASN A 1 334 ? -5.215 -23.334 -10.756 1.00 59.00 334 ASN A C 1
ATOM 2696 O O . ASN A 1 334 ? -5.783 -23.274 -9.665 1.00 59.00 334 ASN A O 1
ATOM 2700 N N . GLU A 1 335 ? -5.889 -23.147 -11.898 1.00 48.44 335 GLU A N 1
ATOM 2701 C CA . GLU A 1 335 ? -7.352 -22.996 -11.955 1.00 48.44 335 GLU A CA 1
ATOM 2702 C C . GLU A 1 335 ? -8.047 -24.367 -12.041 1.00 48.44 335 GLU A C 1
ATOM 2704 O O . GLU A 1 335 ? -8.539 -24.791 -13.083 1.00 48.44 335 GLU A O 1
ATOM 2709 N N . GLY A 1 336 ? -8.106 -25.071 -10.904 1.00 51.88 336 GLY A N 1
ATOM 2710 C CA . GLY A 1 336 ? -8.992 -26.231 -10.729 1.00 51.88 336 GLY A CA 1
ATOM 2711 C C . GLY A 1 336 ? -8.382 -27.618 -10.960 1.00 51.88 336 GLY A C 1
ATOM 2712 O O . GLY A 1 336 ? -9.139 -28.569 -11.149 1.00 51.88 336 GLY A O 1
ATOM 2713 N N . THR A 1 337 ? -7.054 -27.775 -10.906 1.00 56.03 337 THR A N 1
ATOM 2714 C CA . THR A 1 337 ? -6.405 -29.102 -10.883 1.00 56.03 337 THR A CA 1
ATOM 2715 C C . THR A 1 337 ? -5.633 -29.336 -9.580 1.00 56.03 337 THR A C 1
ATOM 2717 O O . THR A 1 337 ? -5.190 -28.388 -8.936 1.00 56.03 337 THR A O 1
ATOM 2720 N N . ASP A 1 338 ? -5.396 -30.600 -9.213 1.00 59.16 338 ASP A N 1
ATOM 2721 C CA . ASP A 1 338 ? -4.516 -30.953 -8.084 1.00 59.16 338 ASP A CA 1
ATOM 2722 C C . ASP A 1 338 ? -3.021 -30.644 -8.351 1.00 59.16 338 ASP A C 1
ATOM 2724 O O . ASP A 1 338 ? -2.174 -30.863 -7.477 1.00 59.16 338 ASP A O 1
ATOM 2728 N N . MET A 1 339 ? -2.651 -30.201 -9.561 1.00 66.44 339 MET A N 1
ATOM 2729 C CA . MET A 1 339 ? -1.259 -29.969 -9.950 1.00 66.44 339 MET A CA 1
ATOM 2730 C C . MET A 1 339 ? -0.803 -28.548 -9.628 1.00 66.44 339 MET A C 1
ATOM 2732 O O . MET A 1 339 ? -1.309 -27.569 -10.158 1.00 66.44 339 MET A O 1
ATOM 2736 N N . ASN A 1 340 ? 0.220 -28.454 -8.782 1.00 74.06 340 ASN A N 1
ATOM 2737 C CA . ASN A 1 340 ? 0.763 -27.191 -8.298 1.00 74.06 340 ASN A CA 1
ATOM 2738 C C . ASN A 1 340 ? 2.002 -26.788 -9.112 1.00 74.06 340 AS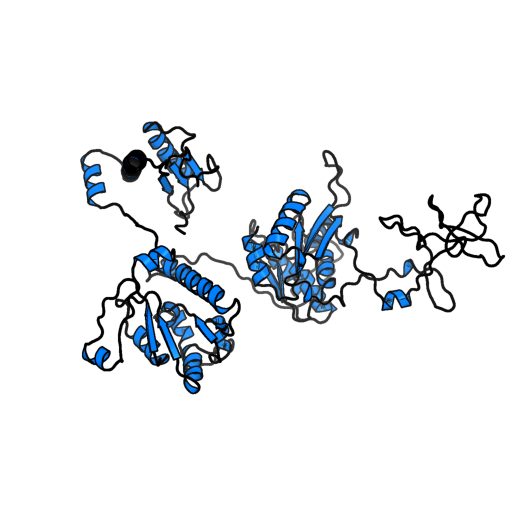N A C 1
ATOM 2740 O O . ASN A 1 340 ? 2.984 -27.539 -9.165 1.00 74.06 340 ASN A O 1
ATOM 2744 N N . LEU A 1 341 ? 1.993 -25.590 -9.700 1.00 79.44 341 LEU A N 1
ATOM 2745 C CA . LEU A 1 341 ? 3.171 -25.035 -10.375 1.00 79.44 341 LEU A CA 1
ATOM 2746 C C . LEU A 1 341 ? 4.205 -24.527 -9.348 1.00 79.44 341 LEU A C 1
ATOM 2748 O O . LEU A 1 341 ? 3.881 -23.734 -8.464 1.00 79.44 341 LEU A O 1
ATOM 2752 N N . LYS A 1 342 ? 5.455 -24.972 -9.483 1.00 82.69 342 LYS A N 1
ATOM 2753 C CA . LYS A 1 342 ? 6.621 -24.628 -8.652 1.00 82.69 342 LYS A CA 1
ATOM 2754 C C . LYS A 1 342 ? 7.694 -23.966 -9.516 1.00 82.69 342 LYS A C 1
ATOM 2756 O O . LYS A 1 342 ? 7.787 -24.267 -10.704 1.00 82.69 342 LYS A O 1
ATOM 2761 N N . ASP A 1 343 ? 8.531 -23.110 -8.939 1.00 81.88 343 ASP A N 1
ATOM 2762 C CA . ASP A 1 343 ? 9.697 -22.544 -9.628 1.00 81.88 343 ASP A CA 1
ATOM 2763 C C . ASP A 1 343 ? 10.934 -22.422 -8.717 1.00 81.88 343 ASP A C 1
ATOM 2765 O O . ASP A 1 343 ? 11.004 -23.019 -7.644 1.00 81.88 343 ASP A O 1
ATOM 2769 N N . ILE A 1 344 ? 11.940 -21.660 -9.157 1.00 75.50 344 ILE A N 1
ATOM 2770 C CA . ILE A 1 344 ? 13.204 -21.429 -8.441 1.00 75.50 344 ILE A CA 1
ATOM 2771 C C . ILE A 1 344 ? 13.036 -20.934 -6.989 1.00 75.50 344 ILE A C 1
ATOM 2773 O O . ILE A 1 344 ? 13.910 -21.192 -6.167 1.00 75.50 344 ILE A O 1
ATOM 2777 N N . ASN A 1 345 ? 11.919 -20.282 -6.644 1.00 74.75 345 ASN A N 1
ATOM 2778 C CA . ASN A 1 345 ? 11.634 -19.831 -5.278 1.00 74.75 345 ASN A CA 1
ATOM 2779 C C . ASN A 1 345 ? 11.215 -20.987 -4.342 1.00 74.75 345 ASN A C 1
ATOM 2781 O O . ASN A 1 345 ? 11.252 -20.832 -3.125 1.00 74.75 345 ASN A O 1
ATOM 2785 N N . ASN A 1 346 ? 10.835 -22.145 -4.897 1.00 79.38 346 ASN A N 1
ATOM 2786 C CA . ASN A 1 346 ? 10.410 -23.344 -4.164 1.00 79.38 346 ASN A CA 1
ATOM 2787 C C . ASN A 1 346 ? 11.555 -24.340 -3.894 1.00 79.38 346 ASN A C 1
ATOM 2789 O O . ASN A 1 346 ? 11.307 -25.441 -3.407 1.00 79.38 346 ASN A O 1
ATOM 2793 N N . LEU A 1 347 ? 12.812 -24.005 -4.215 1.00 79.00 347 LEU A N 1
ATOM 2794 C CA . LEU A 1 347 ? 13.942 -24.923 -3.997 1.00 79.00 347 LEU A CA 1
ATOM 2795 C C . LEU A 1 347 ? 14.156 -25.263 -2.513 1.00 79.00 347 LEU A C 1
ATOM 2797 O O . LEU A 1 347 ? 14.581 -26.370 -2.189 1.00 79.00 347 LEU A O 1
ATOM 2801 N N . ASN A 1 348 ? 13.777 -24.359 -1.607 1.00 76.69 348 ASN A N 1
ATOM 2802 C CA . ASN A 1 348 ? 13.752 -24.583 -0.159 1.00 76.69 348 ASN A CA 1
ATOM 2803 C C . ASN A 1 348 ? 12.832 -25.739 0.296 1.00 76.69 348 ASN A C 1
ATOM 2805 O O . ASN A 1 348 ? 13.010 -26.240 1.402 1.00 76.69 348 ASN A O 1
ATOM 2809 N N . GLU A 1 349 ? 11.909 -26.217 -0.545 1.00 79.44 349 GLU A N 1
ATOM 2810 C CA . GLU A 1 349 ? 11.087 -27.410 -0.278 1.00 79.44 349 GLU A CA 1
ATOM 2811 C C . GLU A 1 349 ? 11.900 -28.726 -0.363 1.00 79.44 349 GLU A C 1
ATOM 2813 O O . GLU A 1 349 ? 11.411 -29.802 -0.003 1.00 79.44 349 GLU A O 1
ATOM 2818 N N . GLY A 1 350 ? 13.160 -28.652 -0.819 1.00 82.75 350 GLY A N 1
ATOM 2819 C CA . GLY A 1 350 ? 14.168 -29.719 -0.782 1.00 82.75 350 GLY A CA 1
ATOM 2820 C C . GLY A 1 350 ? 14.029 -30.789 -1.868 1.00 82.75 350 GLY A C 1
ATOM 2821 O O . GLY A 1 350 ? 15.032 -31.355 -2.300 1.00 82.75 350 GLY A O 1
ATOM 2822 N N . LYS A 1 351 ? 12.806 -31.037 -2.343 1.00 87.19 351 LYS A N 1
ATOM 2823 C CA . LYS A 1 351 ? 12.463 -31.932 -3.458 1.00 87.19 351 LYS A CA 1
ATOM 2824 C C . LYS A 1 351 ? 11.101 -31.558 -4.048 1.00 87.19 351 LYS A C 1
ATOM 2826 O O . LYS A 1 351 ? 10.316 -30.857 -3.417 1.00 87.19 351 LYS A O 1
ATOM 2831 N N . LEU A 1 352 ? 10.796 -32.068 -5.237 1.00 87.88 352 LEU A N 1
ATOM 2832 C CA . LEU A 1 352 ? 9.487 -31.918 -5.874 1.00 87.88 352 LEU A CA 1
ATOM 2833 C C . LEU A 1 352 ? 8.477 -32.914 -5.269 1.00 87.88 352 LEU A C 1
ATOM 2835 O O . LEU A 1 352 ? 8.750 -34.115 -5.241 1.00 87.88 352 LEU A O 1
ATOM 2839 N N . TYR A 1 353 ? 7.304 -32.460 -4.810 1.00 84.81 353 TYR A N 1
ATOM 2840 C CA . TYR A 1 353 ? 6.280 -33.329 -4.198 1.00 84.81 353 TYR A CA 1
ATOM 2841 C C . TYR A 1 353 ? 5.294 -33.890 -5.234 1.00 84.81 353 TYR A C 1
ATOM 2843 O O . TYR A 1 353 ? 5.433 -33.665 -6.437 1.00 84.81 353 TYR A O 1
ATOM 2851 N N . LYS A 1 354 ? 4.386 -34.792 -4.828 1.00 83.19 354 LYS A N 1
ATOM 2852 C CA . LYS A 1 354 ? 3.413 -35.402 -5.759 1.00 83.19 354 LYS A CA 1
ATOM 2853 C C . LYS A 1 354 ? 2.489 -34.308 -6.322 1.00 83.19 354 LYS A C 1
ATOM 2855 O O . LYS A 1 354 ? 2.166 -33.368 -5.606 1.00 83.19 354 LYS A O 1
ATOM 2860 N N . ASN A 1 355 ? 2.081 -34.438 -7.588 1.00 81.00 355 ASN A N 1
ATOM 2861 C CA . ASN A 1 355 ? 1.284 -33.441 -8.314 1.00 81.00 355 ASN A CA 1
ATOM 2862 C C . ASN A 1 355 ? 1.943 -32.043 -8.302 1.00 81.00 355 ASN A C 1
ATOM 2864 O O . ASN A 1 355 ? 1.306 -31.035 -8.003 1.00 81.00 355 ASN A O 1
ATOM 2868 N N . ASN A 1 356 ? 3.249 -31.958 -8.567 1.00 84.94 356 ASN A N 1
ATOM 2869 C CA . ASN A 1 356 ? 3.950 -30.682 -8.730 1.00 84.94 356 ASN A CA 1
ATOM 2870 C C . ASN A 1 356 ? 4.632 -30.630 -10.102 1.00 84.94 356 ASN A C 1
ATOM 2872 O O . ASN A 1 356 ? 5.260 -31.604 -10.516 1.00 84.94 356 ASN A O 1
ATOM 2876 N N . ILE A 1 357 ? 4.547 -29.480 -10.768 1.00 86.69 357 ILE A N 1
ATOM 2877 C CA . ILE A 1 357 ? 5.219 -29.190 -12.040 1.00 86.69 357 ILE A CA 1
ATOM 2878 C C . ILE A 1 357 ? 6.297 -28.146 -11.750 1.00 86.69 357 ILE A C 1
ATOM 2880 O O . ILE A 1 357 ? 5.972 -27.073 -11.250 1.00 86.69 357 ILE A O 1
ATOM 2884 N N . PHE A 1 358 ? 7.569 -28.433 -12.038 1.00 86.75 358 PHE A N 1
ATOM 2885 C CA . PHE A 1 358 ? 8.663 -27.484 -11.795 1.00 86.75 358 PHE A CA 1
ATOM 2886 C C . PHE A 1 358 ? 9.025 -26.717 -13.070 1.00 86.75 358 PHE A C 1
ATOM 2888 O O . PHE A 1 358 ? 9.534 -27.303 -14.024 1.00 86.75 358 PHE A O 1
ATOM 2895 N N . PHE A 1 359 ? 8.788 -25.406 -13.084 1.00 85.94 359 PHE A N 1
ATOM 2896 C CA . PHE A 1 359 ? 9.110 -24.526 -14.204 1.00 85.94 359 PHE A CA 1
ATOM 2897 C C . PHE A 1 359 ? 10.403 -23.746 -13.947 1.00 85.94 359 PHE A C 1
ATOM 2899 O O . PHE A 1 359 ? 10.544 -23.048 -12.941 1.00 85.94 359 PHE A O 1
ATOM 2906 N N . ILE A 1 360 ? 11.346 -23.811 -14.889 1.00 81.88 360 ILE A N 1
ATOM 2907 C CA . ILE A 1 360 ? 12.605 -23.064 -14.825 1.00 81.88 360 ILE A CA 1
ATOM 2908 C C . ILE A 1 360 ? 13.083 -22.668 -16.223 1.00 81.88 360 ILE A C 1
ATOM 2910 O O . ILE A 1 360 ? 13.005 -23.448 -17.167 1.00 81.88 360 ILE A O 1
ATOM 2914 N N . ASN A 1 361 ? 13.615 -21.450 -16.356 1.00 76.50 361 ASN A N 1
ATOM 2915 C CA . ASN A 1 361 ? 14.251 -21.011 -17.597 1.00 76.50 361 ASN A CA 1
ATOM 2916 C C . ASN A 1 361 ? 15.524 -21.847 -17.843 1.00 76.50 361 ASN A C 1
ATOM 2918 O O . ASN A 1 361 ? 16.474 -21.791 -17.057 1.00 76.50 361 ASN A O 1
ATOM 2922 N N . TRP A 1 362 ? 15.542 -22.591 -18.952 1.00 74.88 362 TRP A N 1
ATOM 2923 C CA . TRP A 1 362 ? 16.606 -23.523 -19.349 1.00 74.88 362 TRP A CA 1
ATOM 2924 C C . TRP A 1 362 ? 18.011 -22.893 -19.339 1.00 74.88 362 TRP A C 1
ATOM 2926 O O . TRP A 1 362 ? 18.980 -23.519 -18.901 1.00 74.88 362 TRP A O 1
ATOM 2936 N N . LEU A 1 363 ? 18.141 -21.620 -19.732 1.00 67.62 363 LEU A N 1
ATOM 2937 C CA . LEU A 1 363 ? 19.430 -20.922 -19.739 1.00 67.62 363 LEU A CA 1
ATOM 2938 C C . LEU A 1 363 ? 19.934 -20.527 -18.346 1.00 67.62 363 LEU A C 1
ATOM 2940 O O . LEU A 1 363 ? 21.148 -20.417 -18.172 1.00 67.62 363 LEU A O 1
ATOM 2944 N N . LYS A 1 364 ? 19.067 -20.416 -17.327 1.00 70.06 364 LYS A N 1
ATOM 2945 C CA . LYS A 1 364 ? 19.533 -20.220 -15.941 1.00 70.06 364 LYS A CA 1
ATOM 2946 C C . LYS A 1 364 ? 20.309 -21.430 -15.409 1.00 70.06 364 LYS A C 1
ATOM 2948 O O . LYS A 1 364 ? 21.194 -21.232 -14.579 1.00 70.06 364 LYS A O 1
ATOM 2953 N N . ILE A 1 365 ? 20.048 -22.643 -15.911 1.00 70.88 365 ILE A N 1
ATOM 2954 C CA . ILE A 1 365 ? 20.728 -23.880 -15.478 1.00 70.88 365 ILE A CA 1
ATOM 2955 C C . ILE A 1 365 ? 21.828 -24.380 -16.430 1.00 70.88 365 ILE A C 1
ATOM 2957 O O . ILE A 1 365 ? 22.808 -24.943 -15.942 1.00 70.88 365 ILE A O 1
ATOM 2961 N N . LYS A 1 366 ? 21.753 -24.123 -17.749 1.00 68.69 366 LYS A N 1
ATOM 2962 C CA . LYS A 1 366 ? 22.849 -24.467 -18.691 1.00 68.69 366 LYS A CA 1
ATOM 2963 C C . LYS A 1 366 ? 23.917 -23.375 -18.895 1.00 68.69 366 LYS A C 1
ATOM 2965 O O . LYS A 1 366 ? 24.834 -23.554 -19.694 1.00 68.69 366 LYS A O 1
ATOM 2970 N N . GLY A 1 367 ? 23.811 -22.240 -18.200 1.00 63.53 367 GLY A N 1
ATOM 2971 C CA . GLY A 1 367 ? 24.742 -21.114 -18.321 1.00 63.53 367 GLY A CA 1
ATOM 2972 C C . GLY A 1 367 ? 26.125 -21.347 -17.689 1.00 63.53 367 GLY A C 1
ATOM 2973 O O . GLY A 1 367 ? 26.269 -21.979 -16.645 1.00 63.53 367 GLY A O 1
ATOM 2974 N N . THR A 1 368 ? 27.167 -20.761 -18.287 1.00 58.12 368 THR A N 1
ATOM 2975 C CA . THR A 1 368 ? 28.550 -20.767 -17.761 1.00 58.12 368 THR A CA 1
ATOM 2976 C C . THR A 1 368 ? 28.850 -19.631 -16.777 1.00 58.12 368 THR A C 1
ATOM 2978 O O . THR A 1 368 ? 29.957 -19.575 -16.227 1.00 58.12 368 THR A O 1
ATOM 2981 N N . ASN A 1 369 ? 27.905 -18.710 -16.572 1.00 60.03 369 ASN A N 1
ATOM 2982 C CA . ASN A 1 369 ? 28.100 -17.484 -15.800 1.00 60.03 369 ASN A CA 1
ATOM 2983 C C . ASN A 1 369 ? 28.156 -17.736 -14.274 1.00 60.03 369 ASN A C 1
ATOM 2985 O O . ASN A 1 369 ? 27.978 -18.855 -13.785 1.00 60.03 369 ASN A O 1
ATOM 2989 N N . LYS A 1 370 ? 28.432 -16.677 -13.501 1.00 55.97 370 LYS A N 1
ATOM 2990 C CA . LYS A 1 370 ? 28.593 -16.746 -12.036 1.00 55.97 370 LYS A CA 1
ATOM 2991 C C . LYS A 1 370 ? 27.291 -17.091 -11.294 1.00 55.97 370 LYS A C 1
ATOM 2993 O O . LYS A 1 370 ? 27.367 -17.569 -10.167 1.00 55.97 370 LYS A O 1
ATOM 2998 N N . GLU A 1 371 ? 26.126 -16.879 -11.902 1.00 57.62 371 GLU A N 1
ATOM 2999 C CA . GLU A 1 371 ? 24.812 -17.134 -11.299 1.00 57.62 371 GLU A CA 1
ATOM 3000 C C . GLU A 1 371 ? 24.353 -18.574 -11.526 1.00 57.62 371 GLU A C 1
ATOM 3002 O O . GLU A 1 371 ? 24.071 -19.274 -10.558 1.00 57.62 371 GLU A O 1
ATOM 3007 N N . SER A 1 372 ? 24.412 -19.077 -12.761 1.00 61.19 372 SER A N 1
ATOM 3008 C CA . SER A 1 372 ? 24.202 -20.500 -13.061 1.00 61.19 372 SER A CA 1
ATOM 3009 C C . SER A 1 372 ? 25.170 -21.385 -12.269 1.00 61.19 372 SER A C 1
ATOM 3011 O O . SER A 1 372 ? 24.776 -22.407 -11.712 1.00 61.19 372 SER A O 1
ATOM 3013 N N . LYS A 1 373 ? 26.429 -20.947 -12.108 1.00 64.06 373 LYS A N 1
ATOM 3014 C CA . LYS A 1 373 ? 27.414 -21.634 -11.254 1.00 64.06 373 LYS A CA 1
ATOM 3015 C C . LYS A 1 373 ? 27.160 -21.487 -9.750 1.00 64.06 373 LYS A C 1
ATOM 3017 O O . LYS A 1 373 ? 27.656 -22.325 -9.007 1.00 64.06 373 LYS A O 1
ATOM 3022 N N . LYS A 1 374 ? 26.420 -20.477 -9.275 1.00 65.69 374 LYS A N 1
ATOM 3023 C CA . LYS A 1 374 ? 25.920 -20.447 -7.883 1.00 65.69 374 LYS A CA 1
ATOM 3024 C C . LYS A 1 374 ? 24.785 -21.455 -7.711 1.00 65.69 374 LYS A C 1
ATOM 3026 O O . LYS A 1 374 ? 24.825 -22.249 -6.782 1.00 65.69 374 LYS A O 1
ATOM 3031 N N . LEU A 1 375 ? 23.826 -21.447 -8.638 1.00 68.44 375 LEU A N 1
ATOM 3032 C CA . LEU A 1 375 ? 22.612 -22.264 -8.597 1.00 68.44 375 LEU A CA 1
ATOM 3033 C C . LEU A 1 375 ? 22.898 -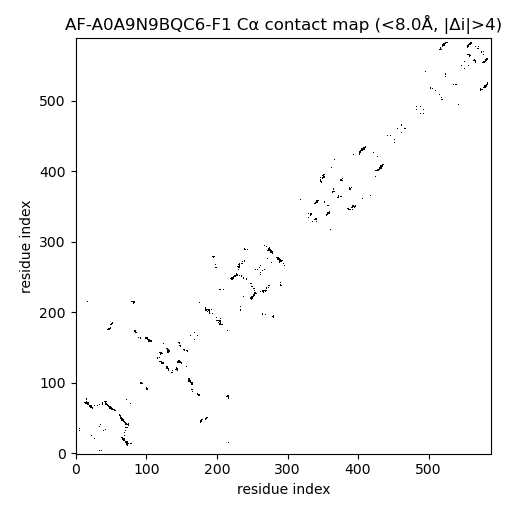23.777 -8.580 1.00 68.44 375 LEU A C 1
ATOM 3035 O O . LEU A 1 375 ? 22.109 -24.536 -8.024 1.00 68.44 375 LEU A O 1
ATOM 3039 N N . ARG A 1 376 ? 24.025 -24.204 -9.170 1.00 72.94 376 ARG A N 1
ATOM 3040 C CA . ARG A 1 376 ? 24.379 -25.617 -9.395 1.00 72.94 376 ARG A CA 1
ATOM 3041 C C . ARG A 1 376 ? 25.561 -26.173 -8.581 1.00 72.94 376 ARG A C 1
ATOM 3043 O O . ARG A 1 376 ? 25.844 -27.365 -8.656 1.00 72.94 376 ARG A O 1
ATOM 3050 N N . LYS A 1 377 ? 26.300 -25.351 -7.825 1.00 64.38 377 LYS A N 1
ATOM 3051 C CA . LYS A 1 377 ? 27.531 -25.800 -7.137 1.00 64.38 377 LYS A CA 1
ATOM 3052 C C . LYS A 1 377 ? 27.238 -26.604 -5.864 1.00 64.38 377 LYS A C 1
ATOM 3054 O O . LYS A 1 377 ? 26.976 -26.024 -4.820 1.00 64.38 377 LYS A O 1
ATOM 3059 N N . SER A 1 378 ? 27.398 -27.924 -5.914 1.00 50.38 378 SER A N 1
ATOM 3060 C CA . SER A 1 378 ? 27.441 -28.769 -4.711 1.00 50.38 378 SER A CA 1
ATOM 3061 C C . SER A 1 378 ? 28.681 -28.490 -3.848 1.0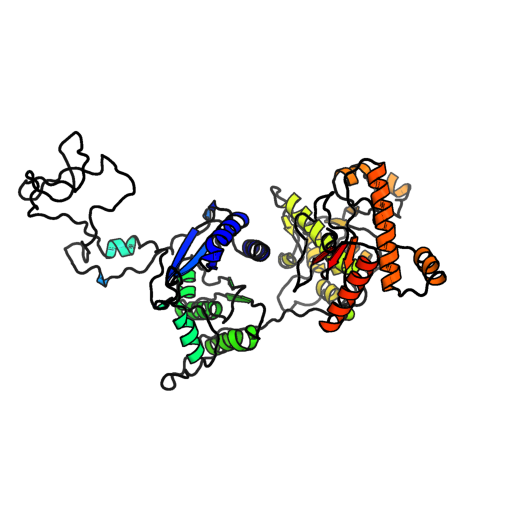0 50.38 378 SER A C 1
ATOM 3063 O O . SER A 1 378 ? 29.762 -28.264 -4.395 1.00 50.38 378 SER A O 1
ATOM 3065 N N . GLY A 1 379 ? 28.558 -28.615 -2.521 1.00 48.41 379 GLY A N 1
ATOM 3066 C CA . GLY A 1 379 ? 29.714 -28.693 -1.609 1.00 48.41 379 GLY A CA 1
ATOM 3067 C C . GLY A 1 379 ? 29.831 -27.611 -0.528 1.00 48.41 379 GLY A C 1
ATOM 3068 O O . GLY A 1 379 ? 30.900 -27.472 0.057 1.00 48.41 379 GLY A O 1
ATOM 3069 N N . GLY A 1 380 ? 28.775 -26.850 -0.234 1.00 39.22 380 GLY A N 1
ATOM 3070 C CA . GLY A 1 380 ? 28.771 -25.928 0.905 1.00 39.22 380 GLY A CA 1
ATOM 3071 C C . GLY A 1 380 ? 27.369 -25.463 1.281 1.00 39.22 380 GLY A C 1
ATOM 3072 O O . GLY A 1 380 ? 26.527 -25.272 0.407 1.00 39.22 380 GLY A O 1
ATOM 3073 N N . VAL A 1 381 ? 27.123 -25.262 2.578 1.00 39.81 381 VAL A N 1
ATOM 3074 C CA . VAL A 1 381 ? 25.891 -24.621 3.060 1.00 39.81 381 VAL A CA 1
ATOM 3075 C C . VAL A 1 381 ? 25.921 -23.158 2.622 1.00 39.81 381 VAL A C 1
ATOM 3077 O O . VAL A 1 381 ? 26.800 -22.400 3.035 1.00 39.81 381 VAL A O 1
ATOM 3080 N N . GLY A 1 382 ? 24.981 -22.756 1.767 1.00 41.22 382 GLY A N 1
ATOM 3081 C CA . GLY A 1 382 ? 24.841 -21.360 1.366 1.00 41.22 382 GLY A CA 1
ATOM 3082 C C . GLY A 1 382 ? 24.465 -20.479 2.560 1.00 41.22 382 GLY A C 1
ATOM 3083 O O . GLY A 1 382 ? 23.619 -20.862 3.370 1.00 41.22 382 GLY A O 1
ATOM 3084 N N . TYR A 1 383 ? 25.057 -19.285 2.655 1.00 33.44 383 TYR A N 1
ATOM 3085 C CA . TYR A 1 383 ? 24.614 -18.241 3.589 1.00 33.44 383 TYR A CA 1
ATOM 3086 C C . TYR A 1 383 ? 23.148 -17.885 3.279 1.00 33.44 383 TYR A C 1
ATOM 3088 O O . TYR A 1 383 ? 22.880 -17.155 2.329 1.00 33.44 383 TYR A O 1
ATOM 3096 N N . GLY A 1 384 ? 22.214 -18.450 4.051 1.00 44.06 384 GLY A N 1
ATOM 3097 C CA . GLY A 1 384 ? 20.765 -18.359 3.821 1.00 44.06 384 GLY A CA 1
ATOM 3098 C C . GLY A 1 384 ? 20.012 -19.692 3.938 1.00 44.06 384 GLY A C 1
ATOM 3099 O O . GLY A 1 384 ? 18.820 -19.678 4.217 1.00 44.06 384 GLY A O 1
ATOM 3100 N N . GLY A 1 385 ? 20.688 -20.841 3.798 1.00 43.41 385 GLY A N 1
ATOM 3101 C CA . GLY A 1 385 ? 20.077 -22.167 3.998 1.00 43.41 385 GLY A CA 1
ATOM 3102 C C . GLY A 1 385 ? 19.184 -22.681 2.857 1.00 43.41 385 GLY A C 1
ATOM 3103 O O . GLY A 1 385 ? 18.498 -23.684 3.034 1.00 43.41 385 GLY A O 1
ATOM 3104 N N . GLU A 1 386 ? 19.192 -22.032 1.692 1.00 50.22 386 GLU A N 1
ATOM 3105 C CA . GLU A 1 386 ? 18.492 -22.509 0.491 1.00 50.22 386 GLU A CA 1
ATOM 3106 C C . GLU A 1 386 ? 19.109 -23.818 -0.036 1.00 50.22 386 GLU A C 1
ATOM 3108 O O . GLU A 1 386 ? 20.335 -23.959 -0.097 1.00 50.22 386 GLU A O 1
ATOM 3113 N N . ALA A 1 387 ? 18.272 -24.776 -0.449 1.00 53.91 387 ALA A N 1
ATOM 3114 C CA . ALA A 1 387 ? 18.752 -26.002 -1.080 1.00 53.91 387 ALA A CA 1
ATOM 3115 C C . ALA A 1 387 ? 19.153 -25.742 -2.543 1.00 53.91 387 ALA A C 1
ATOM 3117 O O . ALA A 1 387 ? 18.457 -25.065 -3.299 1.00 53.91 387 ALA A O 1
ATOM 3118 N N . ILE A 1 388 ? 20.298 -26.292 -2.940 1.00 75.56 388 ILE A N 1
ATOM 3119 C CA . ILE A 1 388 ? 20.941 -26.026 -4.232 1.00 75.56 388 ILE A CA 1
ATOM 3120 C C . ILE A 1 388 ? 20.255 -26.861 -5.326 1.00 75.56 388 ILE A C 1
ATOM 3122 O O . ILE A 1 388 ? 19.876 -28.007 -5.081 1.00 75.56 388 ILE A O 1
ATOM 3126 N N . PHE A 1 389 ? 20.093 -26.312 -6.537 1.00 84.75 389 PHE A N 1
ATOM 3127 C CA . PHE A 1 389 ? 19.258 -26.904 -7.598 1.00 84.75 389 PHE A CA 1
ATOM 3128 C C . PHE A 1 389 ? 19.642 -28.354 -7.930 1.00 84.75 389 PHE A C 1
ATOM 3130 O O . PHE A 1 389 ? 18.782 -29.234 -7.974 1.00 84.75 389 PHE A O 1
ATOM 3137 N N . ASP A 1 390 ? 20.939 -28.626 -8.094 1.00 85.12 390 ASP A N 1
ATOM 3138 C CA . ASP A 1 390 ? 21.434 -29.975 -8.378 1.00 85.12 390 ASP A CA 1
ATOM 3139 C C . ASP A 1 390 ? 21.097 -30.966 -7.247 1.00 85.12 390 ASP A C 1
ATOM 3141 O O . ASP A 1 390 ? 20.854 -32.140 -7.517 1.00 85.12 390 ASP A O 1
ATOM 3145 N N . ASP A 1 391 ? 21.022 -30.520 -5.992 1.00 83.31 391 ASP A N 1
ATOM 3146 C CA . ASP A 1 391 ? 20.666 -31.379 -4.857 1.00 83.31 391 ASP A CA 1
ATOM 3147 C C . ASP A 1 391 ? 19.144 -31.527 -4.686 1.00 83.31 391 ASP A C 1
ATOM 3149 O O . ASP A 1 391 ? 18.687 -32.606 -4.309 1.00 83.31 391 ASP A O 1
ATOM 3153 N N . PHE A 1 392 ? 18.346 -30.517 -5.056 1.00 88.31 392 PHE A N 1
ATOM 3154 C CA . PHE A 1 392 ? 16.882 -30.617 -5.168 1.00 88.31 392 PHE A CA 1
ATOM 3155 C C . PHE A 1 392 ? 16.468 -31.676 -6.207 1.00 88.31 392 PHE A C 1
ATOM 3157 O O . PHE A 1 392 ? 15.608 -32.524 -5.942 1.00 88.31 392 PHE A O 1
ATOM 3164 N N . ILE A 1 393 ? 17.127 -31.701 -7.373 1.00 89.19 393 ILE A N 1
ATOM 3165 C CA . ILE A 1 393 ? 16.883 -32.719 -8.407 1.00 89.19 393 ILE A CA 1
ATOM 3166 C C . ILE A 1 393 ? 17.357 -34.109 -7.951 1.00 89.19 393 ILE A C 1
ATOM 3168 O O . ILE A 1 393 ? 16.595 -35.071 -8.067 1.00 89.19 393 ILE A O 1
ATOM 3172 N N . LYS A 1 394 ? 18.549 -34.236 -7.345 1.00 87.69 394 LYS A N 1
ATOM 3173 C CA . LYS A 1 394 ? 19.030 -35.518 -6.782 1.00 87.69 394 LYS A CA 1
ATOM 3174 C C . LYS A 1 394 ? 18.114 -36.066 -5.685 1.00 87.69 394 LYS A C 1
ATOM 3176 O O . LYS A 1 394 ? 17.873 -37.268 -5.653 1.00 87.69 394 LYS A O 1
ATOM 3181 N N . GLN A 1 395 ? 17.611 -35.221 -4.781 1.00 88.06 395 GLN A N 1
ATOM 3182 C CA . GLN A 1 395 ? 16.663 -35.645 -3.744 1.00 88.06 395 GLN A CA 1
ATOM 3183 C C . GLN A 1 395 ? 15.332 -36.087 -4.349 1.00 88.06 395 GLN A C 1
ATOM 3185 O O . GLN A 1 395 ? 14.802 -37.120 -3.953 1.00 88.06 395 GLN A O 1
ATOM 3190 N N . THR A 1 396 ? 14.837 -35.364 -5.355 1.00 90.25 396 THR A N 1
ATOM 3191 C CA . THR A 1 396 ? 13.624 -35.744 -6.088 1.00 90.25 396 THR A CA 1
ATOM 3192 C C . THR A 1 396 ? 13.769 -37.127 -6.738 1.00 90.25 396 THR A C 1
ATOM 3194 O O . THR A 1 396 ? 12.925 -37.994 -6.513 1.00 90.25 396 THR A O 1
ATOM 3197 N N . ARG A 1 397 ? 14.872 -37.374 -7.461 1.00 89.69 397 ARG A N 1
ATOM 3198 C CA . ARG A 1 397 ? 15.163 -38.653 -8.143 1.00 89.69 397 ARG A CA 1
ATOM 3199 C C . ARG A 1 397 ? 15.215 -39.880 -7.225 1.00 89.69 397 ARG A C 1
ATOM 3201 O O . ARG A 1 397 ? 14.999 -40.987 -7.701 1.00 89.69 397 ARG A O 1
ATOM 3208 N N . LYS A 1 398 ? 15.471 -39.721 -5.919 1.00 87.56 398 LYS A N 1
ATOM 3209 C CA . LYS A 1 398 ? 15.445 -40.846 -4.958 1.00 87.56 398 LYS A CA 1
ATOM 3210 C C . LYS A 1 398 ? 14.051 -41.450 -4.763 1.00 87.56 398 LYS A C 1
ATOM 3212 O O . LYS A 1 398 ? 13.948 -42.557 -4.248 1.00 87.56 398 LYS A O 1
ATOM 3217 N N . GLU A 1 399 ? 12.996 -40.719 -5.123 1.00 88.25 399 GLU A N 1
ATOM 3218 C CA . GLU A 1 399 ? 11.604 -41.081 -4.824 1.00 88.25 399 GLU A CA 1
ATOM 3219 C C . GLU A 1 399 ? 10.703 -41.164 -6.067 1.00 88.25 399 GLU A C 1
ATOM 3221 O O . GLU A 1 399 ? 9.540 -41.546 -5.936 1.00 88.25 399 GLU A O 1
ATOM 3226 N N . ARG A 1 400 ? 11.186 -40.773 -7.257 1.00 85.25 400 ARG A N 1
ATOM 3227 C CA . ARG A 1 400 ? 10.398 -40.781 -8.503 1.00 85.25 400 ARG A CA 1
ATOM 3228 C C . ARG A 1 400 ? 11.235 -40.653 -9.772 1.00 85.25 400 ARG A C 1
ATOM 3230 O O . ARG A 1 400 ? 12.274 -39.995 -9.779 1.00 85.25 400 ARG A O 1
ATOM 3237 N N . ASP A 1 401 ? 10.653 -41.140 -10.860 1.00 88.12 401 ASP A N 1
ATOM 3238 C CA . ASP A 1 401 ? 11.012 -40.754 -12.223 1.00 88.12 401 ASP A CA 1
ATOM 3239 C C . ASP A 1 401 ? 10.689 -39.273 -12.486 1.00 88.12 401 ASP A C 1
ATOM 3241 O O . ASP A 1 401 ? 9.733 -38.719 -11.933 1.00 88.12 401 ASP A O 1
ATOM 3245 N N . LEU A 1 402 ? 11.429 -38.653 -13.407 1.00 88.75 402 LEU A N 1
ATOM 3246 C CA . LEU A 1 402 ? 11.125 -37.323 -13.939 1.00 88.75 402 LEU A CA 1
ATOM 3247 C C . LEU A 1 402 ? 10.749 -37.388 -15.423 1.00 88.75 402 LEU A C 1
ATOM 3249 O O . LEU A 1 402 ? 11.276 -38.203 -16.178 1.00 88.75 402 LEU A O 1
ATOM 3253 N N . VAL A 1 403 ? 9.858 -36.491 -15.846 1.00 89.44 403 VAL A N 1
ATOM 3254 C CA . VAL A 1 403 ? 9.601 -36.175 -17.258 1.00 89.44 403 VAL A CA 1
ATOM 3255 C C . VAL A 1 403 ? 10.113 -34.761 -17.496 1.00 89.44 403 VAL A C 1
ATOM 3257 O O . VAL A 1 403 ? 9.756 -33.847 -16.753 1.00 89.44 403 VAL A O 1
ATOM 3260 N N . LEU A 1 404 ? 10.968 -34.584 -18.502 1.00 88.69 404 LEU A N 1
ATOM 3261 C CA . LEU A 1 404 ? 11.579 -33.297 -18.827 1.00 88.69 404 LEU A CA 1
ATOM 3262 C C . LEU A 1 404 ? 10.937 -32.731 -20.095 1.00 88.69 404 LEU A C 1
ATOM 3264 O O . LEU A 1 404 ? 11.043 -33.329 -21.162 1.00 88.69 404 LEU A O 1
ATOM 3268 N N . ILE A 1 405 ? 10.294 -31.571 -19.983 1.00 87.94 405 ILE A N 1
ATOM 3269 C CA . ILE A 1 405 ? 9.748 -30.834 -21.128 1.00 87.94 405 ILE A CA 1
ATOM 3270 C C . ILE A 1 405 ? 10.704 -29.681 -21.443 1.00 87.94 405 ILE A C 1
ATOM 3272 O O . ILE A 1 405 ? 11.051 -28.903 -20.555 1.00 87.94 405 ILE A O 1
ATOM 3276 N N . ILE A 1 406 ? 11.148 -29.593 -22.696 1.00 83.31 406 ILE A N 1
ATOM 3277 C CA . ILE A 1 406 ? 12.044 -28.552 -23.205 1.00 83.31 406 ILE A CA 1
ATOM 3278 C C . ILE A 1 406 ? 11.293 -27.788 -24.296 1.00 83.31 406 ILE A C 1
ATOM 3280 O O . ILE A 1 406 ? 11.136 -28.288 -25.410 1.00 83.31 406 ILE A O 1
ATOM 3284 N N . ASP A 1 407 ? 10.824 -26.596 -23.939 1.00 78.75 407 ASP A N 1
ATOM 3285 C CA . ASP A 1 407 ? 10.233 -25.605 -24.844 1.00 78.75 407 ASP A CA 1
ATOM 3286 C C . ASP A 1 407 ? 11.339 -24.909 -25.673 1.00 78.75 407 ASP A C 1
ATOM 3288 O O . ASP A 1 407 ? 12.478 -24.802 -25.205 1.00 78.75 407 ASP A O 1
ATOM 3292 N N . GLU A 1 408 ? 11.022 -24.462 -26.892 1.00 70.12 408 GLU A N 1
ATOM 3293 C CA . GLU A 1 408 ? 11.952 -23.822 -27.854 1.00 70.12 408 GLU A CA 1
ATOM 3294 C C . GLU A 1 408 ? 13.300 -24.568 -28.044 1.00 70.12 408 GLU A C 1
ATOM 3296 O O . GLU A 1 408 ? 14.406 -24.025 -27.908 1.00 70.12 408 GLU A O 1
ATOM 3301 N N . ALA A 1 409 ? 13.226 -25.869 -28.342 1.00 71.38 409 ALA A N 1
ATOM 3302 C CA . ALA A 1 409 ? 14.381 -26.759 -28.437 1.00 71.38 409 ALA A CA 1
ATOM 3303 C C . ALA A 1 409 ? 15.226 -26.545 -29.719 1.00 71.38 409 ALA A C 1
ATOM 3305 O O . ALA A 1 409 ? 15.052 -27.233 -30.728 1.00 71.38 409 ALA A O 1
ATOM 3306 N N . HIS A 1 410 ? 16.207 -25.635 -29.656 1.00 63.72 410 HIS A N 1
ATOM 3307 C CA . HIS A 1 410 ? 17.184 -25.389 -30.731 1.00 63.72 410 HIS A CA 1
ATOM 3308 C C . HIS A 1 410 ? 18.534 -26.113 -30.524 1.00 63.72 410 HIS A C 1
ATOM 3310 O O . HIS A 1 410 ? 19.290 -25.830 -29.585 1.00 63.72 410 HIS A O 1
ATOM 3316 N N . ILE A 1 411 ? 18.861 -27.000 -31.471 1.00 50.06 411 ILE A N 1
ATOM 3317 C CA . ILE A 1 411 ? 19.985 -27.963 -31.440 1.00 50.06 411 ILE A CA 1
ATOM 3318 C C . ILE A 1 411 ? 21.373 -27.302 -31.482 1.00 50.06 411 ILE A C 1
ATOM 3320 O O . ILE A 1 411 ? 22.316 -27.810 -30.884 1.00 50.06 411 ILE A O 1
ATOM 3324 N N . GLU A 1 412 ? 21.503 -26.107 -32.065 1.00 46.78 412 GLU A N 1
ATOM 3325 C CA . GLU A 1 412 ? 22.750 -25.310 -32.066 1.00 46.78 412 GLU A CA 1
ATOM 3326 C C . GLU A 1 412 ? 23.184 -24.839 -30.657 1.00 46.78 412 GLU A C 1
ATOM 3328 O O . GLU A 1 412 ? 24.158 -24.106 -30.498 1.00 46.78 412 GLU A O 1
ATOM 3333 N N . THR A 1 413 ? 22.477 -25.276 -29.606 1.00 47.56 413 THR A N 1
ATOM 3334 C CA . THR A 1 413 ? 22.842 -25.075 -28.201 1.00 47.56 413 THR A CA 1
ATOM 3335 C C . THR A 1 413 ? 22.837 -26.363 -27.353 1.00 47.56 413 THR A C 1
ATOM 3337 O O . THR A 1 413 ? 22.773 -26.264 -26.120 1.00 47.56 413 THR A O 1
ATOM 3340 N N . ASP A 1 414 ? 22.939 -27.549 -27.975 1.00 53.03 414 ASP A N 1
ATOM 3341 C CA . ASP A 1 414 ? 23.271 -28.832 -27.315 1.00 53.03 414 ASP A CA 1
ATOM 3342 C C . ASP A 1 414 ? 24.777 -28.867 -26.946 1.00 53.03 414 ASP A C 1
ATOM 3344 O O . ASP A 1 414 ? 25.581 -29.660 -27.434 1.00 53.03 414 ASP A O 1
ATOM 3348 N N . THR A 1 415 ? 25.181 -27.940 -26.074 1.00 63.84 415 THR A N 1
ATOM 3349 C CA . THR A 1 415 ? 26.529 -27.885 -25.494 1.00 63.84 415 THR A CA 1
ATOM 3350 C C . THR A 1 415 ? 26.728 -29.002 -24.465 1.00 63.84 415 THR A C 1
ATOM 3352 O O . THR A 1 415 ? 25.762 -29.540 -23.923 1.00 63.84 415 THR A O 1
ATOM 3355 N N . GLN A 1 416 ? 27.982 -29.303 -24.103 1.00 68.31 416 GLN A N 1
ATOM 3356 C CA . GLN A 1 416 ? 28.300 -30.263 -23.032 1.00 68.31 416 GLN A CA 1
ATOM 3357 C C . GLN A 1 416 ? 27.486 -29.997 -21.747 1.00 68.31 416 GLN A C 1
ATOM 3359 O O . GLN A 1 416 ? 26.939 -30.923 -21.156 1.00 68.31 416 GLN A O 1
ATOM 3364 N N . LEU A 1 417 ? 27.313 -28.722 -21.381 1.00 69.00 417 LEU A N 1
ATOM 3365 C CA . LEU A 1 417 ? 26.521 -28.276 -20.228 1.00 69.00 417 LEU A CA 1
ATOM 3366 C C . LEU A 1 417 ? 25.021 -28.586 -20.346 1.00 69.00 417 LEU A C 1
ATOM 3368 O O . LEU A 1 417 ? 24.377 -28.826 -19.329 1.00 69.00 417 LEU A O 1
ATOM 3372 N N . ALA A 1 418 ? 24.450 -28.587 -21.555 1.00 72.75 418 ALA A N 1
ATOM 3373 C CA . ALA A 1 418 ? 23.064 -29.006 -21.762 1.00 72.75 418 ALA A CA 1
ATOM 3374 C C . ALA A 1 418 ? 22.907 -30.508 -21.474 1.00 72.75 418 ALA A C 1
ATOM 3376 O O . ALA A 1 418 ? 21.991 -30.901 -20.754 1.00 72.75 418 ALA A O 1
ATOM 3377 N N . ASN A 1 419 ? 23.851 -31.330 -21.942 1.00 78.19 419 ASN A N 1
ATOM 3378 C CA . ASN A 1 419 ? 23.871 -32.767 -21.663 1.00 78.19 419 ASN A CA 1
ATOM 3379 C C . ASN A 1 419 ? 24.147 -33.065 -20.178 1.00 78.19 419 ASN A C 1
ATOM 3381 O O . ASN A 1 419 ? 23.478 -33.911 -19.594 1.00 78.19 419 ASN A O 1
ATOM 3385 N N . GLU A 1 420 ? 25.044 -32.325 -19.519 1.00 78.06 420 GLU A N 1
ATOM 3386 C CA . GLU A 1 420 ? 25.247 -32.402 -18.061 1.00 78.06 420 GLU A CA 1
ATOM 3387 C C . GLU A 1 420 ? 23.968 -32.079 -17.269 1.00 78.06 420 GLU A C 1
ATOM 3389 O O . GLU A 1 420 ? 23.683 -32.736 -16.268 1.00 78.06 420 GLU A O 1
ATOM 3394 N N . VAL A 1 421 ? 23.178 -31.092 -17.713 1.00 80.06 421 VAL A N 1
ATOM 3395 C CA . VAL A 1 421 ? 21.874 -30.767 -17.110 1.00 80.06 421 VAL A CA 1
ATOM 3396 C C . VAL A 1 421 ? 20.853 -31.883 -17.359 1.00 80.06 421 VAL A C 1
ATOM 3398 O O . VAL A 1 421 ? 20.161 -32.277 -16.426 1.00 80.06 421 VAL A O 1
ATOM 3401 N N . ILE A 1 422 ? 20.769 -32.444 -18.570 1.00 84.19 422 ILE A N 1
ATOM 3402 C CA . ILE A 1 422 ? 19.859 -33.568 -18.866 1.00 84.19 422 ILE A CA 1
ATOM 3403 C C . ILE A 1 422 ? 20.222 -34.803 -18.019 1.00 84.19 422 ILE A C 1
ATOM 3405 O O . ILE A 1 422 ? 19.344 -35.400 -17.397 1.00 84.19 422 ILE A O 1
ATOM 3409 N N . ASN A 1 423 ? 21.510 -35.134 -17.901 1.00 84.12 423 ASN A N 1
ATOM 3410 C CA . ASN A 1 423 ? 22.004 -36.269 -17.110 1.00 84.12 423 ASN A CA 1
ATOM 3411 C C . ASN A 1 423 ? 21.799 -36.085 -15.590 1.00 84.12 423 ASN A C 1
ATOM 3413 O O . ASN A 1 423 ? 21.667 -37.061 -14.846 1.00 84.12 423 ASN A O 1
ATOM 3417 N N . LEU A 1 424 ? 21.741 -34.838 -15.109 1.00 84.38 424 LEU A N 1
ATOM 3418 C CA . LEU A 1 424 ? 21.337 -34.517 -13.737 1.00 84.38 424 LEU A CA 1
ATOM 3419 C C . LEU A 1 424 ? 19.856 -34.855 -13.494 1.00 84.38 424 LEU A C 1
ATOM 3421 O O . LEU A 1 424 ? 19.538 -35.407 -12.438 1.00 84.38 424 LEU A O 1
ATOM 3425 N N . PHE A 1 425 ? 18.969 -34.554 -14.449 1.00 86.56 425 PHE A N 1
ATOM 3426 C CA . PHE A 1 425 ? 17.548 -34.911 -14.372 1.00 86.56 425 PHE A CA 1
ATOM 3427 C C . PHE A 1 425 ? 17.298 -36.418 -14.515 1.00 86.56 425 PHE A C 1
ATOM 3429 O O . PHE A 1 425 ? 16.387 -36.913 -13.857 1.00 86.56 425 PHE A O 1
ATOM 3436 N N . ASP A 1 426 ? 18.082 -37.119 -15.345 1.00 87.69 426 ASP A N 1
ATOM 3437 C CA . ASP A 1 426 ? 17.887 -38.541 -15.702 1.00 87.69 426 ASP A CA 1
ATOM 3438 C C . ASP A 1 426 ? 16.413 -38.875 -16.024 1.00 87.69 426 ASP A C 1
ATOM 3440 O O . ASP A 1 426 ? 15.772 -39.686 -15.349 1.00 87.69 426 ASP A O 1
ATOM 3444 N N . PRO A 1 427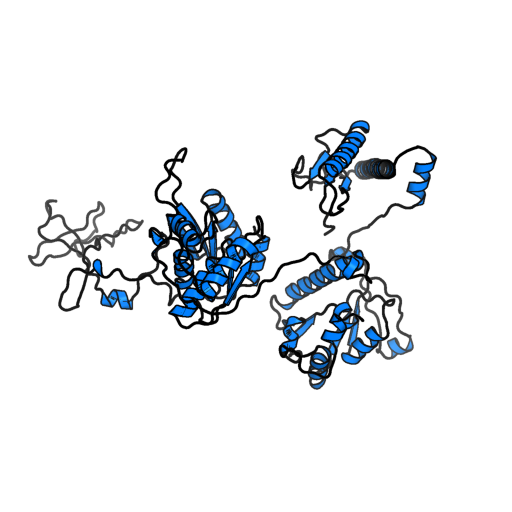 ? 15.807 -38.147 -16.980 1.00 89.00 427 PRO A N 1
ATOM 3445 C CA . PRO A 1 427 ? 14.372 -38.193 -17.192 1.00 89.00 427 PRO A CA 1
ATOM 3446 C C . PRO A 1 427 ? 13.959 -39.464 -17.942 1.00 89.00 427 PRO A C 1
ATOM 3448 O O . PRO A 1 427 ? 14.510 -39.806 -18.986 1.00 89.00 427 PRO A O 1
ATOM 3451 N N . ARG A 1 428 ? 12.894 -40.108 -17.461 1.00 87.81 428 ARG A N 1
ATOM 3452 C CA . ARG A 1 428 ? 12.277 -41.289 -18.082 1.00 87.81 428 ARG A CA 1
ATOM 3453 C C . ARG A 1 428 ? 11.691 -40.992 -19.467 1.00 87.81 428 ARG A C 1
ATOM 3455 O O . ARG A 1 428 ? 11.596 -41.895 -20.293 1.00 87.81 428 ARG A O 1
ATOM 3462 N N . ILE A 1 429 ? 11.275 -39.746 -19.708 1.00 87.94 429 ILE A N 1
ATOM 3463 C CA . ILE A 1 429 ? 10.828 -39.229 -21.010 1.00 87.94 429 ILE A CA 1
ATOM 3464 C C . ILE A 1 429 ? 11.328 -37.786 -21.154 1.00 87.94 429 ILE A C 1
ATOM 3466 O O . ILE A 1 429 ? 11.175 -36.988 -20.226 1.00 87.94 429 ILE A O 1
ATOM 3470 N N . ILE A 1 430 ? 11.868 -37.439 -22.327 1.00 86.62 430 ILE A N 1
ATOM 3471 C CA . ILE A 1 430 ? 12.130 -36.051 -22.729 1.00 86.62 430 ILE A CA 1
ATOM 3472 C C . ILE A 1 430 ? 11.151 -35.674 -23.839 1.00 86.62 430 ILE A C 1
ATOM 3474 O O . ILE A 1 430 ? 11.094 -36.346 -24.865 1.00 86.62 430 ILE A O 1
ATOM 3478 N N . ILE A 1 431 ? 10.419 -34.578 -23.655 1.00 86.75 431 ILE A N 1
ATOM 3479 C CA . ILE A 1 431 ? 9.581 -33.963 -24.686 1.00 86.75 431 ILE A CA 1
ATOM 3480 C C . ILE A 1 431 ? 10.303 -32.695 -25.149 1.00 86.75 431 ILE A C 1
ATOM 3482 O O . ILE A 1 431 ? 10.417 -31.739 -24.383 1.00 86.75 431 ILE A O 1
ATOM 3486 N N . ARG A 1 432 ? 10.825 -32.686 -26.380 1.00 82.19 432 ARG A N 1
ATOM 3487 C CA . ARG A 1 432 ? 11.405 -31.489 -27.017 1.00 82.19 432 ARG A CA 1
ATOM 3488 C C . ARG A 1 432 ? 10.342 -30.861 -27.923 1.00 82.19 432 ARG A C 1
ATOM 3490 O O . ARG A 1 432 ? 9.897 -31.514 -28.861 1.00 82.19 432 ARG A O 1
ATOM 3497 N N . VAL A 1 433 ? 9.950 -29.619 -27.650 1.00 81.31 433 VAL A N 1
ATOM 3498 C CA . VAL A 1 433 ? 9.015 -28.832 -28.472 1.00 81.31 433 VAL A CA 1
ATOM 3499 C C . VAL A 1 433 ? 9.827 -27.843 -29.305 1.00 81.31 433 VAL A C 1
ATOM 3501 O O . VAL A 1 433 ? 10.714 -27.176 -28.779 1.00 81.31 433 VAL A O 1
ATOM 3504 N N . THR A 1 434 ? 9.578 -27.770 -30.612 1.00 74.69 434 THR A N 1
ATOM 3505 C CA . THR A 1 434 ? 10.279 -26.846 -31.517 1.00 74.69 434 THR A CA 1
ATOM 3506 C C . THR A 1 434 ? 9.486 -26.636 -32.803 1.00 74.69 434 THR A C 1
ATOM 3508 O O . THR A 1 434 ? 8.940 -27.588 -33.354 1.00 74.69 434 THR A O 1
ATOM 3511 N N . ALA A 1 435 ? 9.468 -25.403 -33.312 1.00 69.94 435 ALA A N 1
ATOM 3512 C CA . ALA A 1 435 ? 8.945 -25.085 -34.644 1.00 69.94 435 ALA A CA 1
ATOM 3513 C C . ALA A 1 435 ? 9.930 -25.434 -35.784 1.00 69.94 435 ALA A C 1
ATOM 3515 O O . ALA A 1 435 ? 9.611 -25.254 -36.954 1.00 69.94 435 ALA A O 1
ATOM 3516 N N . THR A 1 436 ? 11.147 -25.897 -35.463 1.00 67.38 436 THR A N 1
ATOM 3517 C CA . THR A 1 436 ? 12.210 -26.211 -36.440 1.00 67.38 436 THR A CA 1
ATOM 3518 C C . THR A 1 436 ? 12.936 -27.527 -36.103 1.00 67.38 436 THR A C 1
ATOM 3520 O O . THR A 1 436 ? 14.120 -27.517 -35.746 1.00 67.38 436 THR A O 1
ATOM 3523 N N . PRO A 1 437 ? 12.258 -28.689 -36.182 1.00 64.75 437 PRO A N 1
ATOM 3524 C CA . PRO A 1 437 ? 12.902 -29.985 -35.970 1.00 64.75 437 PRO A CA 1
ATOM 3525 C C . PRO A 1 437 ? 13.978 -30.251 -37.043 1.00 64.75 437 PRO A C 1
ATOM 3527 O O . PRO A 1 437 ? 13.675 -30.350 -38.226 1.00 64.75 437 PRO A O 1
ATOM 3530 N N . LYS A 1 438 ? 15.251 -30.372 -36.624 1.00 58.16 438 LYS A N 1
ATOM 3531 C CA . LYS A 1 438 ? 16.402 -30.736 -37.491 1.00 58.16 438 LYS A CA 1
ATOM 3532 C C . LYS A 1 438 ? 16.964 -32.148 -37.229 1.00 58.16 438 LYS A C 1
ATOM 3534 O O . LYS A 1 438 ? 18.025 -32.487 -37.741 1.00 58.16 438 LYS A O 1
ATOM 3539 N N . ILE A 1 439 ? 16.311 -32.942 -36.381 1.00 61.47 439 ILE A N 1
ATOM 3540 C CA . ILE A 1 439 ? 16.676 -34.337 -36.084 1.00 61.47 439 ILE A CA 1
ATOM 3541 C C . ILE A 1 439 ? 15.574 -35.227 -36.649 1.00 61.47 439 ILE A C 1
ATOM 3543 O O . ILE A 1 439 ? 14.408 -34.877 -36.521 1.00 61.47 439 ILE A O 1
ATOM 3547 N N . GLU A 1 440 ? 15.932 -36.392 -37.180 1.00 61.34 440 GLU A N 1
ATOM 3548 C CA . GLU A 1 440 ? 15.006 -37.511 -37.365 1.00 61.34 440 GLU A CA 1
ATOM 3549 C C . GLU A 1 440 ? 15.460 -38.678 -36.471 1.00 61.34 440 GLU A C 1
ATOM 3551 O O . GLU A 1 440 ? 16.651 -39.003 -36.468 1.00 61.34 440 GLU A O 1
ATOM 3556 N N . PRO A 1 441 ? 14.565 -39.298 -35.677 1.00 69.19 441 PRO A N 1
ATOM 3557 C CA . PRO A 1 441 ? 14.915 -40.454 -34.860 1.00 69.19 441 PRO A CA 1
ATOM 3558 C C . PRO A 1 441 ? 15.255 -41.646 -35.756 1.00 69.19 441 PRO A C 1
ATOM 3560 O O . PRO A 1 441 ? 14.559 -41.929 -36.734 1.00 69.19 441 PRO A O 1
ATOM 3563 N N . GLY A 1 442 ? 16.311 -42.381 -35.415 1.00 74.56 442 GLY A N 1
ATOM 3564 C CA . GLY A 1 442 ? 16.788 -43.477 -36.249 1.00 74.56 442 GLY A CA 1
ATOM 3565 C C . GLY A 1 442 ? 15.721 -44.562 -36.423 1.00 74.56 442 GLY A C 1
ATOM 3566 O O . GLY A 1 442 ? 15.013 -44.912 -35.479 1.00 74.56 442 GLY A O 1
ATOM 3567 N N . VAL A 1 443 ? 15.645 -45.180 -37.608 1.00 70.44 443 VAL A N 1
ATOM 3568 C CA . VAL A 1 443 ? 14.658 -46.241 -37.922 1.00 70.44 443 VAL A CA 1
ATOM 3569 C C . VAL A 1 443 ? 14.663 -47.376 -36.880 1.00 70.44 443 VAL A C 1
ATOM 3571 O O . VAL A 1 443 ? 13.624 -47.971 -36.589 1.00 70.44 443 VAL A O 1
ATOM 3574 N N . SER A 1 444 ? 15.821 -47.658 -36.274 1.00 74.31 444 SER A N 1
ATOM 3575 C CA . SER A 1 444 ? 15.963 -48.609 -35.163 1.00 74.31 444 SER A CA 1
ATOM 3576 C C . SER A 1 444 ? 15.309 -48.117 -33.862 1.00 74.31 444 SER A C 1
ATOM 3578 O O . SER A 1 444 ? 14.640 -48.887 -33.179 1.00 74.31 444 SER A O 1
ATOM 3580 N N . GLU A 1 445 ? 15.446 -46.832 -33.531 1.00 75.69 445 GLU A N 1
ATOM 3581 C CA . GLU A 1 445 ? 14.899 -46.213 -32.318 1.00 75.69 445 GLU A CA 1
ATOM 3582 C C . GLU A 1 445 ? 13.373 -46.134 -32.365 1.00 75.69 445 GLU A C 1
ATOM 3584 O O . GLU A 1 445 ? 12.716 -46.483 -31.384 1.00 75.69 445 GLU A O 1
ATOM 3589 N N . VAL A 1 446 ? 12.812 -45.767 -33.524 1.00 74.81 446 VAL A N 1
ATOM 3590 C CA . VAL A 1 446 ? 11.360 -45.748 -33.764 1.00 74.81 446 VAL A CA 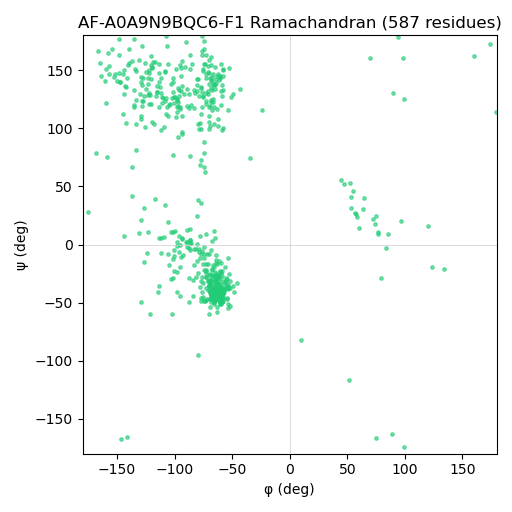1
ATOM 3591 C C . VAL A 1 446 ? 10.778 -47.159 -33.658 1.00 74.81 446 VAL A C 1
ATOM 3593 O O . VAL A 1 446 ? 9.809 -47.380 -32.930 1.00 74.81 446 VAL A O 1
ATOM 3596 N N . ARG A 1 447 ? 11.413 -48.158 -34.293 1.00 71.50 447 ARG A N 1
ATOM 3597 C CA . ARG A 1 447 ? 11.008 -49.575 -34.174 1.00 71.50 447 ARG A CA 1
ATOM 3598 C C . ARG A 1 447 ? 11.091 -50.100 -32.738 1.00 71.50 447 ARG A C 1
ATOM 3600 O O . ARG A 1 447 ? 10.256 -50.907 -32.342 1.00 71.50 447 ARG A O 1
ATOM 3607 N N . GLN A 1 448 ? 12.061 -49.631 -31.953 1.00 79.44 448 GLN A N 1
ATOM 3608 C CA . GLN A 1 448 ? 12.220 -49.975 -30.535 1.00 79.44 448 GLN A CA 1
ATOM 3609 C C . GLN A 1 448 ? 11.395 -49.082 -29.585 1.00 79.44 448 GLN A C 1
ATOM 3611 O O . GLN A 1 448 ? 11.505 -49.244 -28.371 1.00 79.44 448 GLN A O 1
ATOM 3616 N N . LYS A 1 449 ? 10.578 -48.152 -30.108 1.00 75.12 449 LYS A N 1
ATOM 3617 C CA . LYS A 1 449 ? 9.791 -47.161 -29.346 1.00 75.12 449 LYS A CA 1
ATOM 3618 C C . LYS A 1 449 ? 10.622 -46.326 -28.354 1.00 75.12 449 LYS A C 1
ATOM 3620 O O . LYS A 1 449 ? 10.122 -45.925 -27.307 1.00 75.12 449 LYS A O 1
ATOM 3625 N N . ARG A 1 450 ? 11.894 -46.069 -28.682 1.00 75.81 450 ARG A N 1
ATOM 3626 C CA . ARG A 1 450 ? 12.824 -45.248 -27.881 1.00 75.81 450 ARG A CA 1
ATOM 3627 C C . ARG A 1 450 ? 12.751 -43.760 -28.221 1.00 75.81 450 ARG A C 1
ATOM 3629 O O . ARG A 1 450 ? 13.010 -42.932 -27.358 1.00 75.81 450 ARG A O 1
ATOM 3636 N N . ALA A 1 451 ? 12.388 -43.439 -29.460 1.00 77.81 451 ALA A N 1
ATOM 3637 C CA . ALA A 1 451 ? 12.179 -42.082 -29.948 1.00 77.81 451 ALA A CA 1
ATOM 3638 C C . ALA A 1 451 ? 11.089 -42.073 -31.035 1.00 77.81 451 ALA A C 1
ATOM 3640 O O . ALA A 1 451 ? 10.744 -43.117 -31.590 1.00 77.81 451 ALA A O 1
ATOM 3641 N N . GLY A 1 452 ? 10.540 -40.896 -31.326 1.00 78.12 452 GLY A N 1
ATOM 3642 C CA . GLY A 1 452 ? 9.470 -40.682 -32.299 1.00 78.12 452 GLY A CA 1
ATOM 3643 C C . GLY A 1 452 ? 8.996 -39.229 -32.264 1.00 78.12 452 GLY A C 1
ATOM 3644 O O . GLY A 1 452 ? 9.400 -38.477 -31.375 1.00 78.12 452 GLY A O 1
ATOM 3645 N N . PHE A 1 453 ? 8.133 -38.845 -33.204 1.00 74.69 453 PHE A N 1
ATOM 3646 C CA . PHE A 1 453 ? 7.551 -37.503 -33.259 1.00 74.69 453 PHE A CA 1
ATOM 3647 C C . PHE A 1 453 ? 6.029 -37.511 -33.175 1.00 74.69 453 PHE A C 1
ATOM 3649 O O . PHE A 1 453 ? 5.366 -38.477 -33.550 1.00 74.69 453 PHE A O 1
ATOM 3656 N N . VAL A 1 454 ? 5.508 -36.383 -32.699 1.00 80.31 454 VAL A N 1
ATOM 3657 C CA . VAL A 1 454 ? 4.121 -35.958 -32.859 1.00 80.31 454 VAL A CA 1
ATOM 3658 C C . VAL A 1 454 ? 4.195 -34.633 -33.606 1.00 80.31 454 VAL A C 1
ATOM 3660 O O . VAL A 1 454 ? 4.624 -33.628 -33.043 1.00 80.31 454 VAL A O 1
ATOM 3663 N N . GLU A 1 455 ? 3.860 -34.657 -34.890 1.00 77.44 455 GLU A N 1
ATOM 3664 C CA . GLU A 1 455 ? 3.740 -33.452 -35.706 1.00 77.44 455 GLU A CA 1
ATOM 3665 C C . GLU A 1 455 ? 2.372 -32.808 -35.446 1.00 77.44 455 GLU A C 1
ATOM 3667 O O . GLU A 1 455 ? 1.365 -33.510 -35.342 1.00 77.44 455 GLU A O 1
ATOM 3672 N N . VAL A 1 456 ? 2.338 -31.480 -35.312 1.00 78.31 456 VAL A N 1
ATOM 3673 C CA . VAL A 1 456 ? 1.103 -30.705 -35.127 1.00 78.31 456 VAL A CA 1
ATOM 3674 C C . VAL A 1 456 ? 0.917 -29.833 -36.372 1.00 78.31 456 VAL A C 1
ATOM 3676 O O . VAL A 1 456 ? 1.794 -29.008 -36.637 1.00 78.31 456 VAL A O 1
ATOM 3679 N N . PRO A 1 457 ? -0.173 -29.989 -37.147 1.00 80.25 457 PRO A N 1
ATOM 3680 C CA . PRO A 1 457 ? -0.364 -29.236 -38.383 1.00 80.25 457 PRO A CA 1
ATOM 3681 C C . PRO A 1 457 ? -0.374 -27.719 -38.158 1.00 80.25 457 PRO A C 1
ATOM 3683 O O . PRO A 1 457 ? -1.034 -27.219 -37.245 1.00 80.25 457 PRO A O 1
ATOM 3686 N N . GLU A 1 458 ? 0.297 -26.975 -39.040 1.00 67.25 458 GLU A N 1
ATOM 3687 C CA . GLU A 1 458 ? 0.428 -25.512 -38.959 1.00 67.25 458 GLU A CA 1
ATOM 3688 C C . GLU A 1 458 ? -0.934 -24.799 -38.835 1.00 67.25 458 GLU A C 1
ATOM 3690 O O . GLU A 1 458 ? -1.077 -23.848 -38.069 1.00 67.25 458 GLU A O 1
ATOM 3695 N N . GLU A 1 459 ? -1.964 -25.307 -39.517 1.00 71.69 459 GLU A N 1
ATOM 3696 C CA . GLU A 1 459 ? -3.333 -24.780 -39.461 1.00 71.69 459 GLU A CA 1
ATOM 3697 C C . GLU A 1 459 ? -4.004 -24.948 -38.087 1.00 71.69 459 GLU A C 1
ATOM 3699 O O . GLU A 1 459 ? -4.784 -24.089 -37.676 1.00 71.69 459 GLU A O 1
ATOM 3704 N N . GLU A 1 460 ? -3.676 -25.995 -37.323 1.00 74.44 460 GLU A N 1
ATOM 3705 C CA . GLU A 1 460 ? -4.156 -26.139 -35.941 1.00 74.44 460 GLU A CA 1
ATOM 3706 C C . GLU A 1 460 ? -3.435 -25.155 -35.008 1.00 74.44 460 GLU A C 1
ATOM 3708 O O . GLU A 1 460 ? -4.063 -24.532 -34.145 1.00 74.44 460 GLU A O 1
ATOM 3713 N N . VAL A 1 461 ? -2.138 -24.921 -35.239 1.00 66.25 461 VAL A N 1
ATOM 3714 C CA . VAL A 1 461 ? -1.351 -23.925 -34.494 1.00 66.25 461 VAL A CA 1
ATOM 3715 C C . VAL A 1 461 ? -1.856 -22.503 -34.782 1.00 66.25 461 VAL A C 1
ATOM 3717 O O . VAL A 1 461 ? -2.085 -21.741 -33.840 1.00 66.25 461 VAL A O 1
ATOM 3720 N N . LYS A 1 462 ? -2.144 -22.162 -36.047 1.00 61.72 462 LYS A N 1
ATOM 3721 C CA . LYS A 1 462 ? -2.795 -20.895 -36.438 1.00 61.72 462 LYS A CA 1
ATOM 3722 C C . LYS A 1 462 ? -4.164 -20.739 -35.782 1.00 61.72 462 LYS A C 1
ATOM 3724 O O . LYS A 1 462 ? -4.428 -19.717 -35.152 1.00 61.72 462 LYS A O 1
ATOM 3729 N N . LYS A 1 463 ? -5.015 -21.767 -35.864 1.00 64.69 463 LYS A N 1
ATOM 3730 C CA . LYS A 1 463 ? -6.369 -21.770 -35.285 1.00 64.69 463 LYS A CA 1
ATOM 3731 C C . LYS A 1 463 ? -6.378 -21.633 -33.757 1.00 64.69 463 LYS A C 1
ATOM 3733 O O . LYS A 1 463 ? -7.344 -21.112 -33.208 1.00 64.69 463 LYS A O 1
ATOM 3738 N N . SER A 1 464 ? -5.309 -22.048 -33.072 1.00 59.78 464 SER A N 1
ATOM 3739 C CA . SER A 1 464 ? -5.123 -21.814 -31.630 1.00 59.78 46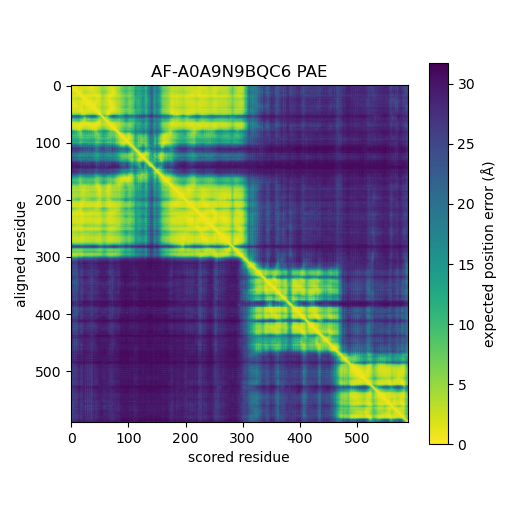4 SER A CA 1
ATOM 3740 C C . SER A 1 464 ? -4.601 -20.410 -31.269 1.00 59.78 464 SER A C 1
ATOM 3742 O O . SER A 1 464 ? -4.441 -20.103 -30.088 1.00 59.78 464 SER A O 1
ATOM 3744 N N . GLY A 1 465 ? -4.364 -19.537 -32.258 1.00 50.09 465 GLY A N 1
ATOM 3745 C CA . GLY A 1 465 ? -3.972 -18.138 -32.057 1.00 50.09 465 GLY A CA 1
ATOM 3746 C C . GLY A 1 465 ? -2.516 -17.939 -31.623 1.00 50.09 465 GLY A C 1
ATOM 3747 O O . GLY A 1 465 ? -2.201 -16.942 -30.976 1.00 50.09 465 GLY A O 1
ATOM 3748 N N . LEU A 1 466 ? -1.625 -18.891 -31.928 1.00 48.34 466 LEU A N 1
ATOM 3749 C CA . LEU A 1 466 ? -0.244 -18.899 -31.423 1.00 48.34 466 LEU A CA 1
ATOM 3750 C C . LEU A 1 466 ? 0.800 -18.225 -32.335 1.00 48.34 466 LEU A C 1
ATOM 3752 O O . LEU A 1 466 ? 1.933 -18.042 -31.896 1.00 48.34 466 LEU A O 1
ATOM 3756 N N . ILE A 1 467 ? 0.456 -17.855 -33.574 1.00 48.97 467 ILE A N 1
ATOM 3757 C CA . ILE A 1 467 ? 1.407 -17.349 -34.585 1.00 48.97 467 ILE A CA 1
ATOM 3758 C C . ILE A 1 467 ? 0.919 -16.019 -35.180 1.00 48.97 467 ILE A C 1
ATOM 3760 O O . ILE A 1 467 ? -0.254 -15.879 -35.517 1.00 48.97 467 ILE A O 1
ATOM 3764 N N . LYS A 1 468 ? 1.839 -15.058 -35.356 1.00 43.78 468 LYS A N 1
ATOM 3765 C CA . LYS A 1 468 ? 1.632 -13.854 -36.181 1.00 43.78 468 LYS A CA 1
ATOM 3766 C C . LYS A 1 468 ? 2.044 -14.141 -37.623 1.00 43.78 468 LYS A C 1
ATOM 3768 O O . LYS A 1 468 ? 3.112 -14.699 -37.846 1.00 43.78 468 LYS A O 1
ATOM 3773 N N . GLU A 1 469 ? 1.208 -13.739 -38.577 1.00 39.19 469 GLU A N 1
ATOM 3774 C CA . GLU A 1 469 ? 1.237 -14.218 -39.968 1.00 39.19 469 GLU A CA 1
ATOM 3775 C C . GLU A 1 469 ? 2.594 -14.065 -40.676 1.00 39.19 469 GLU A C 1
ATOM 3777 O O . GLU A 1 469 ? 3.065 -15.012 -41.306 1.00 39.19 469 GLU A O 1
ATOM 3782 N N . LYS A 1 470 ? 3.248 -12.898 -40.571 1.00 40.53 470 LYS A N 1
ATOM 3783 C CA . LYS A 1 470 ? 4.584 -12.675 -41.142 1.00 40.53 470 LYS A CA 1
ATOM 3784 C C . LYS A 1 470 ? 5.309 -11.494 -40.496 1.00 40.53 470 LYS A C 1
ATOM 3786 O O . LYS A 1 470 ? 4.686 -10.507 -40.115 1.00 40.53 470 LYS A O 1
ATOM 3791 N N . ILE A 1 471 ? 6.640 -11.559 -40.471 1.00 40.16 471 ILE A N 1
ATOM 3792 C CA . ILE A 1 471 ? 7.531 -10.401 -40.307 1.00 40.16 471 ILE A CA 1
ATOM 3793 C C . ILE A 1 471 ? 8.334 -10.252 -41.605 1.00 40.16 471 ILE A C 1
ATOM 3795 O O . ILE A 1 471 ? 8.795 -11.245 -42.170 1.00 40.16 471 ILE A O 1
ATOM 3799 N N . VAL A 1 472 ? 8.478 -9.022 -42.102 1.00 48.34 472 VAL A N 1
ATOM 3800 C CA . VAL A 1 472 ? 9.267 -8.695 -43.300 1.00 48.34 472 VAL A CA 1
ATOM 3801 C C . VAL A 1 472 ? 10.265 -7.605 -42.931 1.00 48.34 472 VAL A C 1
ATOM 3803 O O . VAL A 1 472 ? 9.875 -6.578 -42.383 1.00 48.34 472 VAL A O 1
ATOM 3806 N N . ILE A 1 473 ? 11.540 -7.846 -43.231 1.00 52.47 473 ILE A N 1
ATOM 3807 C CA . ILE A 1 473 ? 12.666 -6.946 -42.962 1.00 52.47 473 ILE A CA 1
ATOM 3808 C C . ILE A 1 473 ? 13.214 -6.477 -44.315 1.00 52.47 473 ILE A C 1
ATOM 3810 O O . ILE A 1 473 ? 13.282 -7.274 -45.252 1.00 52.47 473 ILE A O 1
ATOM 3814 N N . GLN A 1 474 ? 13.577 -5.199 -44.426 1.00 62.81 474 GLN A N 1
ATOM 3815 C CA . GLN A 1 474 ? 14.146 -4.611 -45.642 1.00 62.81 474 GLN A CA 1
ATOM 3816 C C . GLN A 1 474 ? 15.475 -5.279 -46.021 1.00 62.81 474 GLN A C 1
ATOM 3818 O O . GLN A 1 474 ? 16.300 -5.605 -45.165 1.00 62.81 474 GLN A O 1
ATOM 3823 N N . THR A 1 475 ? 15.695 -5.463 -47.320 1.00 60.53 475 THR A N 1
ATOM 3824 C CA . THR A 1 475 ? 16.919 -6.060 -47.864 1.00 60.53 475 THR A CA 1
ATOM 3825 C C . THR A 1 475 ? 17.971 -4.994 -48.177 1.00 60.53 475 THR A C 1
ATOM 3827 O O . THR A 1 475 ? 17.647 -3.850 -48.495 1.00 60.53 475 THR A O 1
ATOM 3830 N N . LYS A 1 476 ? 19.259 -5.367 -48.135 1.00 58.19 476 LYS A N 1
ATOM 3831 C CA . LYS A 1 476 ? 20.359 -4.443 -48.477 1.00 58.19 476 LYS A CA 1
ATOM 3832 C C . LYS A 1 476 ? 20.241 -3.893 -49.899 1.00 58.19 476 LYS A C 1
ATOM 3834 O O . LYS A 1 476 ? 20.448 -2.703 -50.110 1.00 58.19 476 LYS A O 1
ATOM 3839 N N . GLU A 1 477 ? 19.809 -4.726 -50.842 1.00 62.47 477 GLU A N 1
ATOM 3840 C CA . GLU A 1 477 ? 19.651 -4.314 -52.235 1.00 62.47 477 GLU A CA 1
ATOM 3841 C C . GLU A 1 477 ? 18.601 -3.207 -52.432 1.00 62.47 477 GLU A C 1
ATOM 3843 O O . GLU A 1 477 ? 18.706 -2.426 -53.374 1.00 62.47 477 GLU A O 1
ATOM 3848 N N . GLU A 1 478 ? 17.561 -3.138 -51.593 1.00 63.00 478 GLU A N 1
ATOM 3849 C CA . GLU A 1 478 ? 16.547 -2.071 -51.653 1.00 63.00 478 GLU A CA 1
ATOM 3850 C C . GLU A 1 478 ? 17.109 -0.722 -51.182 1.00 63.00 478 GLU A C 1
ATOM 3852 O O . GLU A 1 478 ? 16.709 0.325 -51.692 1.00 63.00 478 GLU A O 1
ATOM 3857 N N . ILE A 1 479 ? 18.067 -0.753 -50.251 1.00 63.00 479 ILE A N 1
ATOM 3858 C CA . ILE A 1 479 ? 18.786 0.421 -49.740 1.00 63.00 479 ILE A CA 1
ATOM 3859 C C . ILE A 1 479 ? 19.801 0.898 -50.794 1.00 63.00 479 ILE A C 1
ATOM 3861 O O . ILE A 1 479 ? 19.795 2.067 -51.181 1.00 63.00 479 ILE A O 1
ATOM 3865 N N . GLU A 1 480 ? 20.605 -0.018 -51.339 1.00 65.38 480 GLU A N 1
ATOM 3866 C CA . GLU A 1 480 ? 21.634 0.270 -52.352 1.00 65.38 480 GLU A CA 1
ATOM 3867 C C . GLU A 1 480 ? 21.031 0.878 -53.639 1.00 65.38 480 GLU A C 1
ATOM 3869 O O . GLU A 1 480 ? 21.525 1.888 -54.150 1.00 65.38 480 GLU A O 1
ATOM 3874 N N . LYS A 1 481 ? 19.880 0.361 -54.106 1.00 66.00 481 LYS A N 1
ATOM 3875 C CA . LYS A 1 481 ? 19.139 0.885 -55.279 1.00 66.00 481 LYS A CA 1
ATOM 3876 C C . LYS A 1 481 ? 18.590 2.313 -55.094 1.00 66.00 481 LYS A C 1
ATOM 3878 O O . LYS A 1 481 ? 18.157 2.921 -56.081 1.00 66.00 481 LYS A O 1
ATOM 3883 N N . LEU A 1 482 ? 18.578 2.848 -53.868 1.00 61.88 482 LEU A N 1
ATOM 3884 C CA . LEU A 1 482 ? 18.172 4.224 -53.560 1.00 61.88 482 LEU A CA 1
ATOM 3885 C C . LEU A 1 482 ? 19.367 5.178 -53.429 1.00 61.88 482 LEU A C 1
ATOM 3887 O O . LEU A 1 482 ? 19.294 6.283 -53.972 1.00 61.88 482 LEU A O 1
ATOM 3891 N N . SER A 1 483 ? 20.468 4.753 -52.796 1.00 58.50 483 SER A N 1
ATOM 3892 C CA . SER A 1 483 ? 21.672 5.586 -52.632 1.00 58.50 483 SER A CA 1
ATOM 3893 C C . SER A 1 483 ? 22.329 5.967 -53.962 1.00 58.50 483 SER A C 1
ATOM 3895 O O . SER A 1 483 ? 22.829 7.079 -54.103 1.00 58.50 483 SER A O 1
ATOM 3897 N N . GLU A 1 484 ? 22.278 5.097 -54.977 1.00 57.34 484 GLU A N 1
ATOM 3898 C CA . GLU A 1 484 ? 22.824 5.404 -56.311 1.00 57.34 484 GLU A CA 1
ATOM 3899 C C . GLU A 1 484 ? 22.057 6.509 -57.060 1.00 57.34 484 GLU A C 1
ATOM 3901 O O . GLU A 1 484 ? 22.591 7.115 -57.988 1.00 57.34 484 GLU A O 1
ATOM 3906 N N . LYS A 1 485 ? 20.787 6.762 -56.708 1.00 56.16 485 LYS A N 1
ATOM 3907 C CA . LYS A 1 485 ? 19.882 7.602 -57.516 1.00 56.16 485 LYS A CA 1
ATOM 3908 C C . LYS A 1 485 ? 19.636 8.999 -56.967 1.00 56.16 485 LYS A C 1
ATOM 3910 O O . LYS A 1 485 ? 19.153 9.849 -57.718 1.00 56.16 485 LYS A O 1
ATOM 3915 N N . LYS A 1 486 ? 19.919 9.251 -55.687 1.00 57.72 486 LYS A N 1
ATOM 3916 C CA . LYS A 1 486 ? 19.757 10.564 -55.047 1.00 57.72 486 LYS A CA 1
ATOM 3917 C C . LYS A 1 486 ? 20.742 10.721 -53.890 1.00 57.72 486 LYS A C 1
ATOM 3919 O O . LYS A 1 486 ? 20.947 9.786 -53.128 1.00 57.72 486 LYS A O 1
ATOM 3924 N N . GLN A 1 487 ? 21.252 11.938 -53.706 1.00 60.78 487 GLN A N 1
ATOM 3925 C CA . GLN A 1 487 ? 22.005 12.349 -52.514 1.00 60.78 487 GLN A CA 1
ATOM 3926 C C . GLN A 1 487 ? 21.051 12.555 -51.320 1.00 60.78 487 GLN A C 1
ATOM 3928 O O . GLN A 1 487 ? 20.819 13.683 -50.899 1.00 60.78 487 GLN A O 1
ATOM 3933 N N . LEU A 1 488 ? 20.443 11.468 -50.841 1.00 67.12 488 LEU A N 1
ATOM 3934 C CA . LEU A 1 488 ? 19.609 11.438 -49.635 1.00 67.12 488 LEU A CA 1
ATOM 3935 C C . LEU A 1 488 ? 20.438 10.998 -48.424 1.00 67.12 488 LEU A C 1
ATOM 3937 O O . LEU A 1 488 ? 21.415 10.263 -48.579 1.00 67.12 488 LEU A O 1
ATOM 3941 N N . SER A 1 489 ? 20.029 11.399 -47.221 1.00 74.69 489 SER A N 1
ATOM 3942 C CA . SER A 1 489 ? 20.544 10.790 -45.987 1.00 74.69 489 SER A CA 1
ATOM 3943 C C . SER A 1 489 ? 19.921 9.410 -45.726 1.00 74.69 489 SER A C 1
ATOM 3945 O O . SER A 1 489 ? 18.865 9.078 -46.268 1.00 74.69 489 SER A O 1
ATOM 3947 N N . GLU A 1 490 ? 20.539 8.609 -44.853 1.00 69.50 490 GLU A N 1
ATOM 3948 C CA . GLU A 1 490 ? 19.997 7.304 -44.438 1.00 69.50 490 GLU A CA 1
ATOM 3949 C C . GLU A 1 490 ? 18.590 7.440 -43.818 1.00 69.50 490 GLU A C 1
ATOM 3951 O O . GLU A 1 490 ? 17.683 6.680 -44.164 1.00 69.50 490 GLU A O 1
ATOM 3956 N N . ASP A 1 491 ? 18.373 8.471 -42.990 1.00 76.00 491 ASP A N 1
ATOM 3957 C CA . ASP A 1 491 ? 17.063 8.797 -42.409 1.00 76.00 491 ASP A CA 1
ATOM 3958 C C . ASP A 1 491 ? 16.028 9.155 -43.504 1.00 76.00 491 ASP A C 1
ATOM 3960 O O . ASP A 1 491 ? 14.882 8.701 -43.451 1.00 76.00 491 ASP A O 1
ATOM 3964 N N . GLU A 1 492 ? 16.409 9.917 -44.539 1.00 80.38 492 GLU A N 1
ATOM 3965 C CA . GLU A 1 492 ? 15.521 10.218 -45.677 1.00 80.38 492 GLU A CA 1
ATOM 3966 C C . GLU A 1 492 ? 15.199 8.973 -46.516 1.00 80.38 492 GLU A C 1
ATOM 3968 O O . GLU A 1 492 ? 14.056 8.800 -46.945 1.00 80.38 492 GLU A O 1
ATOM 3973 N N . MET A 1 493 ? 16.178 8.091 -46.742 1.00 78.56 493 MET A N 1
ATOM 3974 C CA . MET A 1 493 ? 15.991 6.833 -47.475 1.00 78.56 493 MET A CA 1
ATOM 3975 C C . MET A 1 493 ? 15.020 5.896 -46.745 1.00 78.56 493 MET A C 1
ATOM 3977 O O . MET A 1 493 ? 14.132 5.320 -47.377 1.00 78.56 493 MET A O 1
ATOM 3981 N N . MET A 1 494 ? 15.131 5.789 -45.418 1.00 79.88 494 MET A N 1
ATOM 3982 C CA . MET A 1 494 ? 14.217 4.990 -44.595 1.00 79.88 494 MET A CA 1
ATOM 3983 C C . MET A 1 494 ? 12.788 5.549 -44.604 1.00 79.88 494 MET A C 1
ATOM 3985 O O . MET A 1 494 ? 11.828 4.787 -44.756 1.00 79.88 494 MET A O 1
ATOM 3989 N N . LEU A 1 495 ? 12.627 6.875 -44.519 1.00 86.12 495 LEU A N 1
ATOM 3990 C CA . LEU A 1 495 ? 11.318 7.526 -44.645 1.00 86.12 495 LEU A CA 1
ATOM 3991 C C . LEU A 1 495 ? 10.712 7.348 -46.051 1.00 86.12 495 LEU A C 1
ATOM 3993 O O . LEU A 1 495 ? 9.507 7.123 -46.172 1.00 86.12 495 LEU A O 1
ATOM 3997 N N . GLU A 1 496 ? 11.530 7.381 -47.107 1.00 86.50 496 GLU A N 1
ATOM 3998 C CA . GLU A 1 496 ? 11.107 7.144 -48.494 1.00 86.50 496 GLU A CA 1
ATOM 3999 C C . GLU A 1 496 ? 10.657 5.693 -48.720 1.00 86.50 496 GLU A C 1
ATOM 4001 O O . GLU A 1 496 ? 9.608 5.469 -49.329 1.00 86.50 496 GLU A O 1
ATOM 4006 N N . LEU A 1 497 ? 11.382 4.706 -48.185 1.00 84.19 497 LEU A N 1
ATOM 4007 C CA . LEU A 1 497 ? 10.974 3.296 -48.217 1.00 84.19 497 LEU A CA 1
ATOM 4008 C C . LEU A 1 497 ? 9.642 3.083 -47.484 1.00 84.19 497 LEU A C 1
ATOM 4010 O O . LEU A 1 497 ? 8.710 2.509 -48.052 1.00 84.19 497 LEU A O 1
ATOM 4014 N N . ALA A 1 498 ? 9.516 3.596 -46.256 1.00 88.00 498 ALA A N 1
ATOM 4015 C CA . ALA A 1 498 ? 8.298 3.464 -45.457 1.00 88.00 498 ALA A CA 1
ATOM 4016 C C . ALA A 1 498 ? 7.084 4.143 -46.122 1.00 88.00 498 ALA A C 1
ATOM 4018 O O . ALA A 1 498 ? 6.002 3.555 -46.193 1.00 88.00 498 ALA A O 1
ATOM 4019 N N . TYR A 1 499 ? 7.262 5.352 -46.667 1.00 91.19 499 TYR A N 1
ATOM 4020 C CA . TYR A 1 499 ? 6.215 6.086 -47.384 1.00 91.19 499 TYR A CA 1
ATOM 4021 C C . TYR A 1 499 ? 5.734 5.330 -48.631 1.00 91.19 499 TYR A C 1
ATOM 4023 O O . TYR A 1 499 ? 4.528 5.176 -48.838 1.00 91.19 499 TYR A O 1
ATOM 4031 N N . ASN A 1 500 ? 6.655 4.817 -49.452 1.00 89.38 500 ASN A N 1
ATOM 4032 C CA . ASN A 1 500 ? 6.287 4.105 -50.674 1.00 89.38 500 ASN A CA 1
ATOM 4033 C C . ASN A 1 500 ? 5.653 2.735 -50.376 1.00 89.38 500 ASN A C 1
ATOM 4035 O O . ASN A 1 500 ? 4.636 2.398 -50.988 1.00 89.38 500 ASN A O 1
ATOM 4039 N N . LYS A 1 501 ? 6.152 1.988 -49.379 1.00 87.19 501 LYS A N 1
ATOM 4040 C CA . LYS A 1 501 ? 5.542 0.712 -48.965 1.00 87.19 501 LYS A CA 1
ATOM 4041 C C . LYS A 1 501 ? 4.132 0.896 -48.399 1.00 87.19 501 LYS A C 1
ATOM 4043 O O . LYS A 1 501 ? 3.250 0.084 -48.666 1.00 87.19 501 LYS A O 1
ATOM 4048 N N . ARG A 1 502 ? 3.876 2.007 -47.699 1.00 92.75 502 ARG A N 1
ATOM 4049 C CA . ARG A 1 502 ? 2.530 2.398 -47.253 1.00 92.75 502 ARG A CA 1
ATOM 4050 C C . ARG A 1 502 ? 1.558 2.589 -48.425 1.00 92.75 502 ARG A C 1
ATOM 4052 O O . ARG A 1 502 ? 0.415 2.142 -48.349 1.00 92.75 502 ARG A O 1
ATOM 4059 N N . LEU A 1 503 ? 1.998 3.247 -49.502 1.00 92.50 503 LEU A N 1
ATOM 4060 C CA . LEU A 1 503 ? 1.181 3.457 -50.705 1.00 92.50 503 LEU A CA 1
ATOM 4061 C C . LEU A 1 503 ? 0.930 2.157 -51.482 1.00 92.50 503 LEU A C 1
ATOM 4063 O O . LEU A 1 503 ? -0.147 1.994 -52.051 1.00 92.50 503 LEU A O 1
ATOM 4067 N N . GLU A 1 504 ? 1.894 1.237 -51.495 1.00 91.44 504 GLU A N 1
ATOM 4068 C CA . GLU A 1 504 ? 1.729 -0.109 -52.052 1.00 91.44 504 GLU A CA 1
ATOM 4069 C C . GLU A 1 504 ? 0.663 -0.901 -51.274 1.00 91.44 504 GLU A C 1
ATOM 4071 O O . GLU A 1 504 ? -0.327 -1.335 -51.861 1.00 91.44 504 GLU A O 1
ATOM 4076 N N . LEU A 1 505 ? 0.805 -1.003 -49.946 1.00 89.12 505 LEU A N 1
ATOM 4077 C CA . LEU A 1 505 ? -0.143 -1.710 -49.078 1.00 89.12 505 LEU A CA 1
ATOM 4078 C C . LEU A 1 505 ? -1.562 -1.139 -49.177 1.00 89.12 505 LEU A C 1
ATOM 4080 O O . LEU A 1 505 ? -2.522 -1.903 -49.249 1.00 89.12 505 LEU A O 1
ATOM 4084 N N . LYS A 1 506 ? -1.708 0.193 -49.244 1.00 93.12 506 LYS A N 1
ATOM 4085 C CA . LYS A 1 506 ? -3.029 0.819 -49.382 1.00 93.12 506 LYS A CA 1
ATOM 4086 C C . LYS A 1 506 ? -3.725 0.406 -50.683 1.00 93.12 506 LYS A C 1
ATOM 4088 O O . LYS A 1 506 ? -4.891 0.034 -50.636 1.00 93.12 506 LYS A O 1
ATOM 4093 N N . LYS A 1 507 ? -3.005 0.388 -51.811 1.00 93.44 507 LYS A N 1
ATOM 4094 C CA . LYS A 1 507 ? -3.544 -0.083 -53.101 1.00 93.44 507 LYS A CA 1
ATOM 4095 C C . LYS A 1 507 ? -3.935 -1.561 -53.068 1.00 93.44 507 LYS A C 1
ATOM 4097 O O . LYS A 1 507 ? -4.912 -1.939 -53.705 1.00 93.44 507 LYS A O 1
ATOM 4102 N N . ILE A 1 508 ? -3.187 -2.388 -52.333 1.00 91.25 508 ILE A N 1
ATOM 4103 C CA . ILE A 1 508 ? -3.503 -3.812 -52.162 1.00 91.25 508 ILE A CA 1
ATOM 4104 C C . ILE A 1 508 ? -4.817 -3.965 -51.384 1.00 91.25 508 ILE A C 1
ATOM 4106 O O . ILE A 1 508 ? -5.722 -4.634 -51.879 1.00 91.25 508 ILE A O 1
ATOM 4110 N N . TYR A 1 509 ? -4.985 -3.287 -50.243 1.00 91.12 509 TYR A N 1
ATOM 4111 C CA . TYR A 1 509 ? -6.245 -3.320 -49.486 1.00 91.12 509 TYR A CA 1
ATOM 4112 C C . TYR A 1 509 ? -7.429 -2.739 -50.277 1.00 91.12 509 TYR A C 1
ATOM 4114 O O . TYR A 1 509 ? -8.487 -3.364 -50.319 1.00 91.12 509 TYR A O 1
ATOM 4122 N N . GLU A 1 510 ? -7.231 -1.631 -51.002 1.00 91.88 510 GLU A N 1
ATOM 4123 C CA . GLU A 1 510 ? -8.229 -1.069 -51.925 1.00 91.88 510 GLU A CA 1
ATOM 4124 C C . GLU A 1 510 ? -8.639 -2.079 -53.017 1.00 91.88 510 GLU A C 1
ATOM 4126 O O . GLU A 1 510 ? -9.827 -2.228 -53.297 1.00 91.88 510 GLU A O 1
ATOM 4131 N N . SER A 1 511 ? -7.689 -2.825 -53.597 1.00 92.44 511 SER A N 1
ATOM 4132 C CA . SER A 1 511 ? -7.977 -3.851 -54.617 1.00 92.44 511 SER A CA 1
ATOM 4133 C C . SER A 1 511 ? -8.646 -5.120 -54.070 1.00 92.44 511 SER A C 1
ATOM 4135 O O . SER A 1 511 ? -9.325 -5.821 -54.816 1.00 92.44 511 SER A O 1
ATOM 4137 N N . LEU A 1 512 ? -8.488 -5.394 -52.771 1.00 90.81 512 LEU A N 1
ATOM 4138 C CA . LEU A 1 512 ? -9.145 -6.491 -52.053 1.00 90.81 512 LEU A CA 1
ATOM 4139 C C . LEU A 1 512 ? -10.507 -6.085 -51.457 1.00 90.81 512 LEU A C 1
ATOM 4141 O O . LEU A 1 512 ? -11.181 -6.921 -50.860 1.00 90.81 512 LEU A O 1
ATOM 4145 N N . GLY A 1 513 ? -10.922 -4.819 -51.602 1.00 90.44 513 GLY A N 1
ATOM 4146 C CA . GLY A 1 513 ? -12.173 -4.301 -51.038 1.00 90.44 513 GLY A CA 1
ATOM 4147 C C . GLY A 1 513 ? -12.155 -4.121 -49.515 1.00 90.44 513 GLY A C 1
ATOM 4148 O O . GLY A 1 513 ? -13.215 -4.114 -48.890 1.00 90.44 513 GLY A O 1
ATOM 4149 N N . LEU A 1 514 ? -10.971 -3.995 -48.908 1.00 86.19 514 LEU A N 1
ATOM 4150 C CA . LEU A 1 514 ? -10.784 -3.878 -47.462 1.00 86.19 514 LEU A CA 1
ATOM 4151 C C . LEU A 1 514 ? -10.631 -2.407 -47.044 1.00 86.19 514 LEU A C 1
ATOM 4153 O O . LEU A 1 514 ? -9.710 -1.722 -47.490 1.00 86.19 514 LEU A O 1
ATOM 4157 N N . ASP A 1 515 ? -11.499 -1.934 -46.145 1.00 90.12 515 ASP A N 1
ATOM 4158 C CA . ASP A 1 515 ? -11.430 -0.584 -45.560 1.00 90.12 515 ASP A CA 1
ATOM 4159 C C . ASP A 1 515 ? -10.334 -0.508 -44.480 1.00 90.12 515 ASP A C 1
ATOM 4161 O O . ASP A 1 515 ? -10.597 -0.528 -43.276 1.00 90.12 515 ASP A O 1
ATOM 4165 N N . ILE A 1 516 ? -9.075 -0.516 -44.933 1.00 91.00 516 ILE A N 1
ATOM 4166 C CA . ILE A 1 516 ? -7.873 -0.485 -44.092 1.00 91.00 516 ILE A CA 1
ATOM 4167 C C . ILE A 1 516 ? -6.949 0.644 -44.566 1.00 91.00 516 ILE A C 1
ATOM 4169 O O . ILE A 1 516 ? -6.443 0.629 -45.691 1.00 91.00 516 ILE A O 1
ATOM 4173 N N . ASN A 1 517 ? -6.670 1.610 -43.690 1.00 91.88 517 ASN A N 1
ATOM 4174 C CA . ASN A 1 517 ? -5.686 2.665 -43.912 1.00 91.88 517 ASN A CA 1
ATOM 4175 C C . ASN A 1 517 ? -4.363 2.293 -43.206 1.00 91.88 517 ASN A C 1
ATOM 4177 O O . ASN A 1 517 ? -4.308 2.323 -41.980 1.00 91.88 517 ASN A O 1
ATOM 4181 N N . PRO A 1 518 ? -3.270 1.960 -43.925 1.00 92.56 518 PRO A N 1
ATOM 4182 C CA . PRO A 1 518 ? -2.051 1.478 -43.273 1.00 92.56 518 PRO A CA 1
ATOM 4183 C C . PRO A 1 518 ? -1.386 2.562 -42.411 1.00 92.56 518 PRO A C 1
ATOM 4185 O O . PRO A 1 518 ? -1.047 3.634 -42.918 1.00 92.56 518 PRO A O 1
ATOM 4188 N N . LEU A 1 519 ? -1.145 2.288 -41.130 1.00 92.81 519 LEU A N 1
ATOM 4189 C CA . LEU A 1 519 ? -0.395 3.176 -40.239 1.00 92.81 519 LEU A CA 1
ATOM 4190 C C . LEU A 1 519 ? 1.111 2.887 -40.335 1.00 92.81 519 LEU A C 1
ATOM 4192 O O . LEU A 1 519 ? 1.535 1.742 -40.199 1.00 92.81 519 LEU A O 1
ATOM 4196 N N . VAL A 1 520 ? 1.932 3.922 -40.534 1.00 93.31 520 VAL A N 1
ATOM 4197 C CA . VAL A 1 520 ? 3.400 3.812 -40.448 1.00 93.31 520 VAL A CA 1
ATOM 4198 C C . VAL A 1 520 ? 3.880 4.269 -39.075 1.00 93.31 520 VAL A C 1
ATOM 4200 O O . VAL A 1 520 ? 3.609 5.392 -38.651 1.00 93.31 520 VAL A O 1
ATOM 4203 N N . LEU A 1 521 ? 4.629 3.404 -38.398 1.00 90.44 521 LEU A N 1
ATOM 4204 C CA . LEU A 1 521 ? 5.215 3.660 -37.087 1.00 90.44 521 LEU A CA 1
ATOM 4205 C C . LEU A 1 521 ? 6.656 4.166 -37.255 1.00 90.44 521 LEU A C 1
ATOM 4207 O O . LEU A 1 521 ? 7.510 3.439 -37.752 1.00 90.44 521 LEU A O 1
ATOM 4211 N N . ILE A 1 522 ? 6.924 5.407 -36.838 1.00 89.44 522 ILE A N 1
ATOM 4212 C CA . ILE A 1 522 ? 8.248 6.044 -36.879 1.00 89.44 522 ILE A CA 1
ATOM 4213 C C . ILE A 1 522 ? 8.770 6.174 -35.444 1.00 89.44 522 ILE A C 1
ATOM 4215 O O . ILE A 1 522 ? 8.356 7.069 -34.702 1.00 89.44 522 ILE A O 1
ATOM 4219 N N . GLN A 1 523 ? 9.674 5.276 -35.050 1.00 84.81 523 GLN A N 1
ATOM 4220 C CA . GLN A 1 523 ? 10.346 5.365 -33.756 1.00 84.81 523 GLN A CA 1
ATOM 4221 C C . GLN A 1 523 ? 11.530 6.336 -33.842 1.00 84.81 523 GLN A C 1
ATOM 4223 O O . GLN A 1 523 ? 12.370 6.211 -34.731 1.00 84.81 523 GLN A O 1
ATOM 4228 N N . LEU A 1 524 ? 11.624 7.278 -32.903 1.00 82.50 524 LEU A N 1
ATOM 4229 C CA . LEU A 1 524 ? 12.825 8.093 -32.714 1.00 82.50 524 LEU A CA 1
ATOM 4230 C C . LEU A 1 524 ? 13.879 7.308 -31.901 1.00 82.50 524 LEU A C 1
ATOM 4232 O O . LEU A 1 524 ? 13.506 6.579 -30.973 1.00 82.50 524 LEU A O 1
ATOM 4236 N N . PRO A 1 525 ? 15.184 7.440 -32.214 1.00 70.88 525 PRO A N 1
ATOM 4237 C CA . PRO A 1 525 ? 16.244 6.731 -31.499 1.00 70.88 525 PRO A CA 1
ATOM 4238 C C . PRO A 1 525 ? 16.240 7.054 -29.998 1.00 70.88 525 PRO A C 1
ATOM 4240 O O . PRO A 1 525 ? 15.801 8.117 -29.559 1.00 70.88 525 PRO A O 1
ATOM 4243 N N . SER A 1 526 ? 16.688 6.089 -29.195 1.00 56.06 526 SER A N 1
ATOM 4244 C CA . SER A 1 526 ? 16.498 6.068 -27.737 1.00 56.06 526 SER A CA 1
ATOM 4245 C C . SER A 1 526 ? 17.820 6.130 -26.962 1.00 56.06 526 SER A C 1
ATOM 4247 O O . SER A 1 526 ? 17.979 5.463 -25.940 1.00 56.06 526 SER A O 1
ATOM 4249 N N . ASP A 1 527 ? 18.772 6.932 -27.440 1.00 48.12 527 ASP A N 1
ATOM 4250 C CA . ASP A 1 527 ? 20.073 7.084 -26.789 1.00 48.12 527 ASP A CA 1
ATOM 4251 C C . ASP A 1 527 ? 19.953 7.891 -25.490 1.00 48.12 527 ASP A C 1
ATOM 4253 O O . ASP A 1 527 ? 19.540 9.051 -25.464 1.00 48.12 527 ASP A O 1
ATOM 4257 N N . PHE A 1 528 ? 20.352 7.260 -24.383 1.00 46.19 528 PHE A N 1
ATOM 4258 C CA . PHE A 1 528 ? 20.079 7.672 -22.996 1.00 46.19 528 PHE A CA 1
ATOM 4259 C C . PHE A 1 528 ? 20.729 9.001 -22.535 1.00 46.19 528 PHE A C 1
ATOM 4261 O O . PHE A 1 528 ? 20.746 9.284 -21.335 1.00 46.19 528 PHE A O 1
ATOM 4268 N N . LYS A 1 529 ? 21.292 9.810 -23.445 1.00 45.56 529 LYS A N 1
ATOM 4269 C CA . LYS A 1 529 ? 21.967 11.091 -23.148 1.00 45.56 529 LYS A CA 1
ATOM 4270 C C . LYS A 1 529 ? 21.771 12.207 -24.192 1.00 45.56 529 LYS A C 1
ATOM 4272 O O . LYS A 1 529 ? 22.423 13.244 -24.062 1.00 45.56 529 LYS A O 1
ATOM 4277 N N . GLU A 1 530 ? 20.915 12.052 -25.207 1.00 49.66 530 GLU A N 1
ATOM 4278 C CA . GLU A 1 530 ? 20.618 13.177 -26.114 1.00 49.66 530 GLU A CA 1
ATOM 4279 C C . GLU A 1 530 ? 19.832 14.293 -25.388 1.00 49.66 530 GLU A C 1
ATOM 4281 O O . GLU A 1 530 ? 18.977 14.033 -24.541 1.00 49.66 530 GLU A O 1
ATOM 4286 N N . LYS A 1 531 ? 20.143 15.559 -25.704 1.00 54.47 531 LYS A N 1
ATOM 4287 C CA . LYS A 1 531 ? 19.416 16.735 -25.190 1.00 54.47 531 LYS A CA 1
ATOM 4288 C C . LYS A 1 531 ? 18.059 16.886 -25.886 1.00 54.47 531 LYS A C 1
ATOM 4290 O O . LYS A 1 531 ? 17.938 16.540 -27.060 1.00 54.47 531 LYS A O 1
ATOM 4295 N N . GLU A 1 532 ? 17.103 17.547 -25.230 1.00 58.62 532 GLU A N 1
ATOM 4296 C CA . GLU A 1 532 ? 15.778 17.867 -25.802 1.00 58.62 532 GLU A CA 1
ATOM 4297 C C . GLU A 1 532 ? 15.854 18.621 -27.151 1.00 58.62 532 GLU A C 1
ATOM 4299 O O . GLU A 1 532 ? 14.995 18.433 -28.014 1.00 58.62 532 GLU A O 1
ATOM 4304 N N . GLU A 1 533 ? 16.911 19.411 -27.384 1.00 56.12 533 GLU A N 1
ATOM 4305 C CA . GLU A 1 533 ? 17.195 20.056 -28.680 1.00 56.12 533 GLU A CA 1
ATOM 4306 C C . GLU A 1 533 ? 17.337 19.043 -29.835 1.00 56.12 533 GLU A C 1
ATOM 4308 O O . GLU A 1 533 ? 16.839 19.282 -30.932 1.00 56.12 533 GLU A O 1
ATOM 4313 N N . ILE A 1 534 ? 17.994 17.900 -29.607 1.00 59.62 534 ILE A N 1
ATOM 4314 C CA . ILE A 1 534 ? 18.282 16.905 -30.656 1.00 59.62 534 ILE A CA 1
ATOM 4315 C C . ILE A 1 534 ? 17.021 16.096 -30.985 1.00 59.62 534 ILE A C 1
ATOM 4317 O O . ILE A 1 534 ? 16.706 15.889 -32.158 1.00 59.62 534 ILE A O 1
ATOM 4321 N N . GLU A 1 535 ? 16.249 15.719 -29.963 1.00 58.97 535 GLU A N 1
ATOM 4322 C CA . GLU A 1 535 ? 14.939 15.078 -30.126 1.00 58.97 535 GLU A CA 1
ATOM 4323 C C . GLU A 1 535 ? 13.963 15.979 -30.897 1.00 58.97 535 GLU A C 1
ATOM 4325 O O . GLU A 1 535 ? 13.293 15.516 -31.823 1.00 58.97 535 GLU A O 1
ATOM 4330 N N . THR A 1 536 ? 13.946 17.277 -30.575 1.00 64.44 536 THR A N 1
ATOM 4331 C CA . THR A 1 536 ? 13.163 18.287 -31.303 1.00 64.44 536 THR A CA 1
ATOM 4332 C C . THR A 1 536 ? 13.602 18.365 -32.767 1.00 64.44 536 THR A C 1
ATOM 4334 O O . THR A 1 536 ? 12.765 18.240 -33.660 1.00 64.44 536 THR A O 1
ATOM 4337 N N . ASN A 1 537 ? 14.909 18.457 -33.035 1.00 76.94 537 ASN A N 1
ATOM 4338 C CA . ASN A 1 537 ? 15.446 18.521 -34.397 1.00 76.94 537 ASN A CA 1
ATOM 4339 C C . ASN A 1 537 ? 15.099 17.277 -35.239 1.00 76.94 537 ASN A C 1
ATOM 4341 O O . ASN A 1 537 ? 14.660 17.423 -36.381 1.00 76.94 537 ASN A O 1
ATOM 4345 N N . ARG A 1 538 ? 15.238 16.053 -34.699 1.00 80.56 538 ARG A N 1
ATOM 4346 C CA . ARG A 1 538 ? 14.874 14.816 -35.426 1.00 80.56 538 ARG A CA 1
ATOM 4347 C C . ARG A 1 538 ? 13.368 14.730 -35.692 1.00 80.56 538 ARG A C 1
ATOM 4349 O O . ARG A 1 538 ? 12.959 14.395 -36.804 1.00 80.56 538 ARG A O 1
ATOM 4356 N N . LYS A 1 539 ? 12.535 15.070 -34.704 1.00 86.88 539 LYS A N 1
ATOM 4357 C CA . LYS A 1 539 ? 11.072 15.144 -34.853 1.00 86.88 539 LYS A CA 1
ATOM 4358 C C . LYS A 1 539 ? 10.677 16.137 -35.955 1.00 86.88 539 LYS A C 1
ATOM 4360 O O . LYS A 1 539 ? 9.874 15.798 -36.826 1.00 86.88 539 LYS A O 1
ATOM 4365 N N . ASP A 1 540 ? 11.240 17.342 -35.938 1.00 87.00 540 ASP A N 1
ATOM 4366 C CA . ASP A 1 540 ? 10.889 18.402 -36.886 1.00 87.00 540 ASP A CA 1
ATOM 4367 C C . ASP A 1 540 ? 11.428 18.126 -38.301 1.00 87.00 540 ASP A C 1
ATOM 4369 O O . ASP A 1 540 ? 10.776 18.493 -39.283 1.00 87.00 540 ASP A O 1
ATOM 4373 N N . PHE A 1 541 ? 12.535 17.387 -38.432 1.00 89.19 541 PHE A N 1
ATOM 4374 C CA . PHE A 1 541 ? 12.984 16.800 -39.698 1.00 89.19 541 PHE A CA 1
ATOM 4375 C C . PHE A 1 541 ? 11.945 15.812 -40.269 1.00 89.19 541 PHE A C 1
ATOM 4377 O O . PHE A 1 541 ? 11.496 15.996 -41.403 1.00 89.19 541 PHE A O 1
ATOM 4384 N N . VAL A 1 542 ? 11.470 14.835 -39.479 1.00 90.44 542 VAL A N 1
ATOM 4385 C CA . VAL A 1 542 ? 10.426 13.879 -39.916 1.00 90.44 542 VAL A CA 1
ATOM 4386 C C . VAL A 1 542 ? 9.137 14.610 -40.313 1.00 90.44 542 VAL A C 1
ATOM 4388 O O . VAL A 1 542 ? 8.553 14.330 -41.363 1.00 90.44 542 VAL A O 1
ATOM 4391 N N . LEU A 1 543 ? 8.697 15.588 -39.514 1.00 91.44 543 LEU A N 1
ATOM 4392 C CA . LEU A 1 543 ? 7.515 16.400 -39.825 1.00 91.44 543 LEU A CA 1
ATOM 4393 C C . LEU A 1 543 ? 7.697 17.235 -41.101 1.00 91.44 543 LEU A C 1
ATOM 4395 O O . LEU A 1 543 ? 6.747 17.381 -41.873 1.00 91.44 543 LEU A O 1
ATOM 4399 N N . SER A 1 544 ? 8.902 17.751 -41.355 1.00 90.56 544 SER A N 1
ATOM 4400 C CA . SER A 1 544 ? 9.226 18.503 -42.573 1.00 90.56 544 SER A CA 1
ATOM 4401 C C . SER A 1 544 ? 9.217 17.610 -43.815 1.00 90.56 544 SER A C 1
ATOM 4403 O O . SER A 1 544 ? 8.620 17.989 -44.825 1.00 90.56 544 SER A O 1
ATOM 4405 N N . TYR A 1 545 ? 9.776 16.400 -43.723 1.00 92.56 545 TYR A N 1
ATOM 4406 C CA . TYR A 1 545 ? 9.722 15.392 -44.783 1.00 92.56 545 TYR A CA 1
ATOM 4407 C C . TYR A 1 545 ? 8.272 15.000 -45.122 1.00 92.56 545 TYR A C 1
ATOM 4409 O O . TYR A 1 545 ? 7.846 15.088 -46.276 1.00 92.56 545 TYR A O 1
ATOM 4417 N N . LEU A 1 546 ? 7.466 14.640 -44.114 1.00 93.38 546 LEU A N 1
ATOM 4418 C CA . LEU A 1 546 ? 6.062 14.257 -44.317 1.00 93.38 546 LEU A CA 1
ATOM 4419 C C . LEU A 1 546 ? 5.225 15.414 -44.894 1.00 93.38 546 LEU A C 1
ATOM 4421 O O . LEU A 1 546 ? 4.391 15.199 -45.776 1.00 93.38 546 LEU A O 1
ATOM 44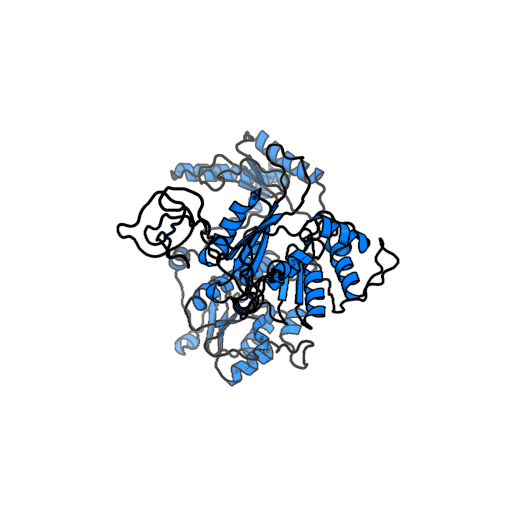25 N N . LYS A 1 547 ? 5.493 16.655 -44.468 1.00 92.69 547 LYS A N 1
ATOM 4426 C CA . LYS A 1 547 ? 4.884 17.869 -45.032 1.00 92.69 547 LYS A CA 1
ATOM 4427 C C . LYS A 1 547 ? 5.277 18.084 -46.500 1.00 92.69 547 LYS A C 1
ATOM 4429 O O . LYS A 1 547 ? 4.409 18.426 -47.301 1.00 92.69 547 LYS A O 1
ATOM 4434 N N . ALA A 1 548 ? 6.537 17.850 -46.876 1.00 90.88 548 ALA A N 1
ATOM 4435 C CA . ALA A 1 548 ? 6.990 17.914 -48.271 1.00 90.88 548 ALA A CA 1
ATOM 4436 C C . ALA A 1 548 ? 6.331 16.832 -49.152 1.00 90.88 548 ALA A C 1
ATOM 4438 O O . ALA A 1 548 ? 6.039 17.076 -50.320 1.00 90.88 548 ALA A O 1
ATOM 4439 N N . LYS A 1 549 ? 5.997 15.672 -48.571 1.00 91.69 549 LYS A N 1
ATOM 4440 C CA . LYS A 1 549 ? 5.171 14.615 -49.185 1.00 91.69 549 LYS A CA 1
ATOM 4441 C C . LYS A 1 549 ? 3.655 14.893 -49.172 1.00 91.69 549 LYS A C 1
ATOM 4443 O O . LYS A 1 549 ? 2.871 14.012 -49.526 1.00 91.69 549 LYS A O 1
ATOM 4448 N N . GLY A 1 550 ? 3.224 16.088 -48.758 1.00 92.00 550 GLY A N 1
ATOM 4449 C CA . GLY A 1 550 ? 1.820 16.516 -48.765 1.00 92.00 550 GLY A CA 1
ATOM 4450 C C . GLY A 1 550 ? 0.942 15.943 -47.643 1.00 92.00 550 GLY A C 1
ATOM 4451 O O . GLY A 1 550 ? -0.277 16.130 -47.677 1.00 92.00 550 GLY A O 1
ATOM 4452 N N . VAL A 1 551 ? 1.523 15.263 -46.648 1.00 93.44 551 VAL A N 1
ATOM 4453 C CA . VAL A 1 551 ? 0.787 14.712 -45.497 1.00 93.44 551 VAL A CA 1
ATOM 4454 C C . VAL A 1 551 ? 0.333 15.854 -44.584 1.00 93.44 551 VAL A C 1
ATOM 4456 O O . VAL A 1 551 ? 1.117 16.742 -44.242 1.00 93.44 551 VAL A O 1
ATOM 4459 N N . LYS A 1 552 ? -0.941 15.863 -44.174 1.00 93.44 552 LYS A N 1
ATOM 4460 C CA . LYS A 1 552 ? -1.499 16.960 -43.361 1.00 93.44 552 LYS A CA 1
ATOM 4461 C C . LYS A 1 552 ? -1.255 16.713 -41.872 1.00 93.44 552 LYS A C 1
ATOM 4463 O O . LYS A 1 552 ? -1.271 15.576 -41.424 1.00 93.44 552 LYS A O 1
ATOM 4468 N N . LYS A 1 553 ? -1.139 17.772 -41.057 1.00 89.88 553 LYS A N 1
ATOM 4469 C CA . LYS A 1 553 ? -0.874 17.641 -39.603 1.00 89.88 553 LYS A CA 1
ATOM 4470 C C . LYS A 1 553 ? -1.893 16.757 -38.854 1.00 89.88 553 LYS A C 1
ATOM 4472 O O . LYS A 1 553 ? -1.522 16.095 -37.899 1.00 89.88 553 LYS A O 1
ATOM 4477 N N . ARG A 1 554 ? -3.155 16.716 -39.299 1.00 91.25 554 ARG A N 1
ATOM 4478 C CA . ARG A 1 554 ? -4.222 15.848 -38.744 1.00 91.25 554 ARG A CA 1
ATOM 4479 C C . ARG A 1 554 ? -4.095 14.359 -39.118 1.00 91.25 554 ARG A C 1
ATOM 4481 O O . ARG A 1 554 ? -4.848 13.540 -38.620 1.00 91.25 554 ARG A O 1
ATOM 4488 N N . GLU A 1 555 ? -3.214 14.045 -40.064 1.00 93.38 555 GLU A N 1
ATOM 4489 C CA . GLU A 1 555 ? -2.935 12.704 -40.592 1.00 93.38 555 GLU A CA 1
ATOM 4490 C C . GLU A 1 555 ? -1.611 12.157 -40.000 1.00 93.38 555 GLU A C 1
ATOM 4492 O O . GLU A 1 555 ? -1.092 11.142 -40.463 1.00 93.38 555 GLU A O 1
ATOM 4497 N N . ILE A 1 556 ? -1.054 12.833 -38.985 1.00 95.38 556 ILE A N 1
ATOM 4498 C CA . ILE A 1 556 ? 0.170 12.463 -38.264 1.00 95.38 556 ILE A CA 1
ATOM 4499 C C . ILE A 1 556 ? -0.140 12.467 -36.765 1.00 95.38 556 ILE A C 1
ATOM 4501 O O . ILE A 1 556 ? -0.574 13.488 -36.233 1.00 95.38 556 ILE A O 1
ATOM 4505 N N . ALA A 1 557 ? 0.096 11.351 -36.087 1.00 94.69 557 ALA A N 1
ATOM 4506 C CA . ALA A 1 557 ? 0.020 11.243 -34.637 1.00 94.69 557 ALA A CA 1
ATOM 4507 C C . ALA A 1 557 ? 1.394 11.437 -33.987 1.00 94.69 557 ALA A C 1
ATOM 4509 O O . ALA A 1 557 ? 2.434 11.139 -34.580 1.00 94.69 557 ALA A O 1
ATOM 4510 N N . ILE A 1 558 ? 1.396 11.921 -32.746 1.00 91.62 558 ILE A N 1
ATOM 4511 C CA . ILE A 1 558 ? 2.606 12.083 -31.933 1.00 91.62 558 ILE A CA 1
ATOM 4512 C C . ILE A 1 558 ? 2.346 11.438 -30.574 1.00 91.62 558 ILE A C 1
ATOM 4514 O O . ILE A 1 558 ? 1.342 11.748 -29.933 1.00 91.62 558 ILE A O 1
ATOM 4518 N N . TRP A 1 559 ? 3.257 10.572 -30.131 1.00 87.62 559 TRP A N 1
ATOM 4519 C CA . TRP A 1 559 ? 3.268 9.970 -28.799 1.00 87.62 559 TRP A CA 1
ATOM 4520 C C . TRP A 1 559 ? 4.678 10.052 -28.198 1.00 87.62 559 TRP A C 1
ATOM 4522 O O . TRP A 1 559 ? 5.457 9.096 -28.189 1.00 87.62 559 TRP A O 1
ATOM 4532 N N . LEU A 1 560 ? 4.985 11.224 -27.649 1.00 83.12 560 LEU A N 1
ATOM 4533 C CA . LEU A 1 560 ? 6.186 11.490 -26.859 1.00 83.12 560 LEU A CA 1
ATOM 4534 C C . LEU A 1 560 ? 5.802 11.642 -25.374 1.00 83.12 560 LEU A C 1
ATOM 4536 O O . LEU A 1 560 ? 4.630 11.519 -25.002 1.00 83.12 560 LEU A O 1
ATOM 4540 N N . SER A 1 561 ? 6.780 11.873 -24.494 1.00 71.75 561 SER A N 1
ATOM 4541 C CA . SER A 1 561 ? 6.515 12.115 -23.065 1.00 71.75 561 SER A CA 1
ATOM 4542 C C . SER A 1 561 ? 5.772 13.433 -22.836 1.00 71.75 561 SER A C 1
ATOM 4544 O O . SER A 1 561 ? 4.834 13.482 -22.043 1.00 71.75 561 SER A O 1
ATOM 4546 N N . ASN A 1 562 ? 6.176 14.473 -23.571 1.00 71.62 562 ASN A N 1
ATOM 4547 C CA . ASN A 1 562 ? 5.759 15.860 -23.356 1.00 71.62 562 ASN A CA 1
ATOM 4548 C C . ASN A 1 562 ? 4.649 16.301 -24.338 1.00 71.62 562 ASN A C 1
ATOM 4550 O O . ASN A 1 562 ? 4.063 17.366 -24.168 1.00 71.62 562 ASN A O 1
ATOM 4554 N N . GLU A 1 563 ? 4.347 15.494 -25.363 1.00 80.62 563 GLU A N 1
ATOM 4555 C CA . GLU A 1 563 ? 3.383 15.810 -26.423 1.00 80.62 563 GLU A CA 1
ATOM 4556 C C . GLU A 1 563 ? 2.625 14.553 -26.868 1.00 80.62 563 GLU A C 1
ATOM 4558 O O . GLU A 1 563 ? 3.227 13.529 -27.202 1.00 80.62 563 GLU A O 1
ATOM 4563 N N . LYS A 1 564 ? 1.291 14.650 -26.901 1.00 88.75 564 LYS A N 1
ATOM 4564 C CA . LYS A 1 564 ? 0.389 13.611 -27.410 1.00 88.75 564 LYS A CA 1
ATOM 4565 C C . LYS A 1 564 ? -0.680 14.246 -28.290 1.00 88.75 564 LYS A C 1
ATOM 4567 O O . LYS A 1 564 ? -1.409 15.111 -27.813 1.00 88.75 564 LYS A O 1
ATOM 4572 N N . THR A 1 565 ? -0.763 13.851 -29.560 1.00 90.69 565 THR A N 1
ATOM 4573 C CA . THR A 1 565 ? -1.739 14.409 -30.515 1.00 90.69 565 THR A CA 1
ATOM 4574 C C . THR A 1 565 ? -2.238 13.356 -31.502 1.00 90.69 565 THR A C 1
ATOM 4576 O O . THR A 1 565 ? -1.479 12.473 -31.898 1.00 90.69 565 THR A O 1
ATOM 4579 N N . ASN A 1 566 ? -3.509 13.482 -31.906 1.00 88.25 566 ASN A N 1
ATOM 4580 C CA . ASN A 1 566 ? -4.194 12.627 -32.887 1.00 88.25 566 ASN A CA 1
ATOM 4581 C C . ASN A 1 566 ? -4.113 11.116 -32.567 1.00 88.25 566 ASN A C 1
ATOM 4583 O O . ASN A 1 566 ? -3.889 10.310 -33.462 1.00 88.25 566 ASN A O 1
ATOM 4587 N N . LEU A 1 567 ? -4.262 10.738 -31.291 1.00 87.62 567 LEU A N 1
ATOM 4588 C CA . LEU A 1 567 ? -4.211 9.337 -30.834 1.00 87.62 567 LEU A CA 1
ATOM 4589 C C . LEU A 1 567 ? -5.596 8.683 -30.696 1.00 87.62 567 LEU A C 1
ATOM 4591 O O . LEU A 1 567 ? -5.677 7.492 -30.415 1.00 87.62 567 LEU A O 1
ATOM 4595 N N . ASP A 1 568 ? -6.677 9.447 -30.857 1.00 84.69 568 ASP A N 1
ATOM 4596 C CA . ASP A 1 568 ? -8.036 8.956 -30.634 1.00 84.69 568 ASP A CA 1
ATOM 4597 C C . ASP A 1 568 ? -8.425 7.916 -31.700 1.00 84.69 568 ASP A C 1
ATOM 4599 O O . ASP A 1 568 ? -8.382 8.196 -32.902 1.00 84.69 568 ASP A O 1
ATOM 4603 N N . SER A 1 569 ? -8.819 6.720 -31.244 1.00 86.44 569 SER A N 1
ATOM 4604 C CA . SER A 1 569 ? -9.221 5.581 -32.091 1.00 86.44 569 SER A CA 1
ATOM 4605 C C . SER A 1 569 ? -8.160 5.143 -33.117 1.00 86.44 569 SER A C 1
ATOM 4607 O O . SER A 1 569 ? -8.499 4.645 -34.190 1.00 86.44 569 SER A O 1
ATOM 4609 N N . ILE A 1 570 ? -6.870 5.372 -32.841 1.00 85.00 570 ILE A N 1
ATOM 4610 C CA . ILE A 1 570 ? -5.752 5.064 -33.755 1.00 85.00 570 ILE A CA 1
ATOM 4611 C C . ILE A 1 570 ? -5.595 3.556 -34.040 1.00 85.00 570 ILE A C 1
ATOM 4613 O O . ILE A 1 570 ? -4.944 3.172 -35.009 1.00 85.00 570 ILE A O 1
ATOM 4617 N N . GLU A 1 571 ? -6.218 2.713 -33.218 1.00 80.75 571 GLU A N 1
ATOM 4618 C CA . GLU A 1 571 ? -6.365 1.268 -33.386 1.00 80.75 571 GLU A CA 1
ATOM 4619 C C . GLU A 1 571 ? -7.447 0.844 -34.404 1.00 80.75 571 GLU A C 1
ATOM 4621 O O . GLU A 1 571 ? -7.500 -0.327 -34.779 1.00 80.75 571 GLU A O 1
ATOM 4626 N N . GLU A 1 572 ? -8.313 1.755 -34.866 1.00 85.31 572 GLU A N 1
ATOM 4627 C CA . GLU A 1 572 ? -9.359 1.441 -35.847 1.00 85.31 572 GLU A CA 1
ATOM 4628 C C . GLU A 1 572 ? -8.788 1.305 -37.268 1.00 85.31 572 GLU A C 1
ATOM 4630 O O . GLU A 1 572 ? -8.097 2.195 -37.767 1.00 85.31 572 GLU A O 1
ATOM 4635 N N . ASN A 1 573 ? -9.147 0.218 -37.965 1.00 87.62 573 ASN A N 1
ATOM 4636 C CA . ASN A 1 573 ? -8.646 -0.117 -39.308 1.00 87.62 573 ASN A CA 1
ATOM 4637 C C . ASN A 1 573 ? -8.725 1.037 -40.325 1.00 87.62 573 ASN A C 1
ATOM 4639 O O . ASN A 1 573 ? -7.840 1.165 -41.169 1.00 87.62 573 ASN A O 1
ATOM 4643 N N . ASN A 1 574 ? -9.765 1.872 -40.260 1.00 87.88 574 ASN A N 1
ATOM 4644 C CA . ASN A 1 574 ? -10.015 2.976 -41.190 1.00 87.88 574 ASN A CA 1
ATOM 4645 C C . ASN A 1 574 ? -9.724 4.369 -40.591 1.00 87.88 574 ASN A C 1
ATOM 4647 O O . ASN A 1 574 ? -10.169 5.392 -41.128 1.00 87.88 574 ASN A O 1
ATOM 4651 N N . ASN A 1 575 ? -8.935 4.436 -39.508 1.00 92.38 575 ASN A N 1
ATOM 4652 C CA . ASN A 1 575 ? -8.495 5.701 -38.924 1.00 92.38 575 ASN A CA 1
ATOM 4653 C C . ASN A 1 575 ? -7.731 6.563 -39.955 1.00 92.38 575 ASN A C 1
ATOM 4655 O O . ASN A 1 575 ? -6.996 6.075 -40.814 1.00 92.38 575 ASN A O 1
ATOM 4659 N N . LYS A 1 576 ? -7.903 7.887 -39.874 1.00 91.62 576 LYS A N 1
ATOM 4660 C CA . LYS A 1 576 ? -7.364 8.867 -40.837 1.00 91.62 576 LYS A CA 1
ATOM 4661 C C . LYS A 1 576 ? -5.904 9.261 -40.574 1.00 91.62 576 LYS A C 1
ATOM 4663 O O . LYS A 1 576 ? -5.336 10.021 -41.361 1.00 91.62 576 LYS A O 1
ATOM 4668 N N . VAL A 1 577 ? -5.293 8.769 -39.498 1.00 95.44 577 VAL A N 1
ATOM 4669 C CA . VAL A 1 577 ? -3.857 8.902 -39.241 1.00 95.44 577 VAL A CA 1
ATOM 4670 C C . VAL A 1 577 ? -3.078 7.979 -40.179 1.00 95.44 577 VAL A C 1
ATOM 4672 O O . VAL A 1 577 ? -3.370 6.798 -40.321 1.00 95.44 577 VAL A O 1
ATOM 4675 N N . ASN A 1 578 ? -2.063 8.537 -40.833 1.00 94.81 578 ASN A N 1
ATOM 4676 C CA . ASN A 1 578 ? -1.220 7.844 -41.802 1.00 94.81 578 ASN A CA 1
ATOM 4677 C C . ASN A 1 578 ? 0.150 7.460 -41.208 1.00 94.81 578 ASN A C 1
ATOM 4679 O O . ASN A 1 578 ? 0.739 6.463 -41.628 1.00 94.81 578 ASN A O 1
ATOM 4683 N N . PHE A 1 579 ? 0.649 8.241 -40.242 1.00 95.88 579 PHE A N 1
ATOM 4684 C CA . PHE A 1 579 ? 1.963 8.086 -39.603 1.00 95.88 579 PHE A CA 1
ATOM 4685 C C . PHE A 1 579 ? 1.866 8.381 -38.098 1.00 95.88 579 PHE A C 1
ATOM 4687 O O . PHE A 1 579 ? 1.167 9.319 -37.722 1.00 95.88 579 PHE A O 1
ATOM 4694 N N . MET A 1 580 ? 2.599 7.660 -37.245 1.00 93.50 580 MET A N 1
ATOM 4695 C CA . MET A 1 580 ? 2.778 7.999 -35.825 1.00 93.50 580 MET A CA 1
ATOM 4696 C C . MET A 1 580 ? 4.264 8.149 -35.488 1.00 93.50 580 MET A C 1
ATOM 4698 O O . MET A 1 580 ? 5.044 7.238 -35.755 1.00 93.50 580 MET A O 1
ATOM 4702 N N . ILE A 1 581 ? 4.642 9.270 -34.866 1.00 91.75 581 ILE A N 1
ATOM 4703 C CA . ILE A 1 581 ? 5.993 9.525 -34.340 1.00 91.75 581 ILE A CA 1
ATOM 4704 C C . ILE A 1 581 ? 5.998 9.253 -32.833 1.00 91.75 581 ILE A C 1
ATOM 4706 O O . ILE A 1 581 ? 5.170 9.806 -32.107 1.00 91.75 581 ILE A O 1
ATOM 4710 N N . PHE A 1 582 ? 6.915 8.416 -32.350 1.00 88.31 582 PHE A N 1
ATOM 4711 C CA . PHE A 1 582 ? 6.935 7.982 -30.949 1.00 88.31 582 PHE A CA 1
ATOM 4712 C C . PHE A 1 582 ? 8.343 7.572 -30.476 1.00 88.31 582 PHE A C 1
ATOM 4714 O O . PHE A 1 582 ? 9.259 7.435 -31.283 1.00 88.31 582 PHE A O 1
ATOM 4721 N N . LYS A 1 583 ? 8.526 7.389 -29.159 1.00 75.56 583 LYS A N 1
ATOM 4722 C CA . LYS A 1 583 ? 9.844 7.094 -28.544 1.00 75.56 583 LYS A CA 1
ATOM 4723 C C . LYS A 1 583 ? 9.952 5.710 -27.892 1.00 75.56 583 LYS A C 1
ATOM 4725 O O . LYS A 1 583 ? 10.973 5.044 -28.012 1.00 75.56 583 LYS A O 1
ATOM 4730 N N . VAL A 1 584 ? 8.902 5.269 -27.196 1.00 59.19 584 VAL A N 1
ATOM 4731 C CA . VAL A 1 584 ? 8.870 3.964 -26.511 1.00 59.19 584 VAL A CA 1
ATOM 4732 C C . VAL A 1 584 ? 8.656 2.865 -27.546 1.00 59.19 584 VAL A C 1
ATOM 4734 O O . VAL A 1 584 ? 7.612 2.878 -28.186 1.00 59.19 584 VAL A O 1
ATOM 4737 N N . ALA A 1 585 ? 9.607 1.935 -27.693 1.00 46.84 585 ALA A N 1
ATOM 4738 C CA . ALA A 1 585 ? 9.541 0.844 -28.674 1.00 46.84 585 ALA A CA 1
ATOM 4739 C C . ALA A 1 585 ? 8.141 0.200 -28.727 1.00 46.84 585 ALA A C 1
ATOM 4741 O O . ALA A 1 585 ? 7.556 -0.057 -27.667 1.00 46.84 585 ALA A O 1
ATOM 4742 N N . PRO A 1 586 ? 7.577 -0.033 -29.929 1.00 39.91 586 PRO A N 1
ATOM 4743 C CA . PRO A 1 586 ? 6.205 -0.490 -30.035 1.00 39.91 586 PRO A CA 1
ATOM 4744 C C . PRO A 1 586 ? 6.169 -1.923 -29.514 1.00 39.91 586 PRO A C 1
ATOM 4746 O O . PRO A 1 586 ? 6.853 -2.795 -30.048 1.00 39.91 586 PRO A O 1
ATOM 4749 N N . ALA A 1 587 ? 5.405 -2.169 -28.450 1.00 36.59 587 ALA A N 1
ATOM 4750 C CA . ALA A 1 587 ? 5.269 -3.511 -27.905 1.00 36.59 587 ALA A CA 1
ATOM 4751 C C . ALA A 1 587 ? 4.633 -4.407 -28.976 1.00 36.59 587 ALA A C 1
ATOM 4753 O O . ALA A 1 587 ? 3.449 -4.280 -29.276 1.00 36.59 587 ALA A O 1
ATOM 4754 N N . THR A 1 588 ? 5.416 -5.308 -29.569 1.00 32.28 588 THR A N 1
ATOM 4755 C CA . THR A 1 588 ? 4.975 -6.228 -30.626 1.00 32.28 588 THR A CA 1
ATOM 4756 C C . THR A 1 588 ? 4.214 -7.435 -30.059 1.00 32.28 588 THR A C 1
ATOM 4758 O O . THR A 1 588 ? 4.328 -8.548 -30.579 1.00 32.28 588 THR A O 1
ATOM 4761 N N . GLY A 1 589 ? 3.396 -7.202 -29.025 1.00 28.72 589 GLY A N 1
ATOM 4762 C CA . GLY A 1 589 ? 2.457 -8.146 -28.406 1.00 28.72 589 GLY A CA 1
ATOM 4763 C C . GLY A 1 589 ? 1.059 -7.992 -28.976 1.00 28.72 589 GLY A C 1
ATOM 4764 O O . GLY A 1 589 ? 0.383 -7.027 -28.581 1.00 28.72 589 GLY A O 1
#

Foldseek 3Di:
DQVVLLVVLVVADQQDKDKDWFAPVCPVVVLVSCCVRQNPVQWDDKFKAQQADDAPPDPVDRDGIIIITMGGSHNVNFDQPLQFDDDPCVQQPDADPLGTWHFPADPDDDDPDDDQVQWAWDQDPVRFIAIDDDDDHRPDHDDDADDDGPVRHGDPDHDTDIDHDVVCVVVGHGDDSYHYDPQQHQVVQQVQLVQLVAHDHSGTRLVVLLVVCSNGPADLAAEAEAQDCQQQSNVLNNLVCCQPVVGNYHYDYHHPCVVPSPPRGNVSVLVCQQCWDFGVPDDRDTGHHSHDDDDDDDDDDPPPVNVPDDDPVVVVCLVVVLVVVLVVVCVVDVVDHPAAEAEPVCQQVQEADPNYDYRDRLCCCLDPDPRNCQLADPDDQDPPRGHRNLRRLVVHVVPDAAEAEAEADDPVPPDPSSVVVCVSNVHPYYHYDHPDDPDDPDPVCVVVVNDDDDDDDPVVCVVVVNDDPDDDDDDPVLLVVVVVPDPDDPLLSVLVVQVVVQVVVVVVCVVVVHLARDEAEAADDAPPDDDPVVVVVVVVVSVVSCVVVVHDPLQEFEEEPVDGPNPPPVVDRNRSHHYYYYHPPDPPD

Radius of gyration: 35.12 Å; Cα contacts (8 Å, |Δi|>4): 759; chains: 1; bounding box: 84×80×99 Å

Nearest PDB structures (foldseek):
  7dsu-assembly1_A  TM=7.918E-01  e=7.823E-15  Mycoplasmopsis bovis
  6k0w-assembly1_D  TM=8.795E-01  e=6.889E-12  Helicobacter pylori 26695
  6k0w-assembly1_B  TM=7.397E-01  e=8.047E-13  Helicobacter pylori 26695
  6k0w-assembly2_C  TM=8.499E-01  e=5.898E-11  Helicobacter pylori 26695
  4zcf-assembly1_A  TM=5.919E-01  e=2.225E-12  Escherichia coli

Secondary structure (DSSP, 8-state):
-THHHHHHHHHS-TT-EEEEEE-GGGHHHHHHHHHHHH-GGGEEEEEEEE--S-----SSS---EEEEEEEES-GGG---TT--B---GGG--EEETTEEEE--S-S----SS--GGG----B-TTS-B---S-SPPPSS-------B-TTSPBPS------EEHHHHHHH-BPPPSEE--TTS-HHHHHHHHHHTT---TTPPPHHHHHHHHHTS---TT-EEEETT-TTTHHHHHHHHHHHHHT---EEEE----GGGIIIIIIHHHHHHHHHEEE-TTSTT-EEE---------------GGGG-SS-HHHHHHHHHHHHHHHHHHHHHHHTTSSPEEE-GGGGGGSS--TTEEE---HHHHH--STTHHHHH--SS--TT-PPPHHHHHHHHHTT---EEEESS--GGG--HHHHHHHHHH--SEEEE--SS------HHHHHTTS-------HHHHHHTT---S------HHHHHHHHTT----HHHHHHHHHHHHHHHHHHHHHHTT----PPEEEEPP--TT--HHHHHHHHHHHHHHHHHTT--GGGEEEE-SS-EES-TTTTSTT-S--EEEESS-----

InterPro domains:
  IPR002295 N4/N6-methyltransferase, Type III restriction-modification enzyme EcoPI Mod subunit-like [PR00506] (4-23)
  IPR002295 N4/N6-methyltransferase, Type III restriction-modification enzyme EcoPI Mod subunit-like [PR00506] (200-222)
  IPR002295 N4/N6-methyltransferase, Type III restriction-modification enzyme EcoPI Mod subunit-like [PR00506] (224-238)
  IPR002941 DNA methylase N-4/N-6 [PF01555] (1-258)
  IPR006935 Helicase/UvrB, N-terminal [PF04851] (324-438)
  IPR029063 S-adenosyl-L-methionine-dependent methyltransferase superfamily [G3DSA:3.40.50.150] (1-300)
  IPR029063 S-adenosyl-L-methionine-dependent methyltransferase superfamily [SSF53335] (1-275)

Organism: NCBI:txid144679

pLDDT: mean 78.08, std 17.52, range [28.72, 98.25]

Solvent-accessible surface area (backbone atoms only — not comparable to full-atom values): 35174 Å² total; per-residue (Å²): 117,62,75,60,54,52,51,47,60,68,71,44,52,56,57,30,73,50,79,44,81,40,52,75,91,49,43,66,63,49,52,53,51,45,28,71,69,47,36,63,83,16,55,71,50,68,30,43,30,43,34,48,96,80,51,91,82,38,97,85,59,55,77,34,61,33,35,32,44,32,34,26,57,33,54,92,56,50,63,64,86,41,48,48,43,86,80,73,60,87,65,42,80,43,72,56,100,86,43,42,19,30,54,85,48,63,71,75,70,92,64,99,63,94,55,71,89,76,46,26,23,35,71,46,100,86,68,50,59,27,29,43,86,74,89,77,78,51,98,64,97,53,72,33,50,48,44,34,33,93,86,69,46,83,42,96,63,83,71,61,43,75,48,44,50,65,65,42,69,72,71,50,40,71,63,74,56,63,44,73,56,83,63,46,16,30,63,51,18,32,60,48,37,46,31,73,73,39,89,58,84,81,26,62,21,39,65,42,50,40,53,58,53,55,54,40,72,65,59,54,67,37,78,48,78,35,79,73,31,58,59,30,38,64,53,51,27,46,45,50,49,21,62,72,73,73,39,61,48,42,69,48,77,36,65,91,44,71,90,45,32,46,75,69,37,16,48,52,44,50,50,34,48,29,69,27,44,62,32,77,81,50,85,81,46,70,42,79,35,61,49,87,86,86,82,90,83,81,92,73,84,80,56,69,78,84,65,72,86,68,56,68,70,58,52,52,45,62,53,50,52,52,48,48,55,49,50,51,51,45,56,74,26,63,69,84,49,85,38,42,81,40,41,83,87,51,34,69,67,43,41,76,59,88,56,53,46,82,54,74,65,67,63,58,69,48,37,91,48,79,60,24,49,57,46,52,59,82,90,71,87,48,97,86,70,60,46,46,53,58,54,23,44,50,51,26,53,77,78,44,86,36,74,42,78,38,73,77,50,59,73,98,60,72,41,73,50,42,53,52,52,49,64,59,58,59,45,80,42,76,46,76,39,54,98,68,81,88,75,78,68,50,75,68,34,44,75,68,70,74,41,80,85,86,86,76,60,68,68,58,47,48,76,70,69,76,66,79,96,78,88,88,78,90,56,71,67,67,53,53,68,45,61,80,74,44,100,64,53,73,70,54,50,54,52,50,52,53,54,51,51,42,55,50,52,32,51,52,29,57,74,72,73,42,78,48,44,58,69,44,82,44,74,48,87,79,67,96,78,73,54,70,68,54,57,49,50,54,50,51,48,54,52,50,53,42,45,74,72,69,52,52,76,81,28,41,21,38,48,54,97,92,46,76,41,70,64,80,64,64,85,42,53,65,33,75,42,44,34,36,42,31,52,76,78,79,77,94,121

Mean predicted aligned error: 20.58 Å

Sequence (589 aa):
MEKRLELSKNLLKDDGVIFISIGEQELANLNLLCGKVFGHENFLTIMARISKTASNQGKYFAPSCDYIVCYAKNKKRIDTSNFYDEINEDLYTKEDENGRYRDDIALYQSGLTKRSNLRYYIQCPDGSLVIPPGSSLPPEKKEGLPVLNQDGNKSKYNIYTKSYLETRKEEGIKPRNFLIDKKFLNRRGTDYLKTLGLDFPYSKPKELIIHLLEKVHLPKDAIILDFFAGSGTTGEAVLKLNQEEKSQRKFILCTNNEGQIAEEVCYPRLEKIIKGYVKKNKVDENIKGAGGNLQYFQTDLIAVEKLTNISDEKRHELTEKAGQSKNKLYQYFNEGTDMNLKDINNLNEGKLYKNNIFFINWLKIKGTNKESKKLRKSGGVGYGGEAIFDDFIKQTRKERDLVLIIDEAHIETDTQLANEVINLFDPRIIIRVTATPKIEPGVSEVRQKRAGFVEVPEEEVKKSGLIKEKIVIQTKEEIEKLSEKKQLSEDEMMLELAYNKRLELKKIYESLGLDINPLVLIQLPSDFKEKEEIETNRKDFVLSYLKAKGVKKREIAIWLSNEKTNLDSIEENNNKVNFMIFKVAPATG